Protein AF-0000000067282489 (afdb_homodimer)

Solvent-accessible surface area (backbone atoms only — not comparable to full-atom values): 31280 Å² total; per-residue (Å²): 106,30,37,49,48,51,50,50,47,50,44,28,70,72,56,40,31,62,64,60,23,14,56,74,68,73,46,60,42,67,60,51,56,51,47,50,51,50,45,23,60,72,68,71,48,61,41,56,45,75,55,101,84,46,50,40,69,26,73,40,19,38,25,34,46,31,20,47,50,50,20,52,49,34,43,51,47,16,51,47,51,29,49,47,67,66,54,73,74,78,54,69,46,32,37,30,27,28,62,65,42,47,46,50,64,47,30,54,39,52,42,53,42,43,72,75,44,68,77,47,48,68,45,62,40,82,34,49,43,55,53,41,54,51,28,44,69,14,64,66,32,56,37,34,36,34,56,55,82,77,91,57,82,66,44,40,70,46,78,52,48,72,39,45,46,24,36,40,32,18,54,83,41,89,67,53,80,45,82,50,39,57,69,56,80,49,59,83,44,38,26,40,42,53,61,45,84,49,39,49,45,62,44,50,50,51,50,51,55,38,42,74,58,71,39,72,78,43,74,69,41,57,34,76,47,55,69,49,43,50,28,34,14,34,44,64,65,28,32,31,78,41,59,45,46,50,66,35,52,42,33,64,46,45,42,73,32,44,50,67,55,90,58,68,73,46,54,38,22,40,35,32,52,62,84,66,74,52,64,68,57,52,51,51,53,50,47,44,53,56,48,28,55,54,50,55,58,67,67,49,129,108,30,37,51,47,50,50,50,47,50,44,28,68,71,55,40,32,62,64,60,24,15,57,75,68,72,47,59,42,65,61,50,54,51,47,49,51,49,46,22,58,71,68,71,49,61,40,56,45,76,53,103,85,48,51,41,69,27,75,42,18,39,24,33,46,30,21,48,51,51,21,53,50,34,42,51,46,15,54,47,49,25,50,49,68,67,53,73,75,78,54,66,45,32,37,28,27,27,61,65,42,45,46,50,64,47,28,54,40,54,40,52,43,45,73,76,45,66,78,47,48,68,44,62,41,82,34,48,44,56,54,40,55,51,30,45,72,11,63,69,31,56,36,34,37,34,56,53,80,77,91,55,81,65,46,40,70,47,78,53,49,72,38,45,46,22,36,39,31,20,56,83,39,89,66,54,81,45,82,50,40,55,70,58,81,47,60,84,45,40,25,42,43,52,61,46,84,47,40,49,45,62,44,50,50,52,50,52,55,38,42,75,58,72,39,70,78,44,73,70,44,57,33,76,47,56,69,50,42,52,28,34,14,36,44,63,64,26,31,31,79,40,59,47,47,50,65,34,51,40,32,63,45,43,42,72,32,43,49,67,55,90,59,67,72,46,53,38,22,41,34,29,50,62,82,66,74,51,64,69,57,52,50,49,53,49,46,44,52,56,48,30,55,54,49,53,58,66,67,50,129

Foldseek 3Di:
DDLVLLVLLLLCQVVQDLCVSCVVVVHDSVVSVVSQVVVCVVVVHHQWDDDPPTTHGDPVNVVVNVVSVVVVVVVVVLVVVVVVVVVDDFAEAEEEEAQLVVLDLVVVLVVLLCVVPVRYHYHYDYAFPVVVVVCQVSVVGFKYKYFDDDDDPQKDKDWLDKFFKWKKAFCPDPCNPPQAAALLVQQPWAEEEADCVRPVPVVVQVQVQSCVSPHGHHHQYYDRHPVVRNVCNLVVSTMYIDTPSCCSVVDPRIHIHHHPDGGDMTTIMMMGGPPDPDPSSVVSVVSSNVSSVVRVVVPPD/DDLVLLVLLLLCQVVQDLCVSCVVVVHDSVVSVVSQVVVCVVVVHHQWDDDPPTTHGDPVNVVVNVVSVVVVVVVVVLVVVVVVVVVDDFAEAEEEEAQLVVLDLVVVLVVLLCVVPVRYHYHYDYAFPVVVVVCQVSVVGFKYKYFDDDDDPQKDKDWLDKFFKWKKAFCPDPCNPPQAAALLVQQPWAEEEADCVRPVPVVVQVQVQSCVSPHGHHHQYYDRHPVVRNVCNLVVSTMYIDTPSCCSVVDPRMDIHHHPDGGDMTTIMMMGGPPDPDPSSVVSVVSSNVSSVVRVVVPPD

Structure (mmCIF, N/CA/C/O backbone):
data_AF-0000000067282489-model_v1
#
loop_
_entity.id
_entity.type
_entity.pdbx_description
1 polymer 'Transcriptional regulator, LysR family'
#
loop_
_atom_site.group_PDB
_atom_site.id
_atom_site.type_symbol
_atom_site.label_atom_id
_atom_site.label_alt_id
_atom_site.label_comp_id
_atom_site.label_asym_id
_atom_site.label_entity_id
_atom_site.label_seq_id
_atom_site.pdbx_PDB_ins_code
_atom_site.Cartn_x
_atom_site.Cartn_y
_atom_site.Cartn_z
_atom_site.occupancy
_atom_site.B_iso_or_equiv
_atom_site.auth_seq_id
_atom_site.auth_comp_id
_atom_site.auth_asym_id
_atom_site.auth_atom_id
_atom_site.pdbx_PDB_model_num
ATOM 1 N N . MET A 1 1 ? 3.537 -27.078 -20.094 1 58.88 1 MET A N 1
ATOM 2 C CA . MET A 1 1 ? 4.117 -26.797 -18.781 1 58.88 1 MET A CA 1
ATOM 3 C C . MET A 1 1 ? 3.139 -27.141 -17.672 1 58.88 1 MET A C 1
ATOM 5 O O . MET A 1 1 ? 1.961 -26.781 -17.734 1 58.88 1 MET A O 1
ATOM 9 N N . GLU A 1 2 ? 3.57 -28.062 -16.797 1 64.5 2 GLU A N 1
ATOM 10 C CA . GLU A 1 2 ? 2.756 -28.578 -15.695 1 64.5 2 GLU A CA 1
ATOM 11 C C . GLU A 1 2 ? 3.264 -28.078 -14.352 1 64.5 2 GLU A C 1
ATOM 13 O O . GLU A 1 2 ? 4.422 -27.672 -14.227 1 64.5 2 GLU A O 1
ATOM 18 N N . LEU A 1 3 ? 2.297 -28.031 -13.305 1 72.25 3 LEU A N 1
ATOM 19 C CA . LEU A 1 3 ? 2.691 -27.594 -11.969 1 72.25 3 LEU A CA 1
ATOM 20 C C . LEU A 1 3 ? 3.871 -28.422 -11.461 1 72.25 3 LEU A C 1
ATOM 22 O O . LEU A 1 3 ? 4.754 -27.891 -10.781 1 72.25 3 LEU A O 1
ATOM 26 N N . ARG A 1 4 ? 3.793 -29.703 -11.805 1 75.5 4 ARG A N 1
ATOM 27 C CA . ARG A 1 4 ? 4.887 -30.578 -11.391 1 75.5 4 ARG A CA 1
ATOM 28 C C . ARG A 1 4 ? 6.215 -30.094 -11.969 1 75.5 4 ARG A C 1
ATOM 30 O O . ARG A 1 4 ? 7.25 -30.172 -11.305 1 75.5 4 ARG A O 1
ATOM 37 N N . HIS A 1 5 ? 6.09 -29.562 -13.211 1 80.88 5 HIS A N 1
ATOM 38 C CA . HIS A 1 5 ? 7.305 -29.062 -13.836 1 80.88 5 HIS A CA 1
ATOM 39 C C . HIS A 1 5 ? 7.855 -27.859 -13.078 1 80.88 5 HIS A C 1
ATOM 41 O O . HIS A 1 5 ? 9.07 -27.719 -12.93 1 80.88 5 HIS A O 1
ATOM 47 N N . LEU A 1 6 ? 6.883 -27.094 -12.68 1 80.94 6 LEU A N 1
ATOM 48 C CA . LEU A 1 6 ? 7.289 -25.922 -11.914 1 80.94 6 LEU A CA 1
ATOM 49 C C . LEU A 1 6 ? 7.898 -26.344 -10.57 1 80.94 6 LEU A C 1
ATOM 51 O O . LEU A 1 6 ? 8.883 -25.75 -10.125 1 80.94 6 LEU A O 1
ATOM 55 N N . ARG A 1 7 ? 7.312 -27.312 -9.984 1 82.12 7 ARG A N 1
ATOM 56 C CA . ARG A 1 7 ? 7.863 -27.828 -8.742 1 82.12 7 ARG A CA 1
ATOM 57 C C . ARG A 1 7 ? 9.242 -28.438 -8.961 1 82.12 7 ARG A C 1
ATOM 59 O O . ARG A 1 7 ? 10.148 -28.25 -8.141 1 82.12 7 ARG A O 1
ATOM 66 N N . TYR A 1 8 ? 9.352 -29.141 -10.109 1 86.44 8 TYR A N 1
ATOM 67 C CA . TYR A 1 8 ? 10.648 -29.688 -10.484 1 86.44 8 TYR A CA 1
ATOM 68 C C . TYR A 1 8 ? 11.695 -28.594 -10.625 1 86.44 8 TYR A C 1
ATOM 70 O O . TYR A 1 8 ? 12.805 -28.703 -10.109 1 86.44 8 TYR A O 1
ATOM 78 N N . PHE A 1 9 ? 11.266 -27.594 -11.297 1 90.38 9 PHE A N 1
ATOM 79 C CA . PHE A 1 9 ? 12.133 -26.453 -11.539 1 90.38 9 PHE A CA 1
ATOM 80 C C . PHE A 1 9 ? 12.555 -25.812 -10.227 1 90.38 9 PHE A C 1
ATOM 82 O O . PHE A 1 9 ? 13.742 -25.578 -10 1 90.38 9 PHE A O 1
ATOM 89 N N . VAL A 1 10 ? 11.602 -25.562 -9.406 1 87.25 10 VAL A N 1
ATOM 90 C CA . VAL A 1 10 ? 11.875 -24.891 -8.141 1 87.25 10 VAL A CA 1
ATOM 91 C C . VAL A 1 10 ? 12.812 -25.75 -7.297 1 87.25 10 VAL A C 1
ATOM 93 O O . VAL A 1 10 ? 13.781 -25.234 -6.723 1 87.25 10 VAL A O 1
ATOM 96 N N . THR A 1 11 ? 12.57 -27.031 -7.195 1 87.44 11 THR A N 1
ATOM 97 C CA . THR A 1 11 ? 13.391 -27.938 -6.41 1 87.44 11 THR A CA 1
ATOM 98 C C . THR A 1 11 ? 14.82 -27.984 -6.949 1 87.44 11 THR A C 1
ATOM 100 O O . THR A 1 11 ? 15.781 -27.938 -6.18 1 87.44 11 THR A O 1
ATOM 103 N N . LEU A 1 12 ? 14.906 -27.969 -8.227 1 90.44 12 LEU A N 1
ATOM 104 C CA . LEU A 1 12 ? 16.234 -27.984 -8.836 1 90.44 12 LEU A CA 1
ATOM 105 C C . LEU A 1 12 ? 16.953 -26.672 -8.602 1 90.44 12 LEU A C 1
ATOM 107 O O . LEU A 1 12 ? 18.172 -26.656 -8.375 1 90.44 12 LEU A O 1
ATOM 111 N N . ALA A 1 13 ? 16.219 -25.672 -8.727 1 89.31 13 ALA A N 1
ATOM 112 C CA . ALA A 1 13 ? 16.781 -24.344 -8.508 1 89.31 13 ALA A CA 1
ATOM 113 C C . ALA A 1 13 ? 17.312 -24.203 -7.086 1 89.31 13 ALA A C 1
ATOM 115 O O . ALA A 1 13 ? 18.281 -23.469 -6.848 1 89.31 13 ALA A O 1
ATOM 116 N N . GLU A 1 14 ? 16.688 -24.891 -6.195 1 85.25 14 GLU A N 1
ATOM 117 C CA . GLU A 1 14 ? 17.094 -24.844 -4.793 1 85.25 14 GLU A CA 1
ATOM 118 C C . GLU A 1 14 ? 18.297 -25.734 -4.535 1 85.25 14 GLU A C 1
ATOM 120 O O . GLU A 1 14 ? 19.203 -25.375 -3.787 1 85.25 14 GLU A O 1
ATOM 125 N N . GLU A 1 15 ? 18.312 -26.875 -5.156 1 86.44 15 GLU A N 1
ATOM 126 C CA . GLU A 1 15 ? 19.344 -27.875 -4.914 1 86.44 15 GLU A CA 1
ATOM 127 C C . GLU A 1 15 ? 20.562 -27.641 -5.812 1 86.44 15 GLU A C 1
ATOM 129 O O . GLU A 1 15 ? 21.688 -28 -5.453 1 86.44 15 GLU A O 1
ATOM 134 N N . LEU A 1 16 ? 20.328 -27.109 -6.965 1 89.25 16 LEU A N 1
ATOM 135 C CA . LEU A 1 16 ? 21.328 -26.875 -8.008 1 89.25 16 LEU A CA 1
ATOM 136 C C . LEU A 1 16 ? 22.094 -28.141 -8.328 1 89.25 16 LEU A C 1
ATOM 138 O O . LEU A 1 16 ? 23.297 -28.109 -8.594 1 89.25 16 LEU A O 1
ATOM 142 N N . HIS A 1 17 ? 21.516 -29.203 -8.031 1 89.19 17 HIS A N 1
ATOM 143 C CA . HIS A 1 17 ? 22.016 -30.547 -8.297 1 89.19 17 HIS A CA 1
ATOM 144 C C . HIS A 1 17 ? 20.906 -31.484 -8.711 1 89.19 17 HIS A C 1
ATOM 146 O O . HIS A 1 17 ? 19.969 -31.734 -7.941 1 89.19 17 HIS A O 1
ATOM 152 N N . PHE A 1 18 ? 21 -32.031 -9.938 1 90.31 18 PHE A N 1
ATOM 153 C CA . PHE A 1 18 ? 19.906 -32.844 -10.484 1 90.31 18 PHE A CA 1
ATOM 154 C C . PHE A 1 18 ? 19.656 -34.062 -9.625 1 90.31 18 PHE A C 1
ATOM 156 O O . PHE A 1 18 ? 18.5 -34.438 -9.367 1 90.31 18 PHE A O 1
ATOM 163 N N . GLY A 1 19 ? 20.781 -34.75 -9.18 1 90.62 19 GLY A N 1
ATOM 164 C CA . GLY A 1 19 ? 20.625 -35.938 -8.352 1 90.62 19 GLY A CA 1
ATOM 165 C C . GLY A 1 19 ? 19.922 -35.656 -7.039 1 90.62 19 GLY A C 1
ATOM 166 O O . GLY A 1 19 ? 18.953 -36.344 -6.684 1 90.62 19 GLY A O 1
ATOM 167 N N . ARG A 1 20 ? 20.328 -34.656 -6.375 1 90.56 20 ARG A N 1
ATOM 168 C CA . ARG A 1 20 ? 19.75 -34.281 -5.09 1 90.56 20 ARG A CA 1
ATOM 169 C C . ARG A 1 20 ? 18.312 -33.812 -5.258 1 90.56 20 ARG A C 1
ATOM 171 O O . ARG A 1 20 ? 17.453 -34.125 -4.426 1 90.56 20 ARG A O 1
ATOM 178 N N . ALA A 1 21 ? 18.109 -33.031 -6.258 1 91.88 21 ALA A N 1
ATOM 179 C CA . ALA A 1 21 ? 16.766 -32.562 -6.539 1 91.88 21 ALA A CA 1
ATOM 180 C C . ALA A 1 21 ? 15.812 -33.719 -6.805 1 91.88 21 ALA A C 1
ATOM 182 O O . ALA A 1 21 ? 14.695 -33.75 -6.293 1 91.88 21 ALA A O 1
ATOM 183 N N . ALA A 1 22 ? 16.266 -34.656 -7.531 1 91.25 22 ALA A N 1
ATOM 184 C CA . ALA A 1 22 ? 15.461 -35.844 -7.836 1 91.25 22 ALA A CA 1
ATOM 185 C C . ALA A 1 22 ? 15.133 -36.625 -6.57 1 91.25 22 ALA A C 1
ATOM 187 O O . ALA A 1 22 ? 14 -37.094 -6.395 1 91.25 22 ALA A O 1
ATOM 188 N N . GLU A 1 23 ? 16.078 -36.75 -5.711 1 87.94 23 GLU A N 1
ATOM 189 C CA . GLU A 1 23 ? 15.883 -37.406 -4.438 1 87.94 23 GLU A CA 1
ATOM 190 C C . GLU A 1 23 ? 14.82 -36.719 -3.596 1 87.94 23 GLU A C 1
ATOM 192 O O . GLU A 1 23 ? 13.93 -37.375 -3.041 1 87.94 23 GLU A O 1
ATOM 197 N N . ARG A 1 24 ? 14.883 -35.438 -3.605 1 87.69 24 ARG A N 1
ATOM 198 C CA . ARG A 1 24 ? 13.938 -34.625 -2.836 1 87.69 24 ARG A CA 1
ATOM 199 C C . ARG A 1 24 ? 12.531 -34.719 -3.414 1 87.69 24 ARG A C 1
ATOM 201 O O . ARG A 1 24 ? 11.547 -34.656 -2.676 1 87.69 24 ARG A O 1
ATOM 208 N N . LEU A 1 25 ? 12.461 -34.875 -4.609 1 87.25 25 LEU A N 1
ATOM 209 C CA . LEU A 1 25 ? 11.18 -34.969 -5.309 1 87.25 25 LEU A CA 1
ATOM 210 C C . LEU A 1 25 ? 10.695 -36.406 -5.387 1 87.25 25 LEU A C 1
ATOM 212 O O . LEU A 1 25 ? 9.594 -36.688 -5.883 1 87.25 25 LEU A O 1
ATOM 216 N N . HIS A 1 26 ? 11.531 -37.375 -4.938 1 88.12 26 HIS A N 1
ATOM 217 C CA . HIS A 1 26 ? 11.219 -38.812 -4.926 1 88.12 26 HIS A CA 1
ATOM 218 C C . HIS A 1 26 ? 10.969 -39.344 -6.34 1 88.12 26 HIS A C 1
ATOM 220 O O . HIS A 1 26 ? 9.992 -40.062 -6.574 1 88.12 26 HIS A O 1
ATOM 226 N N . ILE A 1 27 ? 11.812 -38.781 -7.215 1 87.44 27 ILE A N 1
ATOM 227 C CA . ILE A 1 27 ? 11.781 -39.281 -8.578 1 87.44 27 ILE A CA 1
ATOM 228 C C . ILE A 1 27 ? 13.203 -39.625 -9.031 1 87.44 27 ILE A C 1
ATOM 230 O O . ILE A 1 27 ? 14.172 -39.344 -8.32 1 87.44 27 ILE A O 1
ATOM 234 N N . ALA A 1 28 ? 13.336 -40.344 -10.227 1 88.94 28 ALA A N 1
ATOM 235 C CA . ALA A 1 28 ? 14.641 -40.625 -10.812 1 88.94 28 ALA A CA 1
ATOM 236 C C . ALA A 1 28 ? 15.219 -39.406 -11.508 1 88.94 28 ALA A C 1
ATOM 238 O O . ALA A 1 28 ? 14.477 -38.531 -11.953 1 88.94 28 ALA A O 1
ATOM 239 N N . GLN A 1 29 ? 16.484 -39.312 -11.508 1 88.94 29 GLN A N 1
ATOM 240 C CA . GLN A 1 29 ? 17.188 -38.125 -12.039 1 88.94 29 GLN A CA 1
ATOM 241 C C . GLN A 1 29 ? 16.922 -37.969 -13.531 1 88.94 29 GLN A C 1
ATOM 243 O O . GLN A 1 29 ? 16.719 -36.844 -14.016 1 88.94 29 GLN A O 1
ATOM 248 N N . PRO A 1 30 ? 16.875 -39.062 -14.328 1 89 30 PRO A N 1
ATOM 249 C CA . PRO A 1 30 ? 16.688 -38.844 -15.766 1 89 30 PRO A CA 1
ATOM 250 C C . PRO A 1 30 ? 15.344 -38.219 -16.109 1 89 30 PRO A C 1
ATOM 252 O O . PRO A 1 30 ? 15.289 -37.25 -16.891 1 89 30 PRO A O 1
ATOM 255 N N . PRO A 1 31 ? 14.367 -38.625 -15.477 1 89.44 31 PRO A N 1
ATOM 256 C CA . PRO A 1 31 ? 13.086 -37.969 -15.742 1 89.44 31 PRO A CA 1
ATOM 257 C C . PRO A 1 31 ? 13.094 -36.5 -15.344 1 89.44 31 PRO A C 1
ATOM 259 O O . PRO A 1 31 ? 12.484 -35.656 -16.031 1 89.44 31 PRO A O 1
ATOM 262 N N . LEU A 1 32 ? 13.703 -36.125 -14.297 1 91.19 32 LEU A N 1
ATOM 263 C CA . LEU A 1 32 ? 13.797 -34.75 -13.883 1 91.19 32 LEU A CA 1
ATOM 264 C C . LEU A 1 32 ? 14.523 -33.906 -14.93 1 91.19 32 LEU A C 1
ATOM 266 O O . LEU A 1 32 ? 14.062 -32.812 -15.305 1 91.19 32 LEU A O 1
ATOM 270 N N . SER A 1 33 ? 15.656 -34.5 -15.438 1 88.5 33 SER A N 1
ATOM 271 C CA . SER A 1 33 ? 16.453 -33.781 -16.438 1 88.5 33 SER A CA 1
ATOM 272 C C . SER A 1 33 ? 15.641 -33.562 -17.719 1 88.5 33 SER A C 1
ATOM 274 O O . SER A 1 33 ? 15.672 -32.469 -18.281 1 88.5 33 SER A O 1
ATOM 276 N N . GLN A 1 34 ? 14.914 -34.562 -18.031 1 89.31 34 GLN A N 1
ATOM 277 C CA . GLN A 1 34 ? 14.102 -34.469 -19.234 1 89.31 34 GLN A CA 1
ATOM 278 C C . GLN A 1 34 ? 12.984 -33.438 -19.078 1 89.31 34 GLN A C 1
ATOM 280 O O . GLN A 1 34 ? 12.711 -32.688 -20 1 89.31 34 GLN A O 1
ATOM 285 N N . GLN A 1 35 ? 12.383 -33.438 -17.953 1 88.81 35 GLN A N 1
ATOM 286 C CA . GLN A 1 35 ? 11.273 -32.531 -17.703 1 88.81 35 GLN A CA 1
ATOM 287 C C . GLN A 1 35 ? 11.75 -31.094 -17.672 1 88.81 35 GLN A C 1
ATOM 289 O O . GLN A 1 35 ? 11.062 -30.188 -18.156 1 88.81 35 GLN A O 1
ATOM 294 N N . ILE A 1 36 ? 12.875 -30.875 -17.172 1 89.75 36 ILE A N 1
ATOM 295 C CA . ILE A 1 36 ? 13.445 -29.531 -17.125 1 89.75 36 ILE A CA 1
ATOM 296 C C . ILE A 1 36 ? 13.773 -29.047 -18.531 1 89.75 36 ILE A C 1
ATOM 298 O O . ILE A 1 36 ? 13.484 -27.906 -18.891 1 89.75 36 ILE A O 1
ATOM 302 N N . ARG A 1 37 ? 14.344 -29.922 -19.297 1 86.5 37 ARG A N 1
ATOM 303 C CA . ARG A 1 37 ? 14.656 -29.594 -20.672 1 86.5 37 ARG A CA 1
ATOM 304 C C . ARG A 1 37 ? 13.391 -29.266 -21.469 1 86.5 37 ARG A C 1
ATOM 306 O O . ARG A 1 37 ? 13.359 -28.312 -22.234 1 86.5 37 ARG A O 1
ATOM 313 N N . GLN A 1 38 ? 12.461 -30.062 -21.234 1 85.25 38 GLN A N 1
ATOM 314 C CA . GLN A 1 38 ? 11.18 -29.859 -21.906 1 85.25 38 GLN A CA 1
ATOM 315 C C . GLN A 1 38 ? 10.555 -28.516 -21.484 1 85.25 38 GLN A C 1
ATOM 317 O O . GLN A 1 38 ? 9.984 -27.812 -22.328 1 85.25 38 GLN A O 1
ATOM 322 N N . LEU A 1 39 ? 10.641 -28.25 -20.234 1 85.88 39 LEU A N 1
ATOM 323 C CA . LEU A 1 39 ? 10.141 -26.984 -19.719 1 85.88 39 LEU A CA 1
ATOM 324 C C . LEU A 1 39 ? 10.859 -25.812 -20.359 1 85.88 39 LEU A C 1
ATOM 326 O O . LEU A 1 39 ? 10.227 -24.828 -20.766 1 85.88 39 LEU A O 1
ATOM 330 N N . GLU A 1 40 ? 12.172 -25.922 -20.516 1 85.94 40 GLU A N 1
ATOM 331 C CA . GLU A 1 40 ? 12.969 -24.875 -21.125 1 85.94 40 GLU A CA 1
ATOM 332 C C . GLU A 1 40 ? 12.594 -24.688 -22.594 1 85.94 40 GLU A C 1
ATOM 334 O O . GLU A 1 40 ? 12.523 -23.547 -23.078 1 85.94 40 GLU A O 1
ATOM 339 N N . VAL A 1 41 ? 12.297 -25.797 -23.25 1 79.62 41 VAL A N 1
ATOM 340 C CA . VAL A 1 41 ? 11.891 -25.75 -24.656 1 79.62 41 VAL A CA 1
ATOM 341 C C . VAL A 1 41 ? 10.531 -25.062 -24.766 1 79.62 41 VAL A C 1
ATOM 343 O O . VAL A 1 41 ? 10.336 -24.203 -25.641 1 79.62 41 VAL A O 1
ATOM 346 N N . GLU A 1 42 ? 9.758 -25.469 -23.922 1 79.62 42 GLU A N 1
ATOM 347 C CA . GLU A 1 42 ? 8.414 -24.891 -23.938 1 79.62 42 GLU A CA 1
ATOM 348 C C . GLU A 1 42 ? 8.453 -23.391 -23.656 1 79.62 42 GLU A C 1
ATOM 350 O O . GLU A 1 42 ? 7.699 -22.609 -24.25 1 79.62 42 GLU A O 1
ATOM 355 N N . LEU A 1 43 ? 9.297 -23.062 -22.734 1 77.25 43 LEU A N 1
ATOM 356 C CA . LEU A 1 43 ? 9.422 -21.672 -22.328 1 77.25 43 LEU A CA 1
ATOM 357 C C . LEU A 1 43 ? 10.156 -20.859 -23.391 1 77.25 43 LEU A C 1
ATOM 359 O O . LEU A 1 43 ? 9.961 -19.641 -23.5 1 77.25 43 LEU A O 1
ATOM 363 N N . GLY A 1 44 ? 10.977 -21.5 -24.141 1 74.06 44 GLY A N 1
ATOM 364 C CA . GLY A 1 44 ? 11.734 -20.844 -25.188 1 74.06 44 GLY A CA 1
ATOM 365 C C . GLY A 1 44 ? 13.031 -20.234 -24.688 1 74.06 44 GLY A C 1
ATOM 366 O O . GLY A 1 44 ? 13.664 -19.438 -25.391 1 74.06 44 GLY A O 1
ATOM 367 N N . PHE A 1 45 ? 13.312 -20.359 -23.406 1 75.69 45 PHE A N 1
ATOM 368 C CA . PHE A 1 45 ? 14.57 -19.891 -22.844 1 75.69 45 PHE A CA 1
ATOM 369 C C . PHE A 1 45 ? 15.102 -20.875 -21.812 1 75.69 45 PHE A C 1
ATOM 371 O O . PHE A 1 45 ? 14.344 -21.672 -21.266 1 75.69 45 PHE A O 1
ATOM 378 N N . GLN A 1 46 ? 16.422 -20.828 -21.641 1 81.81 46 GLN A N 1
ATOM 379 C CA . GLN A 1 46 ? 17.078 -21.734 -20.703 1 81.81 46 GLN A CA 1
ATOM 380 C C . GLN A 1 46 ? 16.922 -21.266 -19.266 1 81.81 46 GLN A C 1
ATOM 382 O O . GLN A 1 46 ? 17.016 -20.062 -19 1 81.81 46 GLN A O 1
ATOM 387 N N . LEU A 1 47 ? 16.578 -22.172 -18.469 1 87.44 47 LEU A N 1
ATOM 388 C CA . LEU A 1 47 ? 16.422 -21.875 -17.047 1 87.44 47 LEU A CA 1
ATOM 389 C C . LEU A 1 47 ? 17.719 -22.125 -16.281 1 87.44 47 LEU A C 1
ATOM 391 O O . LEU A 1 47 ? 18 -21.453 -15.297 1 87.44 47 LEU A O 1
ATOM 395 N N . PHE A 1 48 ? 18.469 -23.062 -16.797 1 89 48 PHE A N 1
ATOM 396 C CA . PHE A 1 48 ? 19.703 -23.453 -16.109 1 89 48 PHE A CA 1
ATOM 397 C C . PHE A 1 48 ? 20.891 -23.453 -17.078 1 89 48 PHE A C 1
ATOM 399 O O . PHE A 1 48 ? 20.734 -23.781 -18.25 1 89 48 PHE A O 1
ATOM 406 N N . HIS A 1 49 ? 22.016 -22.891 -16.594 1 84.25 49 HIS A N 1
ATOM 407 C CA . HIS A 1 49 ? 23.297 -23.203 -17.188 1 84.25 49 HIS A CA 1
ATOM 408 C C . HIS A 1 49 ? 23.812 -24.562 -16.719 1 84.25 49 HIS A C 1
ATOM 410 O O . HIS A 1 49 ? 23.938 -24.797 -15.508 1 84.25 49 HIS A O 1
ATOM 416 N N . ARG A 1 50 ? 23.781 -25.484 -17.719 1 79.38 50 ARG A N 1
ATOM 417 C CA . ARG A 1 50 ? 24.188 -26.828 -17.344 1 79.38 50 ARG A CA 1
ATOM 418 C C . ARG A 1 50 ? 25.547 -27.188 -17.938 1 79.38 50 ARG A C 1
ATOM 420 O O . ARG A 1 50 ? 25.781 -26.953 -19.125 1 79.38 50 ARG A O 1
ATOM 427 N N . THR A 1 51 ? 26.578 -27.188 -17.125 1 72.38 51 THR A N 1
ATOM 428 C CA . THR A 1 51 ? 27.828 -27.812 -17.531 1 72.38 51 THR A CA 1
ATOM 429 C C . THR A 1 51 ? 27.969 -29.203 -16.922 1 72.38 51 THR A C 1
ATOM 431 O O . THR A 1 51 ? 27.125 -29.609 -16.109 1 72.38 51 THR A O 1
ATOM 434 N N . LYS A 1 52 ? 28.812 -30.156 -17.375 1 66.19 52 LYS A N 1
ATOM 435 C CA . LYS A 1 52 ? 29.031 -31.5 -16.859 1 66.19 52 LYS A CA 1
ATOM 436 C C . LYS A 1 52 ? 29.188 -31.484 -15.336 1 66.19 52 LYS A C 1
ATOM 438 O O . LYS A 1 52 ? 28.859 -32.469 -14.664 1 66.19 52 LYS A O 1
ATOM 443 N N . ARG A 1 53 ? 29.484 -30.359 -14.672 1 70.12 53 ARG A N 1
ATOM 444 C CA . ARG A 1 53 ? 29.859 -30.344 -13.258 1 70.12 53 ARG A CA 1
ATOM 445 C C . ARG A 1 53 ? 28.969 -29.406 -12.461 1 70.12 53 ARG A C 1
ATOM 447 O O . ARG A 1 53 ? 28.875 -29.516 -11.234 1 70.12 53 ARG A O 1
ATOM 454 N N . ASN A 1 54 ? 28.328 -28.406 -13.117 1 80.56 54 ASN A N 1
ATOM 455 C CA . ASN A 1 54 ? 27.688 -27.391 -12.297 1 80.56 54 ASN A CA 1
ATOM 456 C C . ASN A 1 54 ? 26.312 -27 -12.867 1 80.56 54 ASN A C 1
ATOM 458 O O . ASN A 1 54 ? 26.156 -26.891 -14.086 1 80.56 54 ASN A O 1
ATOM 462 N N . VAL A 1 55 ? 25.281 -26.984 -12.031 1 88.5 55 VAL A N 1
ATOM 463 C CA . VAL A 1 55 ? 23.953 -26.484 -12.383 1 88.5 55 VAL A CA 1
ATOM 464 C C . VAL A 1 55 ? 23.703 -25.141 -11.711 1 88.5 55 VAL A C 1
ATOM 466 O O . VAL A 1 55 ? 23.844 -25.016 -10.492 1 88.5 55 VAL A O 1
ATOM 469 N N . GLU A 1 56 ? 23.547 -24.141 -12.602 1 88.25 56 GLU A N 1
ATOM 470 C CA . GLU A 1 56 ? 23.25 -22.797 -12.078 1 88.25 56 GLU A CA 1
ATOM 471 C C . GLU A 1 56 ? 22.078 -22.172 -12.812 1 88.25 56 GLU A C 1
ATOM 473 O O . GLU A 1 56 ? 21.859 -22.438 -14 1 88.25 56 GLU A O 1
ATOM 478 N N . LEU A 1 57 ? 21.359 -21.391 -12.125 1 87.06 57 LEU A N 1
ATOM 479 C CA . LEU A 1 57 ? 20.25 -20.672 -12.75 1 87.06 57 LEU A CA 1
ATOM 480 C C . LEU A 1 57 ? 20.781 -19.641 -13.75 1 87.06 57 LEU A C 1
ATOM 482 O O . LEU A 1 57 ? 21.781 -18.969 -13.492 1 87.06 57 LEU A O 1
ATOM 486 N N . THR A 1 58 ? 20.156 -19.578 -14.953 1 80.12 58 THR A N 1
ATOM 487 C CA . THR A 1 58 ? 20.391 -18.469 -15.867 1 80.12 58 THR A CA 1
ATOM 488 C C . THR A 1 58 ? 19.734 -17.188 -15.328 1 80.12 58 THR A C 1
ATOM 490 O O . THR A 1 58 ? 18.984 -17.234 -14.352 1 80.12 58 THR A O 1
ATOM 493 N N . ALA A 1 59 ? 20.094 -16.141 -15.898 1 69.75 59 ALA A N 1
ATOM 494 C CA . ALA A 1 59 ? 19.422 -14.898 -15.539 1 69.75 59 ALA A CA 1
ATOM 495 C C . ALA A 1 59 ? 17.922 -15.016 -15.719 1 69.75 59 ALA A C 1
ATOM 497 O O . ALA A 1 59 ? 17.141 -14.594 -14.852 1 69.75 59 ALA A O 1
ATOM 498 N N . ALA A 1 60 ? 17.594 -15.539 -16.828 1 72.38 60 ALA A N 1
ATOM 499 C CA . ALA A 1 60 ? 16.188 -15.781 -17.109 1 72.38 60 ALA A CA 1
ATOM 500 C C . ALA A 1 60 ? 15.594 -16.766 -16.109 1 72.38 60 ALA A C 1
ATOM 502 O O . ALA A 1 60 ? 14.445 -16.609 -15.695 1 72.38 60 ALA A O 1
ATOM 503 N N . GLY A 1 61 ? 16.391 -17.75 -15.766 1 80.62 61 GLY A N 1
ATOM 504 C CA . GLY A 1 61 ? 15.961 -18.719 -14.781 1 80.62 61 GLY A CA 1
ATOM 505 C C . GLY A 1 61 ? 15.68 -18.109 -13.422 1 80.62 61 GLY A C 1
ATOM 506 O O . GLY A 1 61 ? 14.703 -18.469 -12.758 1 80.62 61 GLY A O 1
ATOM 507 N N . GLN A 1 62 ? 16.438 -17.266 -13.078 1 77.19 62 GLN A N 1
ATOM 508 C CA . GLN A 1 62 ? 16.297 -16.594 -11.789 1 77.19 62 GLN A CA 1
ATOM 509 C C . GLN A 1 62 ? 15 -15.781 -11.742 1 77.19 62 GLN A C 1
ATOM 511 O O . GLN A 1 62 ? 14.273 -15.828 -10.742 1 77.19 62 GLN A O 1
ATOM 516 N N . VAL A 1 63 ? 14.805 -15.133 -12.812 1 66.94 63 VAL A N 1
ATOM 517 C CA . VAL A 1 63 ? 13.578 -14.344 -12.906 1 66.94 63 VAL A CA 1
ATOM 518 C C . VAL A 1 63 ? 12.367 -15.266 -12.875 1 66.94 63 VAL A C 1
ATOM 520 O O . VAL A 1 63 ? 11.391 -15.008 -12.164 1 66.94 63 VAL A O 1
ATOM 523 N N . PHE A 1 64 ? 12.5 -16.328 -13.609 1 76.5 64 PHE A N 1
ATOM 524 C CA . PHE A 1 64 ? 11.414 -17.297 -13.695 1 76.5 64 PHE A CA 1
ATOM 525 C C . PHE A 1 64 ? 11.164 -17.969 -12.344 1 76.5 64 PHE A C 1
ATOM 527 O O . PHE A 1 64 ? 10.016 -18.188 -11.961 1 76.5 64 PHE A O 1
ATOM 534 N N . LEU A 1 65 ? 12.164 -18.25 -11.641 1 79.56 65 LEU A N 1
ATOM 535 C CA . LEU A 1 65 ? 12.047 -18.875 -10.32 1 79.56 65 LEU A CA 1
ATOM 536 C C . LEU A 1 65 ? 11.227 -18 -9.375 1 79.56 65 LEU A C 1
ATOM 538 O O . LEU A 1 65 ? 10.32 -18.484 -8.703 1 79.56 65 LEU A O 1
ATOM 542 N N . GLY A 1 66 ? 11.523 -16.859 -9.359 1 72.31 66 GLY A N 1
ATOM 543 C CA . GLY A 1 66 ? 10.758 -15.93 -8.547 1 72.31 66 GLY A CA 1
ATOM 544 C C . GLY A 1 66 ? 9.273 -15.938 -8.867 1 72.31 66 GLY A C 1
ATOM 545 O O . GLY A 1 66 ? 8.438 -15.969 -7.957 1 72.31 66 GLY A O 1
ATOM 546 N N . GLU A 1 67 ? 8.977 -15.953 -10.102 1 67.94 67 GLU A N 1
ATOM 547 C CA . GLU A 1 67 ? 7.59 -15.953 -10.547 1 67.94 67 GLU A CA 1
ATOM 548 C C . GLU A 1 67 ? 6.898 -17.266 -10.203 1 67.94 67 GLU A C 1
ATOM 550 O O . GLU A 1 67 ? 5.734 -17.281 -9.805 1 67.94 67 GLU A O 1
ATOM 555 N N . VAL A 1 68 ? 7.605 -18.328 -10.383 1 75.25 68 VAL A N 1
ATOM 556 C CA . VAL A 1 68 ? 7.039 -19.641 -10.117 1 75.25 68 VAL A CA 1
ATOM 557 C C . VAL A 1 68 ? 6.75 -19.797 -8.625 1 75.25 68 VAL A C 1
ATOM 559 O O . VAL A 1 68 ? 5.723 -20.344 -8.242 1 75.25 68 VAL A O 1
ATOM 562 N N . GLN A 1 69 ? 7.555 -19.328 -7.871 1 71.81 69 GLN A N 1
ATOM 563 C CA . GLN A 1 69 ? 7.348 -19.406 -6.426 1 71.81 69 GLN A CA 1
ATOM 564 C C . GLN A 1 69 ? 6.109 -18.625 -6 1 71.81 69 GLN A C 1
ATOM 566 O O . GLN A 1 69 ? 5.355 -19.078 -5.133 1 71.81 69 GLN A O 1
ATOM 571 N N . LYS A 1 70 ? 5.926 -17.547 -6.625 1 64.31 70 LYS A N 1
ATOM 572 C CA . LYS A 1 70 ? 4.695 -16.797 -6.395 1 64.31 70 LYS A CA 1
ATOM 573 C C . LYS A 1 70 ? 3.469 -17.625 -6.75 1 64.31 70 LYS A C 1
ATOM 575 O O . LYS A 1 70 ? 2.479 -17.625 -6.016 1 64.31 70 LYS A O 1
ATOM 580 N N . ILE A 1 71 ? 3.615 -18.281 -7.848 1 65.94 71 ILE A N 1
ATOM 581 C CA . ILE A 1 71 ? 2.523 -19.109 -8.352 1 65.94 71 ILE A CA 1
ATOM 582 C C . ILE A 1 71 ? 2.213 -20.219 -7.348 1 65.94 71 ILE A C 1
ATOM 584 O O . ILE A 1 71 ? 1.05 -20.453 -7.012 1 65.94 71 ILE A O 1
ATOM 588 N N . LEU A 1 72 ? 3.172 -20.781 -6.816 1 66.44 72 LEU A N 1
ATOM 589 C CA . LEU A 1 72 ? 2.973 -21.906 -5.895 1 66.44 72 LEU A CA 1
ATOM 590 C C . LEU A 1 72 ? 2.426 -21.422 -4.559 1 66.44 72 LEU A C 1
ATOM 592 O O . LEU A 1 72 ? 1.584 -22.078 -3.949 1 66.44 72 LEU A O 1
ATOM 596 N N . LYS A 1 73 ? 2.826 -20.344 -4.156 1 62.75 73 LYS A N 1
ATOM 597 C CA . LYS A 1 73 ? 2.295 -19.75 -2.932 1 62.75 73 LYS A CA 1
ATOM 598 C C . LYS A 1 73 ? 0.82 -19.391 -3.09 1 62.75 73 LYS A C 1
ATOM 600 O O . LYS A 1 73 ? 0.016 -19.656 -2.189 1 62.75 73 LYS A O 1
ATOM 605 N N . HIS A 1 74 ? 0.534 -18.797 -4.195 1 60.09 74 HIS A N 1
ATOM 606 C CA . HIS A 1 74 ? -0.857 -18.469 -4.48 1 60.09 74 HIS A CA 1
ATOM 607 C C . HIS A 1 74 ? -1.728 -19.719 -4.516 1 60.09 74 HIS A C 1
ATOM 609 O O . HIS A 1 74 ? -2.881 -19.688 -4.074 1 60.09 74 HIS A O 1
ATOM 615 N N . LEU A 1 75 ? -1.155 -20.719 -4.98 1 60.06 75 LEU A N 1
ATOM 616 C CA . LEU A 1 75 ? -1.873 -21.984 -5.016 1 60.06 75 LEU A CA 1
ATOM 617 C C . LEU A 1 75 ? -2.156 -22.484 -3.602 1 60.06 75 LEU A C 1
ATOM 619 O O . LEU A 1 75 ? -3.264 -22.953 -3.312 1 60.06 75 LEU A O 1
ATOM 623 N N . GLU A 1 76 ? -1.264 -22.391 -2.799 1 59.81 76 GLU A N 1
ATOM 624 C CA . GLU A 1 76 ? -1.459 -22.781 -1.406 1 59.81 76 GLU A CA 1
ATOM 625 C C . GLU A 1 76 ? -2.51 -21.906 -0.73 1 59.81 76 GLU A C 1
ATOM 627 O O . GLU A 1 76 ? -3.346 -22.406 0.029 1 59.81 76 GLU A O 1
ATOM 632 N N . GLN A 1 77 ? -2.434 -20.75 -0.972 1 55.59 77 GLN A N 1
ATOM 633 C CA . GLN A 1 77 ? -3.43 -19.828 -0.431 1 55.59 77 GLN A CA 1
ATOM 634 C C . GLN A 1 77 ? -4.828 -20.172 -0.938 1 55.59 77 GLN A C 1
ATOM 636 O O . GLN A 1 77 ? -5.801 -20.109 -0.183 1 55.59 77 GLN A O 1
ATOM 641 N N . ALA A 1 78 ? -4.883 -20.469 -2.109 1 56.69 78 ALA A N 1
ATOM 642 C CA . ALA A 1 78 ? -6.164 -20.859 -2.693 1 56.69 78 ALA A CA 1
ATOM 643 C C . ALA A 1 78 ? -6.742 -22.078 -1.986 1 56.69 78 ALA A C 1
ATOM 645 O O . ALA A 1 78 ? -7.945 -22.141 -1.729 1 56.69 78 ALA A O 1
ATOM 646 N N . VAL A 1 79 ? -5.895 -22.922 -1.729 1 52.56 79 VAL A N 1
ATOM 647 C CA . VAL A 1 79 ? -6.312 -24.141 -1.033 1 52.56 79 VAL A CA 1
ATOM 648 C C . VAL A 1 79 ? -6.785 -23.781 0.376 1 52.56 79 VAL A C 1
ATOM 650 O O . VAL A 1 79 ? -7.832 -24.266 0.821 1 52.56 79 VAL A O 1
ATOM 653 N N . GLN A 1 80 ? -6.078 -22.953 1.013 1 51.12 80 GLN A N 1
ATOM 654 C CA . GLN A 1 80 ? -6.426 -22.562 2.375 1 51.12 80 GLN A CA 1
ATOM 655 C C . GLN A 1 80 ? -7.738 -21.797 2.406 1 51.12 80 GLN A C 1
ATOM 657 O O . GLN A 1 80 ? -8.594 -22.031 3.262 1 51.12 80 GLN A O 1
ATOM 662 N N . LEU A 1 81 ? -7.805 -20.891 1.542 1 49.34 81 LEU A N 1
ATOM 663 C CA . LEU A 1 81 ? -9.031 -20.094 1.473 1 49.34 81 LEU A CA 1
ATOM 664 C C . LEU A 1 81 ? -10.234 -21 1.189 1 49.34 81 LEU A C 1
ATOM 666 O O . LEU A 1 81 ? -11.305 -20.812 1.762 1 49.34 81 LEU A O 1
ATOM 670 N N . GLY A 1 82 ? -10.023 -21.844 0.317 1 48.31 82 GLY A N 1
ATOM 671 C CA . GLY A 1 82 ? -11.062 -22.828 0.07 1 48.31 82 GLY A CA 1
ATOM 672 C C . GLY A 1 82 ? -11.453 -23.609 1.309 1 48.31 82 GLY A C 1
ATOM 673 O O . GLY A 1 82 ? -12.641 -23.844 1.555 1 48.31 82 GLY A O 1
ATOM 674 N N . ARG A 1 83 ? -10.477 -23.891 2.062 1 44.44 83 ARG A N 1
ATOM 675 C CA . ARG A 1 83 ? -10.719 -24.625 3.307 1 44.44 83 ARG A CA 1
ATOM 676 C C . ARG A 1 83 ? -11.438 -23.734 4.324 1 44.44 83 ARG A C 1
ATOM 678 O O . ARG A 1 83 ? -12.359 -24.203 5 1 44.44 83 ARG A O 1
ATOM 685 N N . GLN A 1 84 ? -10.953 -22.578 4.551 1 44.41 84 GLN A N 1
ATOM 686 C CA . GLN A 1 84 ? -11.562 -21.672 5.52 1 44.41 84 GLN A CA 1
ATOM 687 C C . GLN A 1 84 ? -13.016 -21.391 5.172 1 44.41 84 GLN A C 1
ATOM 689 O O . GLN A 1 84 ? -13.867 -21.281 6.062 1 44.41 84 GLN A O 1
ATOM 694 N N . THR A 1 85 ? -13.203 -21.031 3.998 1 44 85 THR A N 1
ATOM 695 C CA . THR A 1 85 ? -14.586 -20.828 3.586 1 44 85 THR A CA 1
ATOM 696 C C . THR A 1 85 ? -15.461 -22 4.004 1 44 85 THR A C 1
ATOM 698 O O . THR A 1 85 ? -16.625 -21.828 4.34 1 44 85 THR A O 1
ATOM 701 N N . SER A 1 86 ? -14.93 -23.078 3.918 1 38.62 86 SER A N 1
ATOM 702 C CA . SER A 1 86 ? -15.719 -24.234 4.34 1 38.62 86 SER A CA 1
ATOM 703 C C . SER A 1 86 ? -15.984 -24.188 5.844 1 38.62 86 SER A C 1
ATOM 705 O O . SER A 1 86 ? -16.859 -24.906 6.34 1 38.62 86 SER A O 1
ATOM 707 N N . ARG A 1 87 ? -15.008 -23.75 6.539 1 39.44 87 ARG A N 1
ATOM 708 C CA . ARG A 1 87 ? -15.25 -23.672 7.977 1 39.44 87 ARG A CA 1
ATOM 709 C C . ARG A 1 87 ? -16.125 -22.484 8.32 1 39.44 87 ARG A C 1
ATOM 711 O O . ARG A 1 87 ? -15.953 -21.391 7.766 1 39.44 87 ARG A O 1
ATOM 718 N N . GLY A 1 88 ? -17.344 -22.359 8.508 1 36.66 88 GLY A N 1
ATOM 719 C CA . GLY A 1 88 ? -18.516 -21.578 8.859 1 36.66 88 GLY A CA 1
ATOM 720 C C . GLY A 1 88 ? -18.188 -20.391 9.75 1 36.66 88 GLY A C 1
ATOM 721 O O . GLY A 1 88 ? -19.094 -19.641 10.148 1 36.66 88 GLY A O 1
ATOM 722 N N . LEU A 1 89 ? -17.391 -20.5 10.914 1 41.09 89 LEU A N 1
ATOM 723 C CA . LEU A 1 89 ? -17.812 -19.828 12.133 1 41.09 89 LEU A CA 1
ATOM 724 C C . LEU A 1 89 ? -17.938 -18.328 11.914 1 41.09 89 LEU A C 1
ATOM 726 O O . LEU A 1 89 ? -19.031 -17.766 12.008 1 41.09 89 LEU A O 1
ATOM 730 N N . GLY A 1 90 ? -17.359 -17.391 13.008 1 50.94 90 GLY A N 1
ATOM 731 C CA . GLY A 1 90 ? -17.641 -15.992 13.273 1 50.94 90 GLY A CA 1
ATOM 732 C C . GLY A 1 90 ? -17.359 -15.094 12.086 1 50.94 90 GLY A C 1
ATOM 733 O O . GLY A 1 90 ? -16.594 -15.461 11.188 1 50.94 90 GLY A O 1
ATOM 734 N N . GLY A 1 91 ? -18.438 -14.211 11.594 1 70.62 91 GLY A N 1
ATOM 735 C CA . GLY A 1 91 ? -18.594 -13.492 10.336 1 70.62 91 GLY A CA 1
ATOM 736 C C . GLY A 1 91 ? -17.406 -12.633 9.984 1 70.62 91 GLY A C 1
ATOM 737 O O . GLY A 1 91 ? -16.688 -12.156 10.867 1 70.62 91 GLY A O 1
ATOM 738 N N . GLN A 1 92 ? -16.766 -12.906 9.008 1 82.38 92 GLN A N 1
ATOM 739 C CA . GLN A 1 92 ? -15.656 -12.109 8.477 1 82.38 92 GLN A CA 1
ATOM 740 C C . GLN A 1 92 ? -16.062 -11.398 7.195 1 82.38 92 GLN A C 1
ATOM 742 O O . GLN A 1 92 ? -16.781 -11.953 6.367 1 82.38 92 GLN A O 1
ATOM 747 N N . VAL A 1 93 ? -15.703 -10.141 7.195 1 91.5 93 VAL A N 1
ATOM 748 C CA . VAL A 1 93 ? -15.828 -9.391 5.953 1 91.5 93 VAL A CA 1
ATOM 749 C C . VAL A 1 93 ? -14.445 -8.945 5.48 1 91.5 93 VAL A C 1
ATOM 751 O O . VAL A 1 93 ? -13.703 -8.297 6.227 1 91.5 93 VAL A O 1
ATOM 754 N N . VAL A 1 94 ? -14.055 -9.336 4.312 1 93.38 94 VAL A N 1
ATOM 755 C CA . VAL A 1 94 ? -12.781 -8.945 3.713 1 93.38 94 VAL A CA 1
ATOM 756 C C . VAL A 1 94 ? -13 -7.75 2.785 1 93.38 94 VAL A C 1
ATOM 758 O O . VAL A 1 94 ? -13.758 -7.836 1.817 1 93.38 94 VAL A O 1
ATOM 761 N N . VAL A 1 95 ? -12.281 -6.645 3.127 1 96.81 95 VAL A N 1
ATOM 762 C CA . VAL A 1 95 ? -12.508 -5.379 2.434 1 96.81 95 VAL A CA 1
ATOM 763 C C . VAL A 1 95 ? -11.25 -4.98 1.666 1 96.81 95 VAL A C 1
ATOM 765 O O . VAL A 1 95 ? -10.156 -4.934 2.234 1 96.81 95 VAL A O 1
ATOM 768 N N . GLY A 1 96 ? -11.375 -4.781 0.376 1 97.75 96 GLY A N 1
ATOM 769 C CA . GLY A 1 96 ? -10.352 -4.148 -0.437 1 97.75 96 GLY A CA 1
ATOM 770 C C . GLY A 1 96 ? -10.625 -2.682 -0.705 1 97.75 96 GLY A C 1
ATOM 771 O O . GLY A 1 96 ? -11.773 -2.277 -0.862 1 97.75 96 GLY A O 1
ATOM 772 N N . PHE A 1 97 ? -9.539 -1.927 -0.755 1 97.38 97 PHE A N 1
ATOM 773 C CA . PHE A 1 97 ? -9.766 -0.506 -0.989 1 97.38 97 PHE A CA 1
ATOM 774 C C . PHE A 1 97 ? -8.555 0.134 -1.652 1 97.38 97 PHE A C 1
ATOM 776 O O . PHE A 1 97 ? -7.418 -0.29 -1.424 1 97.38 97 PHE A O 1
ATOM 783 N N . VAL A 1 98 ? -8.82 1.118 -2.486 1 96.06 98 VAL A N 1
ATOM 784 C CA . VAL A 1 98 ? -7.742 1.929 -3.043 1 96.06 98 VAL A CA 1
ATOM 785 C C . VAL A 1 98 ? -7.172 2.844 -1.961 1 96.06 98 VAL A C 1
ATOM 787 O O . VAL A 1 98 ? -7.863 3.188 -1.001 1 96.06 98 VAL A O 1
ATOM 790 N N . SER A 1 99 ? -5.965 3.281 -2.123 1 94.12 99 SER A N 1
ATOM 791 C CA . SER A 1 99 ? -5.227 3.982 -1.078 1 94.12 99 SER A CA 1
ATOM 792 C C . SER A 1 99 ? -5.93 5.277 -0.678 1 94.12 99 SER A C 1
ATOM 794 O O . SER A 1 99 ? -5.949 5.637 0.5 1 94.12 99 SER A O 1
ATOM 796 N N . SER A 1 100 ? -6.555 5.961 -1.601 1 93.62 100 SER A N 1
ATOM 797 C CA . SER A 1 100 ? -7.184 7.246 -1.312 1 93.62 100 SER A CA 1
ATOM 798 C C . SER A 1 100 ? -8.383 7.082 -0.39 1 93.62 100 SER A C 1
ATOM 800 O O . SER A 1 100 ? -8.773 8.016 0.313 1 93.62 100 SER A O 1
ATOM 802 N N . ALA A 1 101 ? -8.977 5.918 -0.389 1 95.38 101 ALA A N 1
ATOM 803 C CA . ALA A 1 101 ? -10.172 5.68 0.417 1 95.38 101 ALA A CA 1
ATOM 804 C C . ALA A 1 101 ? -9.852 5.773 1.907 1 95.38 101 ALA A C 1
ATOM 806 O O . ALA A 1 101 ? -10.742 6.047 2.721 1 95.38 101 ALA A O 1
ATOM 807 N N . ALA A 1 102 ? -8.586 5.543 2.227 1 94.12 102 ALA A N 1
ATOM 808 C CA . ALA A 1 102 ? -8.172 5.566 3.627 1 94.12 102 ALA A CA 1
ATOM 809 C C . ALA A 1 102 ? -8.203 6.984 4.184 1 94.12 102 ALA A C 1
ATOM 811 O O . ALA A 1 102 ? -8.219 7.18 5.402 1 94.12 102 ALA A O 1
ATOM 812 N N . TYR A 1 103 ? -8.289 8.016 3.326 1 93.81 103 TYR A N 1
ATOM 813 C CA . TYR A 1 103 ? -8.227 9.398 3.779 1 93.81 103 TYR A CA 1
ATOM 814 C C . TYR A 1 103 ? -9.594 10.07 3.695 1 93.81 103 TYR A C 1
ATOM 816 O O . TYR A 1 103 ? -9.719 11.273 3.926 1 93.81 103 TYR A O 1
ATOM 824 N N . ASN A 1 104 ? -10.523 9.273 3.328 1 91.75 104 ASN A N 1
ATOM 825 C CA . ASN A 1 104 ? -11.859 9.844 3.199 1 91.75 104 ASN A CA 1
ATOM 826 C C . ASN A 1 104 ? -12.883 9.055 4.008 1 91.75 104 ASN A C 1
ATOM 828 O O . ASN A 1 104 ? -12.758 8.93 5.23 1 91.75 104 ASN A O 1
ATOM 832 N N . ILE A 1 105 ? -13.82 8.414 3.406 1 92.06 105 ILE A N 1
ATOM 833 C CA . ILE A 1 105 ? -15.055 7.949 4.023 1 92.06 105 ILE A CA 1
ATOM 834 C C . ILE A 1 105 ? -14.836 6.57 4.641 1 92.06 105 ILE A C 1
ATOM 836 O O . ILE A 1 105 ? -15.594 6.148 5.52 1 92.06 105 ILE A O 1
ATOM 840 N N . LEU A 1 106 ? -13.789 5.828 4.262 1 95 106 LEU A N 1
ATOM 841 C CA . LEU A 1 106 ? -13.641 4.422 4.629 1 95 106 LEU A CA 1
ATOM 842 C C . LEU A 1 106 ? -13.484 4.27 6.137 1 95 106 LEU A C 1
ATOM 844 O O . LEU A 1 106 ? -14.172 3.455 6.758 1 95 106 LEU A O 1
ATOM 848 N N . PRO A 1 107 ? -12.648 5.109 6.805 1 94.88 107 PRO A N 1
ATOM 849 C CA . PRO A 1 107 ? -12.5 4.941 8.25 1 94.88 107 PRO A CA 1
ATOM 850 C C . PRO A 1 107 ? -13.805 5.16 9.008 1 94.88 107 PRO A C 1
ATOM 852 O O . PRO A 1 107 ? -14.086 4.457 9.984 1 94.88 107 PRO A O 1
ATOM 855 N N . THR A 1 108 ? -14.586 6.07 8.5 1 94.38 108 THR A N 1
ATOM 856 C CA . THR A 1 108 ? -15.883 6.324 9.109 1 94.38 108 THR A CA 1
ATOM 857 C C . THR A 1 108 ? -16.812 5.121 8.93 1 94.38 108 THR A C 1
ATOM 859 O O . THR A 1 108 ? -17.531 4.742 9.852 1 94.38 108 THR A O 1
ATOM 862 N N . ILE A 1 109 ? -16.781 4.535 7.773 1 96.25 109 ILE A N 1
ATOM 863 C CA . ILE A 1 109 ? -17.578 3.344 7.484 1 96.25 109 ILE A CA 1
ATOM 864 C C . ILE A 1 109 ? -17.172 2.215 8.43 1 96.25 109 ILE A C 1
ATOM 866 O O . ILE A 1 109 ? -18.031 1.552 9.016 1 96.25 109 ILE A O 1
ATOM 870 N N . LEU A 1 110 ? -15.875 2.014 8.586 1 95.06 110 LEU A N 1
ATOM 871 C CA . LEU A 1 110 ? -15.367 0.921 9.414 1 95.06 110 LEU A CA 1
ATOM 872 C C . LEU A 1 110 ? -15.742 1.121 10.875 1 95.06 110 LEU A C 1
ATOM 874 O O . LEU A 1 110 ? -16.141 0.172 11.555 1 95.06 110 LEU A O 1
ATOM 878 N N . ARG A 1 111 ? -15.641 2.328 11.336 1 93.94 111 ARG A N 1
ATOM 879 C CA . ARG A 1 111 ? -16.031 2.637 12.711 1 93.94 111 ARG A CA 1
ATOM 880 C C . ARG A 1 111 ? -17.516 2.363 12.938 1 93.94 111 ARG A C 1
ATOM 882 O O . ARG A 1 111 ? -17.891 1.729 13.922 1 93.94 111 ARG A O 1
ATOM 889 N N . ARG A 1 112 ? -18.312 2.852 12.023 1 94.06 112 ARG A N 1
ATOM 890 C CA . ARG A 1 112 ? -19.766 2.66 12.133 1 94.06 112 ARG A CA 1
ATOM 891 C C . ARG A 1 112 ? -20.125 1.178 12.109 1 94.06 112 ARG A C 1
ATOM 893 O O . ARG A 1 112 ? -20.969 0.727 12.883 1 94.06 112 ARG A O 1
ATOM 900 N N . PHE A 1 113 ? -19.531 0.419 11.266 1 93.38 113 PHE A N 1
ATOM 901 C CA . PHE A 1 113 ? -19.812 -1.01 11.164 1 93.38 113 PHE A CA 1
ATOM 902 C C . PHE A 1 113 ? -19.438 -1.729 12.453 1 93.38 113 PHE A C 1
ATOM 904 O O . PHE A 1 113 ? -20.188 -2.574 12.938 1 93.38 113 PHE A O 1
ATOM 911 N N . ARG A 1 114 ? -18.25 -1.38 12.992 1 89.94 114 ARG A N 1
ATOM 912 C CA . ARG A 1 114 ? -17.812 -1.999 14.234 1 89.94 114 ARG A CA 1
ATOM 913 C C . ARG A 1 114 ? -18.781 -1.722 15.367 1 89.94 114 ARG A C 1
ATOM 915 O O . ARG A 1 114 ? -19.016 -2.582 16.219 1 89.94 114 ARG A O 1
ATOM 922 N N . ASN A 1 115 ? -19.359 -0.583 15.406 1 89.69 115 ASN A N 1
ATOM 923 C CA . ASN A 1 115 ? -20.312 -0.212 16.438 1 89.69 115 ASN A CA 1
ATOM 924 C C . ASN A 1 115 ? -21.641 -0.945 16.25 1 89.69 115 ASN A C 1
ATOM 926 O O . ASN A 1 115 ? -22.281 -1.33 17.234 1 89.69 115 ASN A O 1
ATOM 930 N N . CYS A 1 116 ? -22.031 -1.156 15.039 1 88.25 116 CYS A N 1
ATOM 931 C CA . CYS A 1 116 ? -23.312 -1.772 14.719 1 88.25 116 CYS A CA 1
ATOM 932 C C . CYS A 1 116 ? -23.234 -3.289 14.852 1 88.25 116 CYS A C 1
ATOM 934 O O . CYS A 1 116 ? -24.203 -3.932 15.266 1 88.25 116 CYS A O 1
ATOM 936 N N . ILE A 1 117 ? -22.078 -3.801 14.445 1 85.19 117 ILE A N 1
ATOM 937 C CA . ILE A 1 117 ? -21.906 -5.25 14.453 1 85.19 117 ILE A CA 1
ATOM 938 C C . ILE A 1 117 ? -20.547 -5.605 15.055 1 85.19 117 ILE A C 1
ATOM 940 O O . ILE A 1 117 ? -19.625 -5.973 14.336 1 85.19 117 ILE A O 1
ATOM 944 N N . PRO A 1 118 ? -20.406 -5.688 16.281 1 79.12 118 PRO A N 1
ATOM 945 C CA . PRO A 1 118 ? -19.125 -5.781 16.969 1 79.12 118 PRO A CA 1
ATOM 946 C C . PRO A 1 118 ? -18.469 -7.148 16.797 1 79.12 118 PRO A C 1
ATOM 948 O O . PRO A 1 118 ? -17.234 -7.266 16.875 1 79.12 118 PRO A O 1
ATOM 951 N N . ASP A 1 119 ? -19.109 -8.227 16.438 1 79.62 119 ASP A N 1
ATOM 952 C CA . ASP A 1 119 ? -18.531 -9.57 16.484 1 79.62 119 ASP A CA 1
ATOM 953 C C . ASP A 1 119 ? -18.062 -10 15.102 1 79.62 119 ASP A C 1
ATOM 955 O O . ASP A 1 119 ? -17.766 -11.18 14.875 1 79.62 119 ASP A O 1
ATOM 959 N N . VAL A 1 120 ? -17.906 -9.008 14.227 1 85.5 120 VAL A N 1
ATOM 960 C CA . VAL A 1 120 ? -17.453 -9.352 12.891 1 85.5 120 VAL A CA 1
ATOM 961 C C . VAL A 1 120 ? -16.016 -8.891 12.703 1 85.5 120 VAL A C 1
ATOM 963 O O . VAL A 1 120 ? -15.656 -7.762 13.062 1 85.5 120 VAL A O 1
ATOM 966 N N . ASN A 1 121 ? -15.203 -9.773 12.281 1 86.44 121 ASN A N 1
ATOM 967 C CA . ASN A 1 121 ? -13.82 -9.438 11.977 1 86.44 121 ASN A CA 1
ATOM 968 C C . ASN A 1 121 ? -13.695 -8.773 10.609 1 86.44 121 ASN A C 1
ATOM 970 O O . ASN A 1 121 ? -14.188 -9.297 9.609 1 86.44 121 ASN A O 1
ATOM 974 N N . LEU A 1 122 ? -13.062 -7.613 10.602 1 91.62 122 LEU A N 1
ATOM 975 C CA . LEU A 1 122 ? -12.805 -6.902 9.352 1 91.62 122 LEU A CA 1
ATOM 976 C C . LEU A 1 122 ? -11.359 -7.102 8.906 1 91.62 122 LEU A C 1
ATOM 978 O O . LEU A 1 122 ? -10.43 -6.727 9.625 1 91.62 122 LEU A O 1
ATOM 982 N N . GLU A 1 123 ? -11.242 -7.711 7.801 1 92.88 123 GLU A N 1
ATOM 983 C CA . GLU A 1 123 ? -9.922 -7.832 7.184 1 92.88 123 GLU A CA 1
ATOM 984 C C . GLU A 1 123 ? -9.734 -6.797 6.078 1 92.88 123 GLU A C 1
ATOM 986 O O . GLU A 1 123 ? -10.555 -6.711 5.156 1 92.88 123 GLU A O 1
ATOM 991 N N . LEU A 1 124 ? -8.641 -6.016 6.176 1 96 124 LEU A N 1
ATOM 992 C CA . LEU A 1 124 ? -8.453 -4.863 5.301 1 96 124 LEU A CA 1
ATOM 993 C C . LEU A 1 124 ? -7.25 -5.07 4.383 1 96 124 LEU A C 1
ATOM 995 O O . LEU A 1 124 ? -6.172 -5.445 4.84 1 96 124 LEU A O 1
ATOM 999 N N . HIS A 1 125 ? -7.473 -4.789 3.119 1 94.5 125 HIS A N 1
ATOM 1000 C CA . HIS A 1 125 ? -6.395 -4.887 2.141 1 94.5 125 HIS A CA 1
ATOM 1001 C C . HIS A 1 125 ? -6.367 -3.664 1.229 1 94.5 125 HIS A C 1
ATOM 1003 O O . HIS A 1 125 ? -7.332 -3.404 0.505 1 94.5 125 HIS A O 1
ATOM 1009 N N . GLU A 1 126 ? -5.273 -2.945 1.311 1 94.69 126 GLU A N 1
ATOM 1010 C CA . GLU A 1 126 ? -5.078 -1.903 0.307 1 94.69 126 GLU A CA 1
ATOM 1011 C C . GLU A 1 126 ? -4.652 -2.498 -1.031 1 94.69 126 GLU A C 1
ATOM 1013 O O . GLU A 1 126 ? -3.645 -3.209 -1.106 1 94.69 126 GLU A O 1
ATOM 1018 N N . LEU A 1 127 ? -5.457 -2.193 -2.045 1 94.19 127 LEU A N 1
ATOM 1019 C CA . LEU A 1 127 ? -5.266 -2.77 -3.373 1 94.19 127 LEU A CA 1
ATOM 1020 C C . LEU A 1 127 ? -5.574 -1.745 -4.461 1 94.19 127 LEU A C 1
ATOM 1022 O O . LEU A 1 127 ? -6.391 -0.843 -4.254 1 94.19 127 LEU A O 1
ATOM 1026 N N . THR A 1 128 ? -4.906 -1.914 -5.574 1 92.44 128 THR A N 1
ATOM 1027 C CA . THR A 1 128 ? -5.297 -1.13 -6.738 1 92.44 128 THR A CA 1
ATOM 1028 C C . THR A 1 128 ? -6.625 -1.626 -7.305 1 92.44 128 THR A C 1
ATOM 1030 O O . THR A 1 128 ? -7.105 -2.697 -6.926 1 92.44 128 THR A O 1
ATOM 1033 N N . THR A 1 129 ? -7.184 -0.798 -8.164 1 93 129 THR A N 1
ATOM 1034 C CA . THR A 1 129 ? -8.469 -1.155 -8.758 1 93 129 THR A CA 1
ATOM 1035 C C . THR A 1 129 ? -8.383 -2.504 -9.469 1 93 129 THR A C 1
ATOM 1037 O O . THR A 1 129 ? -9.227 -3.377 -9.258 1 93 129 THR A O 1
ATOM 1040 N N . ASP A 1 130 ? -7.383 -2.693 -10.242 1 88.25 130 ASP A N 1
ATOM 1041 C CA . ASP A 1 130 ? -7.23 -3.928 -11.008 1 88.25 130 ASP A CA 1
ATOM 1042 C C . ASP A 1 130 ? -7.047 -5.129 -10.078 1 88.25 130 ASP A C 1
ATOM 1044 O O . ASP A 1 130 ? -7.598 -6.203 -10.328 1 88.25 130 ASP A O 1
ATOM 1048 N N . GLN A 1 131 ? -6.289 -4.949 -9.031 1 89.75 131 GLN A N 1
ATOM 1049 C CA . GLN A 1 131 ? -6.094 -6.016 -8.055 1 89.75 131 GLN A CA 1
ATOM 1050 C C . GLN A 1 131 ? -7.406 -6.383 -7.375 1 89.75 131 GLN A C 1
ATOM 1052 O O . GLN A 1 131 ? -7.68 -7.562 -7.137 1 89.75 131 GLN A O 1
ATOM 1057 N N . GLN A 1 132 ? -8.172 -5.391 -7.066 1 94.62 132 GLN A N 1
ATOM 1058 C CA . GLN A 1 132 ? -9.453 -5.645 -6.414 1 94.62 132 GLN A CA 1
ATOM 1059 C C . GLN A 1 132 ? -10.383 -6.445 -7.32 1 94.62 132 GLN A C 1
ATOM 1061 O O . GLN A 1 132 ? -11.07 -7.359 -6.859 1 94.62 132 GLN A O 1
ATOM 1066 N N . LEU A 1 133 ? -10.43 -6.082 -8.586 1 92 133 LEU A N 1
ATOM 1067 C CA . LEU A 1 133 ? -11.289 -6.805 -9.523 1 92 133 LEU A CA 1
ATOM 1068 C C . LEU A 1 133 ? -10.867 -8.266 -9.625 1 92 133 LEU A C 1
ATOM 1070 O O . LEU A 1 133 ? -11.711 -9.164 -9.625 1 92 133 LEU A O 1
ATOM 1074 N N . GLN A 1 134 ? -9.594 -8.43 -9.641 1 87.12 134 GLN A N 1
ATOM 1075 C CA . GLN A 1 134 ? -9.078 -9.789 -9.664 1 87.12 134 GLN A CA 1
ATOM 1076 C C . GLN A 1 134 ? -9.43 -10.531 -8.375 1 87.12 134 GLN A C 1
ATOM 1078 O O . GLN A 1 134 ? -9.852 -11.688 -8.414 1 87.12 134 GLN A O 1
ATOM 1083 N N . TRP A 1 135 ? -9.281 -9.883 -7.238 1 90.06 135 TRP A N 1
ATOM 1084 C CA . TRP A 1 135 ? -9.539 -10.516 -5.949 1 90.06 135 TRP A CA 1
ATOM 1085 C C . TRP A 1 135 ? -11.031 -10.789 -5.766 1 90.06 135 TRP A C 1
ATOM 1087 O O . TRP A 1 135 ? -11.414 -11.773 -5.125 1 90.06 135 TRP A O 1
ATOM 1097 N N . LEU A 1 136 ? -11.875 -9.969 -6.332 1 90.5 136 LEU A N 1
ATOM 1098 C CA . LEU A 1 136 ? -13.305 -10.234 -6.344 1 90.5 136 LEU A CA 1
ATOM 1099 C C . LEU A 1 136 ? -13.625 -11.477 -7.168 1 90.5 136 LEU A C 1
ATOM 1101 O O . LEU A 1 136 ? -14.422 -12.32 -6.746 1 90.5 136 LEU A O 1
ATOM 1105 N N . ARG A 1 137 ? -13.016 -11.516 -8.336 1 84.12 137 ARG A N 1
ATOM 1106 C CA . ARG A 1 137 ? -13.211 -12.688 -9.188 1 84.12 137 ARG A CA 1
ATOM 1107 C C . ARG A 1 137 ? -12.812 -13.969 -8.461 1 84.12 137 ARG A C 1
ATOM 1109 O O . ARG A 1 137 ? -13.469 -15 -8.609 1 84.12 137 ARG A O 1
ATOM 1116 N N . ASP A 1 138 ? -11.812 -13.719 -7.602 1 76.81 138 ASP A N 1
ATOM 1117 C CA . ASP A 1 138 ? -11.242 -14.867 -6.906 1 76.81 138 ASP A CA 1
ATOM 1118 C C . ASP A 1 138 ? -11.898 -15.07 -5.543 1 76.81 138 ASP A C 1
ATOM 1120 O O . ASP A 1 138 ? -11.453 -15.906 -4.754 1 76.81 138 ASP A O 1
ATOM 1124 N N . ASN A 1 139 ? -12.805 -14.352 -5.234 1 82 139 ASN A N 1
ATOM 1125 C CA . ASN A 1 139 ? -13.516 -14.414 -3.961 1 82 139 ASN A CA 1
ATOM 1126 C C . ASN A 1 139 ? -12.57 -14.211 -2.783 1 82 139 ASN A C 1
ATOM 1128 O O . ASN A 1 139 ? -12.688 -14.883 -1.759 1 82 139 ASN A O 1
ATOM 1132 N N . ARG A 1 140 ? -11.586 -13.352 -3.025 1 85.38 140 ARG A N 1
ATOM 1133 C CA . ARG A 1 140 ? -10.602 -13.07 -1.983 1 85.38 140 ARG A CA 1
ATOM 1134 C C . ARG A 1 140 ? -10.992 -11.852 -1.165 1 85.38 140 ARG A C 1
ATOM 1136 O O . ARG A 1 140 ? -10.5 -11.648 -0.055 1 85.38 140 ARG A O 1
ATOM 1143 N N . ILE A 1 141 ? -11.805 -11.047 -1.757 1 93.12 141 ILE A N 1
ATOM 1144 C CA . ILE A 1 141 ? -12.422 -9.969 -0.995 1 93.12 141 ILE A CA 1
ATOM 1145 C C . ILE A 1 141 ? -13.938 -10.008 -1.176 1 93.12 141 ILE A C 1
ATOM 1147 O O . ILE A 1 141 ? -14.43 -10.523 -2.176 1 93.12 141 ILE A O 1
ATOM 1151 N N . ASP A 1 142 ? -14.609 -9.523 -0.157 1 92.88 142 ASP A N 1
ATOM 1152 C CA . ASP A 1 142 ? -16.078 -9.508 -0.172 1 92.88 142 ASP A CA 1
ATOM 1153 C C . ASP A 1 142 ? -16.609 -8.203 -0.745 1 92.88 142 ASP A C 1
ATOM 1155 O O . ASP A 1 142 ? -17.609 -8.195 -1.47 1 92.88 142 ASP A O 1
ATOM 1159 N N . VAL A 1 143 ? -15.984 -7.102 -0.335 1 96.88 143 VAL A N 1
ATOM 1160 C CA . VAL A 1 143 ? -16.391 -5.762 -0.756 1 96.88 143 VAL A CA 1
ATOM 1161 C C . VAL A 1 143 ? -15.148 -4.945 -1.114 1 96.88 143 VAL A C 1
ATOM 1163 O O . VAL A 1 143 ? -14.117 -5.039 -0.443 1 96.88 143 VAL A O 1
ATOM 1166 N N . GLY A 1 144 ? -15.297 -4.227 -2.189 1 98 144 GLY A N 1
ATOM 1167 C CA . GLY A 1 144 ? -14.219 -3.342 -2.605 1 98 144 GLY A CA 1
ATOM 1168 C C . GLY A 1 144 ? -14.625 -1.878 -2.613 1 98 144 GLY A C 1
ATOM 1169 O O . GLY A 1 144 ? -15.805 -1.554 -2.725 1 98 144 GLY A O 1
ATOM 1170 N N . PHE A 1 145 ? -13.68 -0.987 -2.387 1 97.81 145 PHE A N 1
ATOM 1171 C CA . PHE A 1 145 ? -13.789 0.451 -2.602 1 97.81 145 PHE A CA 1
ATOM 1172 C C . PHE A 1 145 ? -12.805 0.922 -3.658 1 97.81 145 PHE A C 1
ATOM 1174 O O . PHE A 1 145 ? -11.594 0.941 -3.42 1 97.81 145 PHE A O 1
ATOM 1181 N N . LEU A 1 146 ? -13.312 1.287 -4.789 1 96.38 146 LEU A N 1
ATOM 1182 C CA . LEU A 1 146 ? -12.438 1.579 -5.918 1 96.38 146 LEU A CA 1
ATOM 1183 C C . LEU A 1 146 ? -13.008 2.713 -6.766 1 96.38 146 LEU A C 1
ATOM 1185 O O . LEU A 1 146 ? -14.023 3.311 -6.41 1 96.38 146 LEU A O 1
ATOM 1189 N N . ARG A 1 147 ? -12.273 3.051 -7.727 1 93.25 147 ARG A N 1
ATOM 1190 C CA . ARG A 1 147 ? -12.672 4.148 -8.602 1 93.25 147 ARG A CA 1
ATOM 1191 C C . ARG A 1 147 ? -13.117 3.631 -9.969 1 93.25 147 ARG A C 1
ATOM 1193 O O . ARG A 1 147 ? -12.32 3.051 -10.711 1 93.25 147 ARG A O 1
ATOM 1200 N N . PRO A 1 148 ? -14.391 3.822 -10.312 1 90.25 148 PRO A N 1
ATOM 1201 C CA . PRO A 1 148 ? -14.922 3.377 -11.602 1 90.25 148 PRO A CA 1
ATOM 1202 C C . PRO A 1 148 ? -14.211 4.02 -12.789 1 90.25 148 PRO A C 1
ATOM 1204 O O . PRO A 1 148 ? -13.445 4.973 -12.609 1 90.25 148 PRO A O 1
ATOM 1207 N N . PRO A 1 149 ? -14.391 3.404 -13.992 1 86.44 149 PRO A N 1
ATOM 1208 C CA . PRO A 1 149 ? -15.43 2.453 -14.391 1 86.44 149 PRO A CA 1
ATOM 1209 C C . PRO A 1 149 ? -15.016 0.999 -14.172 1 86.44 149 PRO A C 1
ATOM 1211 O O . PRO A 1 149 ? -13.82 0.701 -14.078 1 86.44 149 PRO A O 1
ATOM 1214 N N . VAL A 1 150 ? -16.078 0.225 -13.977 1 86.38 150 VAL A N 1
ATOM 1215 C CA . VAL A 1 150 ? -15.953 -1.229 -13.961 1 86.38 150 VAL A CA 1
ATOM 1216 C C . VAL A 1 150 ? -16.875 -1.839 -15.016 1 86.38 150 VAL A C 1
ATOM 1218 O O . VAL A 1 150 ? -18.062 -1.554 -15.047 1 86.38 150 VAL A O 1
ATOM 1221 N N . GLU A 1 151 ? -16.328 -2.602 -15.914 1 84.5 151 GLU A N 1
ATOM 1222 C CA . GLU A 1 151 ? -17.109 -3.078 -17.047 1 84.5 151 GLU A CA 1
ATOM 1223 C C . GLU A 1 151 ? -17.5 -4.543 -16.875 1 84.5 151 GLU A C 1
ATOM 1225 O O . GLU A 1 151 ? -18.078 -5.152 -17.781 1 84.5 151 GLU A O 1
ATOM 1230 N N . GLU A 1 152 ? -17.531 -5.086 -15.82 1 85.44 152 GLU A N 1
ATOM 1231 C CA . GLU A 1 152 ? -17.828 -6.5 -15.625 1 85.44 152 GLU A CA 1
ATOM 1232 C C . GLU A 1 152 ? -19.219 -6.684 -15.008 1 85.44 152 GLU A C 1
ATOM 1234 O O . GLU A 1 152 ? -19.531 -6.066 -13.984 1 85.44 152 GLU A O 1
ATOM 1239 N N . ASP A 1 153 ? -20.016 -7.539 -15.562 1 87.75 153 ASP A N 1
ATOM 1240 C CA . ASP A 1 153 ? -21.391 -7.738 -15.148 1 87.75 153 ASP A CA 1
ATOM 1241 C C . ASP A 1 153 ? -21.484 -8.633 -13.914 1 87.75 153 ASP A C 1
ATOM 1243 O O . ASP A 1 153 ? -22.516 -8.68 -13.242 1 87.75 153 ASP A O 1
ATOM 1247 N N . THR A 1 154 ? -20.453 -9.289 -13.664 1 91.56 154 THR A N 1
ATOM 1248 C CA . THR A 1 154 ? -20.438 -10.211 -12.531 1 91.56 154 THR A CA 1
ATOM 1249 C C . THR A 1 154 ? -20.406 -9.445 -11.211 1 91.56 154 THR A C 1
ATOM 1251 O O . THR A 1 154 ? -20.641 -10.016 -10.148 1 91.56 154 THR A O 1
ATOM 1254 N N . PHE A 1 155 ? -20.172 -8.211 -11.352 1 94.94 155 PHE A N 1
ATOM 1255 C CA . PHE A 1 155 ? -20.062 -7.375 -10.164 1 94.94 155 PHE A CA 1
ATOM 1256 C C . PHE A 1 155 ? -21.188 -6.355 -10.109 1 94.94 155 PHE A C 1
ATOM 1258 O O . PHE A 1 155 ? -21.719 -5.953 -11.148 1 94.94 155 PHE A O 1
ATOM 1265 N N . CYS A 1 156 ? -21.609 -6.031 -8.883 1 94.88 156 CYS A N 1
ATOM 1266 C CA . CYS A 1 156 ? -22.438 -4.855 -8.609 1 94.88 156 CYS A CA 1
ATOM 1267 C C . CYS A 1 156 ? -21.594 -3.738 -7.996 1 94.88 156 CYS A C 1
ATOM 1269 O O . CYS A 1 156 ? -20.641 -4.004 -7.27 1 94.88 156 CYS A O 1
ATOM 1271 N N . TRP A 1 157 ? -21.906 -2.604 -8.352 1 94.88 157 TRP A N 1
ATOM 1272 C CA . TRP A 1 157 ? -21.203 -1.484 -7.723 1 94.88 157 TRP A CA 1
ATOM 1273 C C . TRP A 1 157 ? -22.125 -0.273 -7.602 1 94.88 157 TRP A C 1
ATOM 1275 O O . TRP A 1 157 ? -23.125 -0.169 -8.32 1 94.88 157 TRP A O 1
ATOM 1285 N N . GLU A 1 158 ? -21.906 0.583 -6.598 1 96 158 GLU A N 1
ATOM 1286 C CA . GLU A 1 158 ? -22.625 1.815 -6.301 1 96 158 GLU A CA 1
ATOM 1287 C C . GLU A 1 158 ? -21.672 2.951 -5.957 1 96 158 GLU A C 1
ATOM 1289 O O . GLU A 1 158 ? -20.688 2.746 -5.227 1 96 158 GLU A O 1
ATOM 1294 N N . ILE A 1 159 ? -21.984 4.094 -6.535 1 95.69 159 ILE A N 1
ATOM 1295 C CA . ILE A 1 159 ? -21.172 5.262 -6.191 1 95.69 159 ILE A CA 1
ATOM 1296 C C . ILE A 1 159 ? -21.484 5.695 -4.758 1 95.69 159 ILE A C 1
ATOM 1298 O O . ILE A 1 159 ? -22.641 5.801 -4.367 1 95.69 159 ILE A O 1
ATOM 1302 N N . ILE A 1 160 ? -20.453 5.906 -4.008 1 95.5 160 ILE A N 1
ATOM 1303 C CA . ILE A 1 160 ? -20.578 6.355 -2.625 1 95.5 160 ILE A CA 1
ATOM 1304 C C . ILE A 1 160 ? -20.562 7.883 -2.578 1 95.5 160 ILE A C 1
ATOM 1306 O O . ILE A 1 160 ? -21.375 8.492 -1.876 1 95.5 160 ILE A O 1
ATOM 1310 N N . PHE A 1 161 ? -19.562 8.461 -3.307 1 91.56 161 PHE A N 1
ATOM 1311 C CA . PHE A 1 161 ? -19.531 9.914 -3.393 1 91.56 161 PHE A CA 1
ATOM 1312 C C . PHE A 1 161 ? -18.609 10.367 -4.523 1 91.56 161 PHE A C 1
ATOM 1314 O O . PHE A 1 161 ? -17.938 9.555 -5.156 1 91.56 161 PHE A O 1
ATOM 1321 N N . TYR A 1 162 ? -18.703 11.648 -4.785 1 94.06 162 TYR A N 1
ATOM 1322 C CA . TYR A 1 162 ? -17.812 12.344 -5.715 1 94.06 162 TYR A CA 1
ATOM 1323 C C . TYR A 1 162 ? -16.938 13.344 -4.984 1 94.06 162 TYR A C 1
ATOM 1325 O O . TYR A 1 162 ? -17.297 13.844 -3.922 1 94.06 162 TYR A O 1
ATOM 1333 N N . GLU A 1 163 ? -15.766 13.539 -5.496 1 93.94 163 GLU A N 1
ATOM 1334 C CA . GLU A 1 163 ? -14.914 14.594 -4.945 1 93.94 163 GLU A CA 1
ATOM 1335 C C . GLU A 1 163 ? -14.133 15.297 -6.047 1 93.94 163 GLU A C 1
ATOM 1337 O O . GLU A 1 163 ? -13.953 14.75 -7.137 1 93.94 163 GLU A O 1
ATOM 1342 N N . SER A 1 164 ? -13.734 16.516 -5.738 1 95.88 164 SER A N 1
ATOM 1343 C CA . SER A 1 164 ? -12.938 17.328 -6.66 1 95.88 164 SER A CA 1
ATOM 1344 C C . SER A 1 164 ? -11.469 16.922 -6.625 1 95.88 164 SER A C 1
ATOM 1346 O O . SER A 1 164 ? -11.086 16.016 -5.863 1 95.88 164 SER A O 1
ATOM 1348 N N . LEU A 1 165 ? -10.742 17.453 -7.559 1 97.19 165 LEU A N 1
ATOM 1349 C CA . LEU A 1 165 ? -9.297 17.281 -7.562 1 97.19 165 LEU A CA 1
ATOM 1350 C C . LEU A 1 165 ? -8.602 18.562 -7.07 1 97.19 165 LEU A C 1
ATOM 1352 O O . LEU A 1 165 ? -9.133 19.656 -7.238 1 97.19 165 LEU A O 1
ATOM 1356 N N . VAL A 1 166 ? -7.465 18.406 -6.461 1 97.94 166 VAL A N 1
ATOM 1357 C CA . VAL A 1 166 ? -6.617 19.5 -6.012 1 97.94 166 VAL A CA 1
ATOM 1358 C C . VAL A 1 166 ? -5.168 19.234 -6.414 1 97.94 166 VAL A C 1
ATOM 1360 O O . VAL A 1 166 ? -4.832 18.141 -6.84 1 97.94 166 VAL A O 1
ATOM 1363 N N . VAL A 1 167 ? -4.391 20.234 -6.316 1 98.5 167 VAL A N 1
ATOM 1364 C CA . VAL A 1 167 ? -2.982 20.047 -6.656 1 98.5 167 VAL A CA 1
ATOM 1365 C C . VAL A 1 167 ? -2.146 20.016 -5.379 1 98.5 167 VAL A C 1
ATOM 1367 O O . VAL A 1 167 ? -2.369 20.797 -4.461 1 98.5 167 VAL A O 1
ATOM 1370 N N . ALA A 1 168 ? -1.325 19.016 -5.215 1 98.56 168 ALA A N 1
ATOM 1371 C CA . ALA A 1 168 ? -0.311 18.938 -4.168 1 98.56 168 ALA A CA 1
ATOM 1372 C C . ALA A 1 168 ? 1.004 19.562 -4.629 1 98.56 168 ALA A C 1
ATOM 1374 O O . ALA A 1 168 ? 1.561 19.172 -5.656 1 98.56 168 ALA A O 1
ATOM 1375 N N . LEU A 1 169 ? 1.475 20.547 -3.879 1 98.62 169 LEU A N 1
ATOM 1376 C CA . LEU A 1 169 ? 2.711 21.266 -4.168 1 98.62 169 LEU A CA 1
ATOM 1377 C C . LEU A 1 169 ? 3.684 21.172 -2.998 1 98.62 169 LEU A C 1
ATOM 1379 O O . LEU A 1 169 ? 3.266 21.109 -1.839 1 98.62 169 LEU A O 1
ATOM 1383 N N . PRO A 1 170 ? 5 21.156 -3.377 1 97.75 170 PRO A N 1
ATOM 1384 C CA . PRO A 1 170 ? 5.918 21.406 -2.266 1 97.75 170 PRO A CA 1
ATOM 1385 C C . PRO A 1 170 ? 5.625 22.734 -1.561 1 97.75 170 PRO A C 1
ATOM 1387 O O . PRO A 1 170 ? 5.246 23.719 -2.209 1 97.75 170 PRO A O 1
ATOM 1390 N N . GLU A 1 171 ? 5.84 22.703 -0.26 1 96.56 171 GLU A N 1
ATOM 1391 C CA . GLU A 1 171 ? 5.586 23.906 0.517 1 96.56 171 GLU A CA 1
ATOM 1392 C C . GLU A 1 171 ? 6.461 25.062 0.036 1 96.56 171 GLU A C 1
ATOM 1394 O O . GLU A 1 171 ? 6.098 26.234 0.194 1 96.56 171 GLU A O 1
ATOM 1399 N N . THR A 1 172 ? 7.555 24.766 -0.638 1 96.31 172 THR A N 1
ATOM 1400 C CA . THR A 1 172 ? 8.508 25.766 -1.103 1 96.31 172 THR A CA 1
ATOM 1401 C C . THR A 1 172 ? 8.172 26.219 -2.521 1 96.31 172 THR A C 1
ATOM 1403 O O . THR A 1 172 ? 8.852 27.078 -3.082 1 96.31 172 THR A O 1
ATOM 1406 N N . HIS A 1 173 ? 7.184 25.578 -3.129 1 97.06 173 HIS A N 1
ATOM 1407 C CA . HIS A 1 173 ? 6.828 25.891 -4.508 1 97.06 173 HIS A CA 1
ATOM 1408 C C . HIS A 1 173 ? 6.387 27.344 -4.645 1 97.06 173 HIS A C 1
ATOM 1410 O O . HIS A 1 173 ? 5.738 27.891 -3.746 1 97.06 173 HIS A O 1
ATOM 1416 N N . ALA A 1 174 ? 6.625 27.984 -5.727 1 96.62 174 ALA A N 1
ATO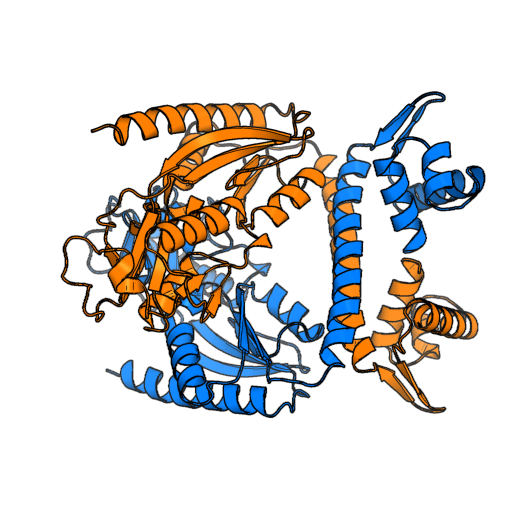M 1417 C CA . ALA A 1 174 ? 6.301 29.391 -5.992 1 96.62 174 ALA A CA 1
ATOM 1418 C C . ALA A 1 174 ? 4.797 29.625 -5.891 1 96.62 174 ALA A C 1
ATOM 1420 O O . ALA A 1 174 ? 4.363 30.719 -5.504 1 96.62 174 ALA A O 1
ATOM 1421 N N . LEU A 1 175 ? 4.039 28.641 -6.184 1 97.06 175 LEU A N 1
ATOM 1422 C CA . LEU A 1 175 ? 2.588 28.797 -6.211 1 97.06 175 LEU A CA 1
ATOM 1423 C C . LEU A 1 175 ? 1.977 28.422 -4.867 1 97.06 175 LEU A C 1
ATOM 1425 O O . LEU A 1 175 ? 0.757 28.484 -4.695 1 97.06 175 LEU A O 1
ATOM 1429 N N . ALA A 1 176 ? 2.801 28.062 -3.9 1 96.69 176 ALA A N 1
ATOM 1430 C CA . ALA A 1 176 ? 2.328 27.531 -2.625 1 96.69 176 ALA A CA 1
ATOM 1431 C C . ALA A 1 176 ? 1.596 28.609 -1.823 1 96.69 176 ALA A C 1
ATOM 1433 O O . ALA A 1 176 ? 0.741 28.297 -0.992 1 96.69 176 ALA A O 1
ATOM 1434 N N . ASP A 1 177 ? 1.832 29.844 -2.109 1 95.06 177 ASP A N 1
ATOM 1435 C CA . ASP A 1 177 ? 1.258 30.922 -1.317 1 95.06 177 ASP A CA 1
ATOM 1436 C C . ASP A 1 177 ? -0.032 31.453 -1.95 1 95.06 177 ASP A C 1
ATOM 1438 O O . ASP A 1 177 ? -0.714 32.281 -1.374 1 95.06 177 ASP A O 1
ATOM 1442 N N . GLN A 1 178 ? -0.37 30.969 -3.072 1 95.75 178 GLN A N 1
ATOM 1443 C CA . GLN A 1 178 ? -1.606 31.375 -3.732 1 95.75 178 GLN A CA 1
ATOM 1444 C C . GLN A 1 178 ? -2.811 30.656 -3.133 1 95.75 178 GLN A C 1
ATOM 1446 O O . GLN A 1 178 ? -2.684 29.531 -2.623 1 95.75 178 GLN A O 1
ATOM 1451 N N . SER A 1 179 ? -3.912 31.312 -3.191 1 96.19 179 SER A N 1
ATOM 1452 C CA . SER A 1 179 ? -5.133 30.688 -2.678 1 96.19 179 SER A CA 1
ATOM 1453 C C . SER A 1 179 ? -5.633 29.594 -3.613 1 96.19 179 SER A C 1
ATOM 1455 O O . SER A 1 179 ? -6.25 28.625 -3.168 1 96.19 179 SER A O 1
ATOM 1457 N N . SER A 1 180 ? -5.414 29.766 -4.879 1 97.56 180 SER A N 1
ATOM 1458 C CA . SER A 1 180 ? -5.742 28.797 -5.926 1 97.56 180 SER A CA 1
ATOM 1459 C C . SER A 1 180 ? -4.711 28.828 -7.047 1 97.56 180 SER A C 1
ATOM 1461 O O . SER A 1 180 ? -3.945 29.797 -7.164 1 97.56 180 SER A O 1
ATOM 1463 N N . VAL A 1 181 ? -4.652 27.766 -7.785 1 97.56 181 VAL A N 1
ATOM 1464 C CA . VAL A 1 181 ? -3.623 27.625 -8.812 1 97.56 181 VAL A CA 1
ATOM 1465 C C . VAL A 1 181 ? -4.281 27.438 -10.18 1 97.56 181 VAL A C 1
ATOM 1467 O O . VAL A 1 181 ? -5.219 26.656 -10.32 1 97.56 181 VAL A O 1
ATOM 1470 N N . SER A 1 182 ? -3.809 28.203 -11.133 1 97.31 182 SER A N 1
ATOM 1471 C CA . SER A 1 182 ? -4.246 27.953 -12.508 1 97.31 182 SER A CA 1
ATOM 1472 C C . SER A 1 182 ? -3.578 26.703 -13.078 1 97.31 182 SER A C 1
ATOM 1474 O O . SER A 1 182 ? -2.371 26.516 -12.914 1 97.31 182 SER A O 1
ATOM 1476 N N . LEU A 1 183 ? -4.359 25.953 -13.742 1 96.81 183 LEU A N 1
ATOM 1477 C CA . LEU A 1 183 ? -3.848 24.719 -14.328 1 96.81 183 LEU A CA 1
ATOM 1478 C C . LEU A 1 183 ? -2.709 25.016 -15.297 1 96.81 183 LEU A C 1
ATOM 1480 O O . LEU A 1 183 ? -1.708 24.297 -15.32 1 96.81 183 LEU A O 1
ATOM 1484 N N . PHE A 1 184 ? -2.846 26.016 -16.047 1 96.31 184 PHE A N 1
ATOM 1485 C CA . PHE A 1 184 ? -1.857 26.375 -17.047 1 96.31 184 PHE A CA 1
ATOM 1486 C C . PHE A 1 184 ? -0.515 26.703 -16.406 1 96.31 184 PHE A C 1
ATOM 1488 O O . PHE A 1 184 ? 0.539 26.438 -16.984 1 96.31 184 PHE A O 1
ATOM 1495 N N . SER A 1 185 ? -0.523 27.234 -15.203 1 96.94 185 SER A N 1
ATOM 1496 C CA . SER A 1 185 ? 0.706 27.594 -14.508 1 96.94 185 SER A CA 1
ATOM 1497 C C . SER A 1 185 ? 1.546 26.359 -14.188 1 96.94 185 SER A C 1
ATOM 1499 O O . SER A 1 185 ? 2.725 26.484 -13.844 1 96.94 185 SER A O 1
ATOM 1501 N N . LEU A 1 186 ? 0.974 25.125 -14.352 1 97.56 186 LEU A N 1
ATOM 1502 C CA . LEU A 1 186 ? 1.671 23.891 -14.016 1 97.56 186 LEU A CA 1
ATOM 1503 C C . LEU A 1 186 ? 2.232 23.219 -15.273 1 97.56 186 LEU A C 1
ATOM 1505 O O . LEU A 1 186 ? 2.822 22.141 -15.195 1 97.56 186 LEU A O 1
ATOM 1509 N N . GLN A 1 187 ? 2.109 23.828 -16.406 1 96.88 187 GLN A N 1
ATOM 1510 C CA . GLN A 1 187 ? 2.387 23.203 -17.688 1 96.88 187 GLN A CA 1
ATOM 1511 C C . GLN A 1 187 ? 3.85 22.781 -17.797 1 96.88 187 GLN A C 1
ATOM 1513 O O . GLN A 1 187 ? 4.172 21.797 -18.469 1 96.88 187 GLN A O 1
ATOM 1518 N N . ALA A 1 188 ? 4.73 23.453 -17.109 1 96.5 188 ALA A N 1
ATOM 1519 C CA . ALA A 1 188 ? 6.16 23.172 -17.234 1 96.5 188 ALA A CA 1
ATOM 1520 C C . ALA A 1 188 ? 6.656 22.312 -16.062 1 96.5 188 ALA A C 1
ATOM 1522 O O . ALA A 1 188 ? 7.828 21.922 -16.031 1 96.5 188 ALA A O 1
ATOM 1523 N N . GLU A 1 189 ? 5.77 22 -15.133 1 97.38 189 GLU A N 1
ATOM 1524 C CA . GLU A 1 189 ? 6.16 21.25 -13.945 1 97.38 189 GLU A CA 1
ATOM 1525 C C . GLU A 1 189 ? 6.262 19.75 -14.242 1 97.38 189 GLU A C 1
ATOM 1527 O O . GLU A 1 189 ? 5.48 19.219 -15.031 1 97.38 189 GLU A O 1
ATOM 1532 N N . PRO A 1 190 ? 7.238 19.109 -13.625 1 97.06 190 PRO A N 1
ATOM 1533 C CA . PRO A 1 190 ? 7.184 17.641 -13.633 1 97.06 190 PRO A CA 1
ATOM 1534 C C . PRO A 1 190 ? 6.039 17.094 -12.781 1 97.06 190 PRO A C 1
ATOM 1536 O O . PRO A 1 190 ? 5.828 17.531 -11.656 1 97.06 190 PRO A O 1
ATOM 1539 N N . PHE A 1 191 ? 5.328 16.125 -13.367 1 98.19 191 PHE A N 1
ATOM 1540 C CA . PHE A 1 191 ? 4.188 15.562 -12.656 1 98.19 191 PHE A CA 1
ATOM 1541 C C . PHE A 1 191 ? 4.527 14.188 -12.094 1 98.19 191 PHE A C 1
ATOM 1543 O O . PHE A 1 191 ? 5.297 13.438 -12.703 1 98.19 191 PHE A O 1
ATOM 1550 N N . ILE A 1 192 ? 4.02 13.914 -10.938 1 97.94 192 ILE A N 1
ATOM 1551 C CA . ILE A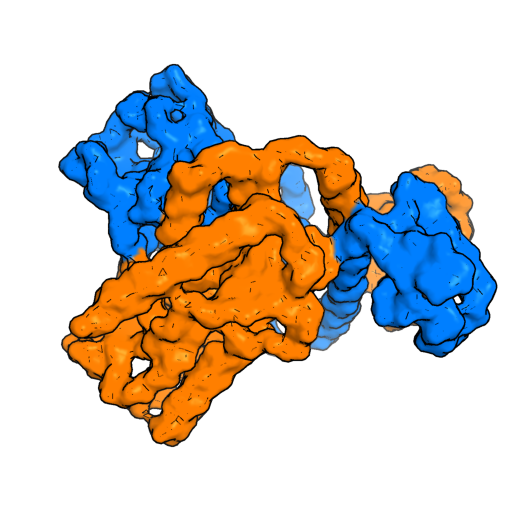 1 192 ? 4.023 12.578 -10.352 1 97.94 192 ILE A CA 1
ATOM 1552 C C . ILE A 1 192 ? 2.633 11.961 -10.469 1 97.94 192 ILE A C 1
ATOM 1554 O O . ILE A 1 192 ? 1.655 12.508 -9.953 1 97.94 192 ILE A O 1
ATOM 1558 N N . LEU A 1 193 ? 2.537 10.836 -11.148 1 96.75 193 LEU A N 1
ATOM 1559 C CA . LEU A 1 193 ? 1.257 10.18 -11.406 1 96.75 193 LEU A CA 1
ATOM 1560 C C . LEU A 1 193 ? 1.361 8.672 -11.195 1 96.75 193 LEU A C 1
ATOM 1562 O O . LEU A 1 193 ? 2.463 8.117 -11.188 1 96.75 193 LEU A O 1
ATOM 1566 N N . PHE A 1 194 ? 0.296 8.062 -10.93 1 94.88 194 PHE A N 1
ATOM 1567 C CA . PHE A 1 194 ? 0.234 6.602 -10.938 1 94.88 194 PHE A CA 1
ATOM 1568 C C . PHE A 1 194 ? 0.119 6.07 -12.359 1 94.88 194 PHE A C 1
ATOM 1570 O O . PHE A 1 194 ? -0.349 6.777 -13.258 1 94.88 194 PHE A O 1
ATOM 1577 N N . PRO A 1 195 ? 0.561 4.793 -12.57 1 93 195 PRO A N 1
ATOM 1578 C CA . PRO A 1 195 ? 0.412 4.215 -13.914 1 93 195 PRO A CA 1
ATOM 1579 C C . PRO A 1 195 ? -1.048 4.078 -14.336 1 93 195 PRO A C 1
ATOM 1581 O O . PRO A 1 195 ? -1.888 3.641 -13.547 1 93 195 PRO A O 1
ATOM 1584 N N . ARG A 1 196 ? -1.37 4.352 -15.492 1 90.38 196 ARG A N 1
ATOM 1585 C CA . ARG A 1 196 ? -2.727 4.434 -16.016 1 90.38 196 ARG A CA 1
ATOM 1586 C C . ARG A 1 196 ? -3.477 3.121 -15.812 1 90.38 196 ARG A C 1
ATOM 1588 O O . ARG A 1 196 ? -4.641 3.123 -15.414 1 90.38 196 ARG A O 1
ATOM 1595 N N . PRO A 1 197 ? -2.846 1.965 -16.016 1 86.94 197 PRO A N 1
ATOM 1596 C CA . PRO A 1 197 ? -3.6 0.714 -15.906 1 86.94 197 PRO A CA 1
ATOM 1597 C C . PRO A 1 197 ? -4.148 0.472 -14.5 1 86.94 197 PRO A C 1
ATOM 1599 O O . PRO A 1 197 ? -5.121 -0.265 -14.336 1 86.94 197 PRO A O 1
ATOM 1602 N N . LEU A 1 198 ? -3.605 1.076 -13.586 1 88.38 198 LEU A N 1
ATOM 1603 C CA . LEU A 1 198 ? -3.994 0.829 -12.203 1 88.38 198 LEU A CA 1
ATOM 1604 C C . LEU A 1 198 ? -5.238 1.629 -11.836 1 88.38 198 LEU A C 1
ATOM 1606 O O . LEU A 1 198 ? -5.957 1.271 -10.898 1 88.38 198 LEU A O 1
ATOM 1610 N N . ALA A 1 199 ? -5.457 2.707 -12.516 1 89.06 199 ALA A N 1
ATOM 1611 C CA . ALA A 1 199 ? -6.617 3.574 -12.312 1 89.06 199 ALA A CA 1
ATOM 1612 C C . ALA A 1 199 ? -6.91 4.398 -13.562 1 89.06 199 ALA A C 1
ATOM 1614 O O . ALA A 1 199 ? -6.805 5.625 -13.539 1 89.06 199 ALA A O 1
ATOM 1615 N N . PRO A 1 200 ? -7.438 3.773 -14.562 1 88.88 200 PRO A N 1
ATOM 1616 C CA . PRO A 1 200 ? -7.609 4.48 -15.836 1 88.88 200 PRO A CA 1
ATOM 1617 C C . PRO A 1 200 ? -8.602 5.641 -15.734 1 88.88 200 PRO A C 1
ATOM 1619 O O . PRO A 1 200 ? -8.398 6.68 -16.375 1 88.88 200 PRO A O 1
ATOM 1622 N N . GLY A 1 201 ? -9.633 5.457 -14.969 1 89.06 201 GLY A N 1
ATOM 1623 C CA . GLY A 1 201 ? -10.641 6.5 -14.844 1 89.06 201 GLY A CA 1
ATOM 1624 C C . GLY A 1 201 ? -10.07 7.809 -14.312 1 89.06 201 GLY A C 1
ATOM 1625 O O . GLY A 1 201 ? -10.219 8.852 -14.953 1 89.06 201 GLY A O 1
ATOM 1626 N N . VAL A 1 202 ? -9.43 7.719 -13.234 1 92.81 202 VAL A N 1
ATOM 1627 C CA . VAL A 1 202 ? -8.867 8.914 -12.617 1 92.81 202 VAL A CA 1
ATOM 1628 C C . VAL A 1 202 ? -7.723 9.453 -13.469 1 92.81 202 VAL A C 1
ATOM 1630 O O . VAL A 1 202 ? -7.59 10.664 -13.656 1 92.81 202 VAL A O 1
ATOM 1633 N N . TYR A 1 203 ? -6.926 8.547 -14.008 1 94.31 203 TYR A N 1
ATOM 1634 C CA . TYR A 1 203 ? -5.812 8.93 -14.867 1 94.31 203 TYR A CA 1
ATOM 1635 C C . TYR A 1 203 ? -6.301 9.758 -16.047 1 94.31 203 TYR A C 1
ATOM 1637 O O . TYR A 1 203 ? -5.801 10.852 -16.297 1 94.31 203 TYR A O 1
ATOM 1645 N N . ASP A 1 204 ? -7.281 9.266 -16.75 1 94.25 204 ASP A N 1
ATOM 1646 C CA . ASP A 1 204 ? -7.809 9.938 -17.922 1 94.25 204 ASP A CA 1
ATOM 1647 C C . ASP A 1 204 ? -8.461 11.266 -17.562 1 94.25 204 ASP A C 1
ATOM 1649 O O . ASP A 1 204 ? -8.406 12.227 -18.344 1 94.25 204 ASP A O 1
ATOM 1653 N N . SER A 1 205 ? -9.086 11.312 -16.422 1 95 205 SER A N 1
ATOM 1654 C CA . SER A 1 205 ? -9.68 12.562 -15.953 1 95 205 SER A CA 1
ATOM 1655 C C . SER A 1 205 ? -8.609 13.641 -15.758 1 95 205 SER A C 1
ATOM 1657 O O . SER A 1 205 ? -8.82 14.797 -16.125 1 95 205 SER A O 1
ATOM 1659 N N . ILE A 1 206 ? -7.48 13.25 -15.258 1 96.69 206 ILE A N 1
ATOM 1660 C CA . ILE A 1 206 ? -6.395 14.188 -14.992 1 96.69 206 ILE A CA 1
ATOM 1661 C C . ILE A 1 206 ? -5.77 14.641 -16.312 1 96.69 206 ILE A C 1
ATOM 1663 O O . ILE A 1 206 ? -5.547 15.836 -16.516 1 96.69 206 ILE A O 1
ATOM 1667 N N . ILE A 1 207 ? -5.555 13.688 -17.188 1 96.94 207 ILE A N 1
ATOM 1668 C CA . ILE A 1 207 ? -4.949 13.992 -18.484 1 96.94 207 ILE A CA 1
ATOM 1669 C C . ILE A 1 207 ? -5.875 14.914 -19.281 1 96.94 207 ILE A C 1
ATOM 1671 O O . ILE A 1 207 ? -5.434 15.922 -19.828 1 96.94 207 ILE A O 1
ATOM 1675 N N . SER A 1 208 ? -7.125 14.57 -19.312 1 96.31 208 SER A N 1
ATOM 1676 C CA . SER A 1 208 ? -8.102 15.391 -20.016 1 96.31 208 SER A CA 1
ATOM 1677 C C . SER A 1 208 ? -8.18 16.797 -19.422 1 96.31 208 SER A C 1
ATOM 1679 O O . SER A 1 208 ? -8.312 17.781 -20.141 1 96.31 208 SER A O 1
ATOM 1681 N N . PHE A 1 209 ? -8.117 16.859 -18.172 1 96.81 209 PHE A N 1
ATOM 1682 C CA . PHE A 1 209 ? -8.148 18.141 -17.453 1 96.81 209 PHE A CA 1
ATOM 1683 C C . PHE A 1 209 ? -6.973 19.016 -17.875 1 96.81 209 PHE A C 1
ATOM 1685 O O . PHE A 1 209 ? -7.148 20.203 -18.172 1 96.81 209 PHE A O 1
ATOM 1692 N N . CYS A 1 210 ? -5.812 18.406 -17.922 1 97.31 210 CYS A N 1
ATOM 1693 C CA . CYS A 1 210 ? -4.621 19.125 -18.359 1 97.31 210 CYS A CA 1
ATOM 1694 C C . CYS A 1 210 ? -4.746 19.562 -19.812 1 97.31 210 CYS A C 1
ATOM 1696 O O . CYS A 1 210 ? -4.355 20.672 -20.172 1 97.31 210 CYS A O 1
ATOM 1698 N N . GLN A 1 211 ? -5.273 18.734 -20.594 1 95.94 211 GLN A N 1
ATOM 1699 C CA . GLN A 1 211 ? -5.426 19.031 -22.016 1 95.94 211 GLN A CA 1
ATOM 1700 C C . GLN A 1 211 ? -6.375 20.203 -22.234 1 95.94 211 GLN A C 1
ATOM 1702 O O . GLN A 1 211 ? -6.227 20.953 -23.188 1 95.94 211 GLN A O 1
ATOM 1707 N N . GLN A 1 212 ? -7.32 20.344 -21.406 1 94.38 212 GLN A N 1
ATOM 1708 C CA . GLN A 1 212 ? -8.227 21.484 -21.469 1 94.38 212 GLN A CA 1
ATOM 1709 C C . GLN A 1 212 ? -7.477 22.812 -21.297 1 94.38 212 GLN A C 1
ATOM 1711 O O . GLN A 1 212 ? -7.93 23.844 -21.766 1 94.38 212 GLN A O 1
ATOM 1716 N N . ALA A 1 213 ? -6.398 22.781 -20.656 1 94.12 213 ALA A N 1
ATOM 1717 C CA . ALA A 1 213 ? -5.543 23.953 -20.516 1 94.12 213 ALA A CA 1
ATOM 1718 C C . ALA A 1 213 ? -4.453 23.984 -21.578 1 94.12 213 ALA A C 1
ATOM 1720 O O . ALA A 1 213 ? -3.465 24.719 -21.453 1 94.12 213 ALA A O 1
ATOM 1721 N N . ASN A 1 214 ? -4.508 23.078 -22.469 1 94.25 214 ASN A N 1
ATOM 1722 C CA . ASN A 1 214 ? -3.713 23.062 -23.688 1 94.25 214 ASN A CA 1
ATOM 1723 C C . ASN A 1 214 ? -2.314 22.516 -23.453 1 94.25 214 ASN A C 1
ATOM 1725 O O . ASN A 1 214 ? -1.34 22.984 -24.031 1 94.25 214 ASN A O 1
ATOM 1729 N N . PHE A 1 215 ? -2.223 21.562 -22.562 1 95.25 215 PHE A N 1
ATOM 1730 C CA . PHE A 1 215 ? -0.95 20.859 -22.422 1 95.25 215 PHE A CA 1
ATOM 1731 C C . PHE A 1 215 ? -1.168 19.422 -21.953 1 95.25 215 PHE A C 1
ATOM 1733 O O . PHE A 1 215 ? -2.262 19.078 -21.516 1 95.25 215 PHE A O 1
ATOM 1740 N N . SER A 1 216 ? -0.1 18.609 -22.141 1 96.06 216 SER A N 1
ATOM 1741 C CA . SER A 1 216 ? -0.007 17.281 -21.547 1 96.06 216 SER A CA 1
ATOM 1742 C C . SER A 1 216 ? 1.068 17.234 -20.469 1 96.06 216 SER A C 1
ATOM 1744 O O . SER A 1 216 ? 2.199 17.672 -20.688 1 96.06 216 SER A O 1
ATOM 1746 N N . PRO A 1 217 ? 0.68 16.734 -19.344 1 96.5 217 PRO A N 1
ATOM 1747 C CA . PRO A 1 217 ? 1.67 16.734 -18.266 1 96.5 217 PRO A CA 1
ATOM 1748 C C . PRO A 1 217 ? 2.861 15.82 -18.547 1 96.5 217 PRO A C 1
ATOM 1750 O O . PRO A 1 217 ? 2.695 14.75 -19.141 1 96.5 217 PRO A O 1
ATOM 1753 N N . THR A 1 218 ? 4 16.281 -18.25 1 95.12 218 THR A N 1
ATOM 1754 C CA . THR A 1 218 ? 5.195 15.445 -18.266 1 95.12 218 THR A CA 1
ATOM 1755 C C . THR A 1 218 ? 5.305 14.617 -16.984 1 95.12 218 THR A C 1
ATOM 1757 O O . THR A 1 218 ? 5.531 15.172 -15.914 1 95.12 218 THR A O 1
ATOM 1760 N N . VAL A 1 219 ? 5.234 13.344 -17.141 1 94.94 219 VAL A N 1
ATOM 1761 C CA . VAL A 1 219 ? 5.301 12.461 -15.984 1 94.94 219 VAL A CA 1
ATOM 1762 C C . VAL A 1 219 ? 6.762 12.141 -15.664 1 94.94 219 VAL A C 1
ATOM 1764 O O . VAL A 1 219 ? 7.391 11.328 -16.344 1 94.94 219 VAL A O 1
ATOM 1767 N N . ALA A 1 220 ? 7.266 12.75 -14.633 1 92.75 220 ALA A N 1
ATOM 1768 C CA . ALA A 1 220 ? 8.664 12.594 -14.258 1 92.75 220 ALA A CA 1
ATOM 1769 C C . ALA A 1 220 ? 8.859 11.367 -13.367 1 92.75 220 ALA A C 1
ATOM 1771 O O . ALA A 1 220 ? 9.945 10.789 -13.328 1 92.75 220 ALA A O 1
ATOM 1772 N N . GLN A 1 221 ? 7.844 11.008 -12.641 1 94.06 221 GLN A N 1
ATOM 1773 C CA . GLN A 1 221 ? 7.891 9.883 -11.711 1 94.06 221 GLN A CA 1
ATOM 1774 C C . GLN A 1 221 ? 6.516 9.234 -11.555 1 94.06 221 GLN A C 1
ATOM 1776 O O . GLN A 1 221 ? 5.512 9.938 -11.406 1 94.06 221 GLN A O 1
ATOM 1781 N N . GLU A 1 222 ? 6.52 7.941 -11.617 1 95.44 222 GLU A N 1
ATOM 1782 C CA . GLU A 1 222 ? 5.305 7.195 -11.305 1 95.44 222 GLU A CA 1
ATOM 1783 C C . GLU A 1 222 ? 5.383 6.559 -9.922 1 95.44 222 GLU A C 1
ATOM 1785 O O . GLU A 1 222 ? 6.461 6.164 -9.477 1 95.44 222 GLU A O 1
ATOM 1790 N N . ALA A 1 223 ? 4.316 6.59 -9.25 1 95.69 223 ALA A N 1
ATOM 1791 C CA . ALA A 1 223 ? 4.125 5.859 -8 1 95.69 223 ALA A CA 1
ATOM 1792 C C . ALA A 1 223 ? 2.693 5.344 -7.879 1 95.69 223 ALA A C 1
ATOM 1794 O O . ALA A 1 223 ? 1.773 5.902 -8.484 1 95.69 223 ALA A O 1
ATOM 1795 N N . ILE A 1 224 ? 2.516 4.332 -7.102 1 93.25 224 ILE A N 1
ATOM 1796 C CA . ILE A 1 224 ? 1.233 3.637 -7.09 1 93.25 224 ILE A CA 1
ATOM 1797 C C . ILE A 1 224 ? 0.344 4.211 -5.988 1 93.25 224 ILE A C 1
ATOM 1799 O O . ILE A 1 224 ? -0.768 4.672 -6.258 1 93.25 224 ILE A O 1
ATOM 1803 N N . GLN A 1 225 ? 0.844 4.262 -4.797 1 93.62 225 GLN A N 1
ATOM 1804 C CA . GLN A 1 225 ? 0.034 4.703 -3.668 1 93.62 225 GLN A CA 1
ATOM 1805 C C . GLN A 1 225 ? 0.004 6.227 -3.574 1 93.62 225 GLN A C 1
ATOM 1807 O O . GLN A 1 225 ? 1.02 6.887 -3.803 1 93.62 225 GLN A O 1
ATOM 1812 N N . MET A 1 226 ? -1.101 6.777 -3.141 1 93.88 226 MET A N 1
ATOM 1813 C CA . MET A 1 226 ? -1.262 8.227 -3.029 1 93.88 226 MET A CA 1
ATOM 1814 C C . MET A 1 226 ? -0.296 8.805 -2.002 1 93.88 226 MET A C 1
ATOM 1816 O O . MET A 1 226 ? 0.245 9.898 -2.195 1 93.88 226 MET A O 1
ATOM 1820 N N . GLN A 1 227 ? -0.121 8.117 -0.933 1 93.81 227 GLN A N 1
ATOM 1821 C CA . GLN A 1 227 ? 0.788 8.609 0.095 1 93.81 227 GLN A CA 1
ATOM 1822 C C . GLN A 1 227 ? 2.219 8.695 -0.429 1 93.81 227 GLN A C 1
ATOM 1824 O O . GLN A 1 227 ? 2.975 9.586 -0.048 1 93.81 227 GLN A O 1
ATOM 1829 N N . THR A 1 228 ? 2.582 7.73 -1.266 1 95.19 228 THR A N 1
ATOM 1830 C CA . THR A 1 228 ? 3.902 7.77 -1.885 1 95.19 228 THR A CA 1
ATOM 1831 C C . THR A 1 228 ? 4.027 8.969 -2.818 1 95.19 228 THR A C 1
ATOM 1833 O O . THR A 1 228 ? 5.027 9.688 -2.779 1 95.19 228 THR A O 1
ATOM 1836 N N . ILE A 1 229 ? 3.045 9.195 -3.566 1 97.25 229 ILE A N 1
ATOM 1837 C CA . ILE A 1 229 ? 3.02 10.32 -4.496 1 97.25 229 ILE A CA 1
ATOM 1838 C C . ILE A 1 229 ? 3.189 11.625 -3.727 1 97.25 229 ILE A C 1
ATOM 1840 O O . ILE A 1 229 ? 4.047 12.445 -4.062 1 97.25 229 ILE A O 1
ATOM 1844 N N . VAL A 1 230 ? 2.473 11.805 -2.662 1 97.56 230 VAL A N 1
ATOM 1845 C CA . VAL A 1 230 ? 2.512 13.031 -1.875 1 97.56 230 VAL A CA 1
ATOM 1846 C C . VAL A 1 230 ? 3.879 13.172 -1.207 1 97.56 230 VAL A C 1
ATOM 1848 O O . VAL A 1 230 ? 4.398 14.281 -1.076 1 97.56 230 VAL A O 1
ATOM 1851 N N . SER A 1 231 ? 4.461 12.07 -0.803 1 96.56 231 SER A N 1
ATOM 1852 C CA . SER A 1 231 ? 5.777 12.109 -0.174 1 96.56 231 SER A CA 1
ATOM 1853 C C . SER A 1 231 ? 6.852 12.531 -1.168 1 96.56 231 SER A C 1
ATOM 1855 O O . SER A 1 231 ? 7.805 13.219 -0.803 1 96.56 231 SER A O 1
ATOM 1857 N N . LEU A 1 232 ? 6.688 12.109 -2.416 1 97.12 232 LEU A N 1
ATOM 1858 C CA . LEU A 1 232 ? 7.617 12.531 -3.457 1 97.12 232 LEU A CA 1
ATOM 1859 C C . LEU A 1 232 ? 7.449 14.016 -3.766 1 97.12 232 LEU A C 1
ATOM 1861 O O . LEU A 1 232 ? 8.43 14.711 -4.062 1 97.12 232 LEU A O 1
ATOM 1865 N N . VAL A 1 233 ? 6.207 14.523 -3.654 1 98.19 233 VAL A N 1
ATOM 1866 C CA . VAL A 1 233 ? 5.961 15.961 -3.768 1 98.19 233 VAL A CA 1
ATOM 1867 C C . VAL A 1 233 ? 6.703 16.703 -2.658 1 98.19 233 VAL A C 1
ATOM 1869 O O . VAL A 1 233 ? 7.367 17.703 -2.912 1 98.19 233 VAL A O 1
ATOM 1872 N N . ALA A 1 234 ? 6.641 16.188 -1.449 1 96.5 234 ALA A N 1
ATOM 1873 C CA . ALA A 1 234 ? 7.312 16.781 -0.302 1 96.5 234 ALA A CA 1
ATOM 1874 C C . ALA A 1 234 ? 8.812 16.906 -0.542 1 96.5 234 ALA A C 1
ATOM 1876 O O . ALA A 1 234 ? 9.453 17.844 -0.079 1 96.5 234 ALA A O 1
ATOM 1877 N N . ALA A 1 235 ? 9.344 15.984 -1.297 1 94.69 235 ALA A N 1
ATOM 1878 C CA . ALA A 1 235 ? 10.773 15.953 -1.593 1 94.69 235 ALA A CA 1
ATOM 1879 C C . ALA A 1 235 ? 11.094 16.797 -2.826 1 94.69 235 ALA A C 1
ATOM 1881 O O . ALA A 1 235 ? 12.203 16.719 -3.357 1 94.69 235 ALA A O 1
ATOM 1882 N N . GLU A 1 236 ? 10.094 17.438 -3.422 1 95.69 236 GLU A N 1
ATOM 1883 C CA . GLU A 1 236 ? 10.242 18.391 -4.516 1 95.69 236 GLU A CA 1
ATOM 1884 C C . GLU A 1 236 ? 10.617 17.688 -5.816 1 95.69 236 GLU A C 1
ATOM 1886 O O . GLU A 1 236 ? 11.391 18.219 -6.609 1 95.69 236 GLU A O 1
ATOM 1891 N N . MET A 1 237 ? 10.086 16.484 -5.93 1 95.56 237 MET A N 1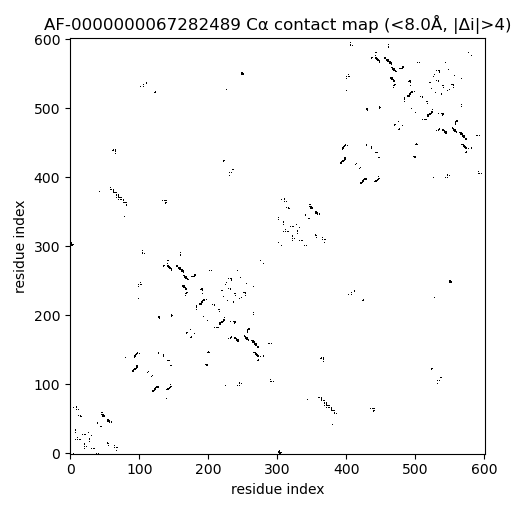
ATOM 1892 C CA . MET A 1 237 ? 10.359 15.742 -7.156 1 95.56 237 MET A CA 1
ATOM 1893 C C . MET A 1 237 ? 9.359 16.109 -8.25 1 95.56 237 MET A C 1
ATOM 1895 O O . MET A 1 237 ? 9.531 15.719 -9.406 1 95.56 237 MET A O 1
ATOM 1899 N N . GLY A 1 238 ? 8.305 16.812 -7.895 1 97.38 238 GLY A N 1
ATOM 1900 C CA . GLY A 1 238 ? 7.258 17.234 -8.812 1 97.38 238 GLY A CA 1
ATOM 1901 C C . GLY A 1 238 ? 5.988 17.672 -8.109 1 97.38 238 GLY A C 1
ATOM 1902 O O . GLY A 1 238 ? 6 17.922 -6.898 1 97.38 238 GLY A O 1
ATOM 1903 N N . VAL A 1 239 ? 4.953 17.859 -8.938 1 98.5 239 VAL A N 1
ATOM 1904 C CA . VAL A 1 239 ? 3.625 18.188 -8.43 1 98.5 239 VAL A CA 1
ATOM 1905 C C . VAL A 1 239 ? 2.65 17.062 -8.766 1 98.5 239 VAL A C 1
ATOM 1907 O O . VAL A 1 239 ? 2.951 16.188 -9.602 1 98.5 239 VAL A O 1
ATOM 1910 N N . ALA A 1 240 ? 1.565 17.047 -8.07 1 98.56 240 ALA A N 1
ATOM 1911 C CA . ALA A 1 240 ? 0.589 15.992 -8.328 1 98.56 240 ALA A CA 1
ATOM 1912 C C . ALA A 1 240 ? -0.837 16.531 -8.219 1 98.56 240 ALA A C 1
ATOM 1914 O O . ALA A 1 240 ? -1.134 17.344 -7.348 1 98.56 240 ALA A O 1
ATOM 1915 N N . ILE A 1 241 ? -1.685 16.125 -9.117 1 97.94 241 ILE A N 1
ATOM 1916 C CA . ILE A 1 241 ? -3.125 16.312 -9.008 1 97.94 241 ILE A CA 1
ATOM 1917 C C . ILE A 1 241 ? -3.762 15.094 -8.344 1 97.94 241 ILE A C 1
ATOM 1919 O O . ILE A 1 241 ? -3.617 13.969 -8.828 1 97.94 241 ILE A O 1
ATOM 1923 N N . VAL A 1 242 ? -4.402 15.336 -7.211 1 97.31 242 VAL A N 1
ATOM 1924 C CA . VAL A 1 242 ? -4.902 14.242 -6.391 1 97.31 242 VAL A CA 1
ATOM 1925 C C . VAL A 1 242 ? -6.344 14.516 -5.973 1 97.31 242 VAL A C 1
ATOM 1927 O O . VAL A 1 242 ? -6.809 15.656 -6.051 1 97.31 242 VAL A O 1
ATOM 1930 N N . PRO A 1 243 ? -7.062 13.461 -5.547 1 96.19 243 PRO A N 1
ATOM 1931 C CA . PRO A 1 243 ? -8.383 13.695 -4.961 1 96.19 243 PRO A CA 1
ATOM 1932 C C . PRO A 1 243 ? -8.336 14.633 -3.754 1 96.19 243 PRO A C 1
ATOM 1934 O O . PRO A 1 243 ? -7.398 14.562 -2.955 1 96.19 243 PRO A O 1
ATOM 1937 N N . GLU A 1 244 ? -9.328 15.406 -3.578 1 95.94 244 GLU A N 1
ATOM 1938 C CA . GLU A 1 244 ? -9.398 16.453 -2.557 1 95.94 244 GLU A CA 1
ATOM 1939 C C . GLU A 1 244 ? -9.258 15.859 -1.157 1 95.94 244 GLU A C 1
ATOM 1941 O O . GLU A 1 244 ? -8.688 16.484 -0.265 1 95.94 244 GLU A O 1
ATOM 1946 N N . SER A 1 245 ? -9.672 14.664 -0.985 1 94.06 245 SER A N 1
ATOM 1947 C CA . SER A 1 245 ? -9.633 14.016 0.321 1 94.06 245 SER A CA 1
ATOM 1948 C C . SER A 1 245 ? -8.203 13.844 0.809 1 94.06 245 SER A C 1
ATOM 1950 O O . SER A 1 245 ? -7.957 13.703 2.01 1 94.06 245 SER A O 1
ATOM 1952 N N . LEU A 1 246 ? -7.242 13.883 -0.069 1 96.31 246 LEU A N 1
ATOM 1953 C CA . LEU A 1 246 ? -5.848 13.719 0.325 1 96.31 246 LEU A CA 1
ATOM 1954 C C . LEU A 1 246 ? -5.379 14.914 1.158 1 96.31 246 LEU A C 1
ATOM 1956 O O . LEU A 1 246 ? -4.324 14.852 1.797 1 96.31 246 LEU A O 1
ATOM 1960 N N . GLN A 1 247 ? -6.164 15.938 1.213 1 95.75 247 GLN A N 1
ATOM 1961 C CA . GLN A 1 247 ? -5.863 17.062 2.1 1 95.75 247 GLN A CA 1
ATOM 1962 C C . GLN A 1 247 ? -5.832 16.609 3.559 1 95.75 247 GLN A C 1
ATOM 1964 O O . GLN A 1 247 ? -5.227 17.266 4.402 1 95.75 247 GLN A O 1
ATOM 1969 N N . ASN A 1 248 ? -6.484 15.5 3.803 1 95.31 248 ASN A N 1
ATOM 1970 C CA . ASN A 1 248 ? -6.449 14.938 5.152 1 95.31 248 ASN A CA 1
ATOM 1971 C C . ASN A 1 248 ? -5.082 14.344 5.477 1 95.31 248 ASN A C 1
ATOM 1973 O O . ASN A 1 248 ? -4.781 14.07 6.637 1 95.31 248 ASN A O 1
ATOM 1977 N N . LEU A 1 249 ? -4.367 14.078 4.418 1 94.94 249 LEU A N 1
ATOM 1978 C CA . LEU A 1 249 ? -2.969 13.695 4.559 1 94.94 249 LEU A CA 1
ATOM 1979 C C . LEU A 1 249 ? -2.066 14.922 4.613 1 94.94 249 LEU A C 1
ATOM 1981 O O . LEU A 1 249 ? -1.509 15.336 3.596 1 94.94 249 LEU A O 1
ATOM 1985 N N . GLN A 1 250 ? -1.86 15.57 5.547 1 92.62 250 GLN A N 1
ATOM 1986 C CA . GLN A 1 250 ? -1.085 16.797 5.75 1 92.62 250 GLN A CA 1
ATOM 1987 C C . GLN A 1 250 ? 0.404 16.484 5.875 1 92.62 250 GLN A C 1
ATOM 1989 O O . GLN A 1 250 ? 1.029 16.828 6.883 1 92.62 250 GLN A O 1
ATOM 1994 N N . ARG A 1 251 ? 0.872 15.953 4.867 1 94 251 ARG A N 1
ATOM 1995 C CA . ARG A 1 251 ? 2.287 15.594 4.844 1 94 251 ARG A CA 1
ATOM 1996 C C . ARG A 1 251 ? 3.166 16.828 5.02 1 94 251 ARG A C 1
ATOM 1998 O O . ARG A 1 251 ? 3.01 17.812 4.301 1 94 251 ARG A O 1
ATOM 2005 N N . THR A 1 252 ? 4.066 16.781 6.008 1 95.12 252 THR A N 1
ATOM 2006 C CA . THR A 1 252 ? 5.027 17.859 6.168 1 95.12 252 THR A CA 1
ATOM 2007 C C . THR A 1 252 ? 5.746 18.156 4.852 1 95.12 252 THR A C 1
ATOM 2009 O O . THR A 1 252 ? 6.199 17.234 4.172 1 95.12 252 THR A O 1
ATOM 2012 N N . GLY A 1 253 ? 5.75 19.406 4.461 1 96 253 GLY A N 1
ATOM 2013 C CA . GLY A 1 253 ? 6.453 19.797 3.246 1 96 253 GLY A CA 1
ATOM 2014 C C . GLY A 1 253 ? 5.547 19.875 2.033 1 96 253 GLY A C 1
ATOM 2015 O O . GLY A 1 253 ? 6.008 20.172 0.928 1 96 253 GLY A O 1
ATOM 2016 N N . VAL A 1 254 ? 4.242 19.578 2.262 1 97.69 254 VAL A N 1
ATOM 2017 C CA . VAL A 1 254 ? 3.301 19.609 1.147 1 97.69 254 VAL A CA 1
ATOM 2018 C C . VAL A 1 254 ? 2.148 20.562 1.473 1 97.69 254 VAL A C 1
ATOM 2020 O O . VAL A 1 254 ? 1.689 20.625 2.615 1 97.69 254 VAL A O 1
ATOM 2023 N N . VAL A 1 255 ? 1.712 21.344 0.519 1 98.12 255 VAL A N 1
ATOM 2024 C CA . VAL A 1 255 ? 0.481 22.125 0.613 1 98.12 255 VAL A CA 1
ATOM 2025 C C . VAL A 1 255 ? -0.469 21.719 -0.516 1 98.12 255 VAL A C 1
ATOM 2027 O O . VAL A 1 255 ? -0.027 21.375 -1.613 1 98.12 255 VAL A O 1
ATOM 2030 N N . TYR A 1 256 ? -1.709 21.734 -0.235 1 98.12 256 TYR A N 1
ATOM 2031 C CA . TYR A 1 256 ? -2.748 21.469 -1.225 1 98.12 256 TYR A CA 1
ATOM 2032 C C . TYR A 1 256 ? -3.451 22.75 -1.634 1 98.12 256 TYR A C 1
ATOM 2034 O O . TYR A 1 256 ? -3.789 23.578 -0.785 1 98.12 256 TYR A O 1
ATOM 2042 N N . LYS A 1 257 ? -3.658 22.922 -2.916 1 98.38 257 LYS A N 1
ATOM 2043 C CA . LYS A 1 257 ? -4.336 24.109 -3.424 1 98.38 257 LYS A CA 1
ATOM 2044 C C . LYS A 1 257 ? -5.469 23.734 -4.375 1 98.38 257 LYS A C 1
ATOM 2046 O O . LYS A 1 257 ? -5.312 22.844 -5.211 1 98.38 257 LYS A O 1
ATOM 2051 N N . PRO A 1 258 ? -6.621 24.375 -4.211 1 97.81 258 PRO A N 1
ATOM 2052 C CA . PRO A 1 258 ? -7.652 24.203 -5.234 1 97.81 258 PRO A CA 1
ATOM 2053 C C . PRO A 1 258 ? -7.246 24.781 -6.59 1 97.81 258 PRO A C 1
ATOM 2055 O O . PRO A 1 258 ? -6.387 25.656 -6.66 1 97.81 258 PRO A O 1
ATOM 2058 N N . MET A 1 259 ? -7.871 24.203 -7.59 1 97 259 MET A N 1
ATOM 2059 C CA . MET A 1 259 ? -7.664 24.734 -8.938 1 97 259 MET A CA 1
ATOM 2060 C C . MET A 1 259 ? -8.586 25.922 -9.203 1 97 259 MET A C 1
ATOM 2062 O O . MET A 1 259 ? -9.695 25.984 -8.68 1 97 259 MET A O 1
ATOM 2066 N N . GLN A 1 260 ? -8.117 26.828 -9.969 1 96.88 260 GLN A N 1
ATOM 2067 C CA . GLN A 1 260 ? -8.969 27.938 -10.391 1 96.88 260 GLN A CA 1
ATOM 2068 C C . GLN A 1 260 ? -10.078 27.469 -11.32 1 96.88 260 GLN A C 1
ATOM 2070 O O . GLN A 1 260 ? -11.195 27.969 -11.273 1 96.88 260 GLN A O 1
ATOM 2075 N N . GLU A 1 261 ? -9.719 26.516 -12.148 1 96.25 261 GLU A N 1
ATOM 2076 C CA . GLU A 1 261 ? -10.68 25.922 -13.078 1 96.25 261 GLU A CA 1
ATOM 2077 C C . GLU A 1 261 ? -11.523 24.844 -12.406 1 96.25 261 GLU A C 1
ATOM 2079 O O . GLU A 1 261 ? -11.047 24.172 -11.484 1 96.25 261 GLU A O 1
ATOM 2084 N N . PRO A 1 262 ? -12.75 24.75 -12.883 1 95.31 262 PRO A N 1
ATOM 2085 C CA . PRO A 1 262 ? -13.516 23.594 -12.391 1 95.31 262 PRO A CA 1
ATOM 2086 C C . PRO A 1 262 ? -12.852 22.266 -12.703 1 95.31 262 PRO A C 1
ATOM 2088 O O . PRO A 1 262 ? -12.477 22.016 -13.852 1 95.31 262 PRO A O 1
ATOM 2091 N N . THR A 1 263 ? -12.688 21.453 -11.703 1 96.25 263 THR A N 1
ATOM 2092 C CA . THR A 1 263 ? -12.031 20.156 -11.898 1 96.25 263 THR A CA 1
ATOM 2093 C C . THR A 1 263 ? -13.055 19.062 -12.18 1 96.25 263 THR A C 1
ATOM 2095 O O . THR A 1 263 ? -14.203 19.156 -11.742 1 96.25 263 THR A O 1
ATOM 2098 N N . PRO A 1 264 ? -12.641 18.078 -12.914 1 95 264 PRO A N 1
ATOM 2099 C CA . PRO A 1 264 ? -13.523 16.922 -13.008 1 95 264 PRO A CA 1
ATOM 2100 C C . PRO A 1 264 ? -13.781 16.25 -11.656 1 95 264 PRO A C 1
ATOM 2102 O O . PRO A 1 264 ? -12.898 16.25 -10.789 1 95 264 PRO A O 1
ATOM 2105 N N . LYS A 1 265 ? -14.984 15.719 -11.562 1 95.31 265 LYS A N 1
ATOM 2106 C CA . LYS A 1 265 ? -15.312 14.961 -10.352 1 95.31 265 LYS A CA 1
ATOM 2107 C C . LYS A 1 265 ? -14.938 13.492 -10.516 1 95.31 265 LYS A C 1
ATOM 2109 O O . LYS A 1 265 ? -15.164 12.906 -11.57 1 95.31 265 LYS A O 1
ATOM 2114 N N . VAL A 1 266 ? -14.273 13.031 -9.453 1 94.5 266 VAL A N 1
ATOM 2115 C CA . VAL A 1 266 ? -13.945 11.609 -9.469 1 94.5 266 VAL A CA 1
ATOM 2116 C C . VAL A 1 266 ? -14.773 10.875 -8.422 1 94.5 266 VAL A C 1
ATOM 2118 O O . VAL A 1 266 ? -15.023 11.398 -7.336 1 94.5 266 VAL A O 1
ATOM 2121 N N . ALA A 1 267 ? -15.164 9.695 -8.75 1 94.88 267 ALA A N 1
ATOM 2122 C CA . ALA A 1 267 ? -16.078 8.945 -7.895 1 94.88 267 ALA A CA 1
ATOM 2123 C C . ALA A 1 267 ? -15.328 7.879 -7.098 1 94.88 267 ALA A C 1
ATOM 2125 O O . ALA A 1 267 ? -14.289 7.387 -7.531 1 94.88 267 ALA A O 1
ATOM 2126 N N . LEU A 1 268 ? -15.805 7.621 -5.922 1 96.12 268 LEU A N 1
ATOM 2127 C CA . LEU A 1 268 ? -15.508 6.402 -5.176 1 96.12 268 LEU A CA 1
ATOM 2128 C C . LEU A 1 268 ? -16.719 5.48 -5.129 1 96.12 268 LEU A C 1
ATOM 2130 O O . LEU A 1 268 ? -17.828 5.922 -4.828 1 96.12 268 LEU A O 1
ATOM 2134 N N . ALA A 1 269 ? -16.484 4.258 -5.453 1 97.19 269 ALA A N 1
ATOM 2135 C CA . ALA A 1 269 ? -17.578 3.299 -5.496 1 97.19 269 ALA A CA 1
ATOM 2136 C C . ALA A 1 269 ? -17.297 2.105 -4.586 1 97.19 269 ALA A C 1
ATOM 2138 O O . ALA A 1 269 ? -16.141 1.771 -4.328 1 97.19 269 ALA A O 1
ATOM 2139 N N . MET A 1 270 ? -18.328 1.564 -4.043 1 97.75 270 MET A N 1
ATOM 2140 C CA . MET A 1 270 ? -18.25 0.226 -3.467 1 97.75 270 MET A CA 1
ATOM 2141 C C . MET A 1 270 ? -18.609 -0.835 -4.496 1 97.75 270 MET A C 1
ATOM 2143 O O . MET A 1 270 ? -19.469 -0.604 -5.348 1 97.75 270 MET A O 1
ATOM 2147 N N . ILE A 1 271 ? -18 -1.957 -4.473 1 97.69 271 ILE A N 1
ATOM 2148 C CA . ILE A 1 271 ? -18.203 -3.025 -5.445 1 97.69 271 ILE A CA 1
ATOM 2149 C C . ILE A 1 271 ? -18.219 -4.375 -4.734 1 97.69 271 ILE A C 1
ATOM 2151 O O . ILE A 1 271 ? -17.469 -4.582 -3.768 1 97.69 271 ILE A O 1
ATOM 2155 N N . TRP A 1 272 ? -19.078 -5.27 -5.172 1 95.81 272 TRP A N 1
ATOM 2156 C CA . TRP A 1 272 ? -19.188 -6.625 -4.641 1 95.81 272 TRP A CA 1
ATOM 2157 C C . TRP A 1 272 ? -19.703 -7.586 -5.703 1 95.81 272 TRP A C 1
ATOM 2159 O O . TRP A 1 272 ? -20.172 -7.156 -6.758 1 95.81 272 TRP A O 1
ATOM 2169 N N . ARG A 1 273 ? -19.5 -8.805 -5.461 1 92.25 273 ARG A N 1
ATOM 2170 C CA . ARG A 1 273 ? -20.016 -9.789 -6.398 1 92.25 273 ARG A CA 1
ATOM 2171 C C . ARG A 1 273 ? -21.547 -9.828 -6.359 1 92.25 273 ARG A C 1
ATOM 2173 O O . ARG A 1 273 ? -22.141 -9.82 -5.281 1 92.25 273 ARG A O 1
ATOM 2180 N N . ARG A 1 274 ? -22.125 -9.945 -7.492 1 91.62 274 ARG A N 1
ATOM 2181 C CA . ARG A 1 274 ? -23.578 -9.945 -7.625 1 91.62 274 ARG A CA 1
ATOM 2182 C C . ARG A 1 274 ? -24.203 -11.125 -6.875 1 91.62 274 ARG A C 1
ATOM 2184 O O . ARG A 1 274 ? -25.281 -11.008 -6.312 1 91.62 274 ARG A O 1
ATOM 2191 N N . ASP A 1 275 ? -23.516 -12.18 -6.789 1 84.31 275 ASP A N 1
ATOM 2192 C CA . ASP A 1 275 ? -24.062 -13.406 -6.219 1 84.31 275 ASP A CA 1
ATOM 2193 C C . ASP A 1 275 ? -23.734 -13.516 -4.73 1 84.31 275 ASP A C 1
ATOM 2195 O O . ASP A 1 275 ? -24.062 -14.516 -4.086 1 84.31 275 ASP A O 1
ATOM 2199 N N . ASN A 1 276 ? -23.031 -12.508 -4.215 1 83.19 276 ASN A N 1
ATOM 2200 C CA . ASN A 1 276 ? -22.75 -12.539 -2.783 1 83.19 276 ASN A CA 1
ATOM 2201 C C . ASN A 1 276 ? -24 -12.273 -1.952 1 83.19 276 ASN A C 1
ATOM 2203 O O . ASN A 1 276 ? -24.516 -11.148 -1.938 1 83.19 276 ASN A O 1
ATOM 2207 N N . THR A 1 277 ? -24.5 -13.289 -1.255 1 78.88 277 THR A N 1
ATOM 2208 C CA . THR A 1 277 ? -25.734 -13.172 -0.478 1 78.88 277 THR A CA 1
ATOM 2209 C C . THR A 1 277 ? -25.438 -13.289 1.016 1 78.88 277 THR A C 1
ATOM 2211 O O . THR A 1 277 ? -26.359 -13.445 1.822 1 78.88 277 THR A O 1
ATOM 2214 N N . CYS A 1 278 ? -24.156 -13.289 1.343 1 79 278 CYS A N 1
ATOM 2215 C CA . CYS A 1 278 ? -23.781 -13.375 2.748 1 79 278 CYS A CA 1
ATOM 2216 C C . CYS A 1 278 ? -24.422 -12.25 3.555 1 79 278 CYS A C 1
ATOM 2218 O O . CYS A 1 278 ? -24.297 -11.078 3.191 1 79 278 CYS A O 1
ATOM 2220 N N . ALA A 1 279 ? -25.047 -12.562 4.672 1 82.06 279 ALA A N 1
ATOM 2221 C CA . ALA A 1 279 ? -25.797 -11.602 5.477 1 82.06 279 ALA A CA 1
ATOM 2222 C C . ALA A 1 279 ? -24.875 -10.523 6.043 1 82.06 279 ALA A C 1
ATOM 2224 O O . ALA A 1 279 ? -25.234 -9.344 6.098 1 82.06 279 ALA A O 1
ATOM 2225 N N . THR A 1 280 ? -23.75 -10.961 6.488 1 85.75 280 THR A N 1
ATOM 2226 C CA . THR A 1 280 ? -22.797 -10.023 7.07 1 85.75 280 THR A CA 1
ATOM 2227 C C . THR A 1 280 ? -22.328 -9.008 6.027 1 85.75 280 THR A C 1
ATOM 2229 O O . THR A 1 280 ? -22.188 -7.82 6.328 1 85.75 280 THR A O 1
ATOM 2232 N N . VAL A 1 281 ? -22.109 -9.414 4.789 1 91.12 281 VAL A N 1
ATOM 2233 C CA . VAL A 1 281 ? -21.703 -8.539 3.695 1 91.12 281 VAL A CA 1
ATOM 2234 C C . VAL A 1 281 ? -22.844 -7.582 3.355 1 91.12 281 VAL A C 1
ATOM 2236 O O . VAL A 1 281 ? -22.625 -6.387 3.158 1 91.12 281 VAL A O 1
ATOM 2239 N N . GLN A 1 282 ? -24.047 -8.109 3.35 1 89.94 282 GLN A N 1
ATOM 2240 C CA . GLN A 1 282 ? -25.203 -7.273 3.062 1 89.94 282 GLN A CA 1
ATOM 2241 C C . GLN A 1 282 ? -25.375 -6.191 4.129 1 89.94 282 GLN A C 1
ATOM 2243 O O . GLN A 1 282 ? -25.719 -5.047 3.812 1 89.94 282 GLN A O 1
ATOM 2248 N N . ARG A 1 283 ? -25.188 -6.57 5.344 1 90.38 283 ARG A N 1
ATOM 2249 C CA . ARG A 1 283 ? -25.25 -5.59 6.422 1 90.38 283 ARG A CA 1
ATOM 2250 C C . ARG A 1 283 ? -24.156 -4.535 6.27 1 90.38 283 ARG A C 1
ATOM 2252 O O . ARG A 1 283 ? -24.391 -3.354 6.535 1 90.38 283 ARG A O 1
ATOM 2259 N N . PHE A 1 284 ? -22.984 -4.969 5.918 1 94.88 284 PHE A N 1
ATOM 2260 C CA . PHE A 1 284 ? -21.891 -4.043 5.66 1 94.88 284 PHE A CA 1
ATOM 2261 C C . PHE A 1 284 ? -22.266 -3.045 4.574 1 94.88 284 PHE A C 1
ATOM 2263 O O . PHE A 1 284 ? -22.047 -1.84 4.723 1 94.88 284 PHE A O 1
ATOM 2270 N N . LEU A 1 285 ? -22.844 -3.508 3.498 1 95.94 285 LEU A N 1
ATOM 2271 C CA . LEU A 1 285 ? -23.25 -2.656 2.391 1 95.94 285 LEU A CA 1
ATOM 2272 C C . LEU A 1 285 ? -24.281 -1.633 2.852 1 95.94 285 LEU A C 1
ATOM 2274 O O . LEU A 1 285 ? -24.266 -0.479 2.418 1 95.94 285 LEU A O 1
ATOM 2278 N N . GLU A 1 286 ? -25.141 -2.045 3.705 1 95 286 GLU A N 1
ATOM 2279 C CA . GLU A 1 286 ? -26.141 -1.139 4.242 1 95 286 GLU A CA 1
ATOM 2280 C C . GLU A 1 286 ? -25.5 -0.032 5.078 1 95 286 GLU A C 1
ATOM 2282 O O . GLU A 1 286 ? -25.922 1.127 5 1 95 286 GLU A O 1
ATOM 2287 N N . VAL A 1 287 ? -24.562 -0.377 5.875 1 95.38 287 VAL A N 1
ATOM 2288 C CA . VAL A 1 287 ? -23.844 0.61 6.676 1 95.38 287 VAL A CA 1
ATOM 2289 C C . VAL A 1 287 ? -23.156 1.62 5.758 1 95.38 287 VAL A C 1
ATOM 2291 O O . VAL A 1 287 ? -23.188 2.824 6.02 1 95.38 287 VAL A O 1
ATOM 2294 N N . VAL A 1 288 ? -22.531 1.153 4.688 1 97.06 288 VAL A N 1
ATOM 2295 C CA . VAL A 1 288 ? -21.859 2.033 3.73 1 97.06 288 VAL A CA 1
ATOM 2296 C C . VAL A 1 288 ? -22.859 3.029 3.158 1 97.06 288 VAL A C 1
ATOM 2298 O O . VAL A 1 288 ? -22.594 4.227 3.084 1 97.06 288 VAL A O 1
ATOM 2301 N N . ARG A 1 289 ? -24.031 2.527 2.797 1 96.44 289 ARG A N 1
ATOM 2302 C CA . ARG A 1 289 ? -25.078 3.373 2.221 1 96.44 289 ARG A CA 1
ATOM 2303 C C . ARG A 1 289 ? -25.516 4.453 3.205 1 96.44 289 ARG A C 1
ATOM 2305 O O . ARG A 1 289 ? -25.688 5.609 2.826 1 96.44 289 ARG A O 1
ATOM 2312 N N . GLN A 1 290 ? -25.656 4.113 4.426 1 94.44 290 GLN A N 1
ATOM 2313 C CA . GLN A 1 290 ? -26.078 5.055 5.457 1 94.44 290 GLN A CA 1
ATOM 2314 C C . GLN A 1 290 ? -25.031 6.145 5.672 1 94.44 290 GLN A C 1
ATOM 2316 O O . GLN A 1 290 ? -25.375 7.324 5.781 1 94.44 290 GLN A O 1
ATOM 2321 N N . VAL A 1 291 ? -23.781 5.699 5.711 1 95.06 291 VAL A N 1
ATOM 2322 C CA . VAL A 1 291 ? -22.703 6.656 5.926 1 95.06 291 VAL A CA 1
ATOM 2323 C C . VAL A 1 291 ? -22.578 7.582 4.719 1 95.06 291 VAL A C 1
ATOM 2325 O O . VAL A 1 291 ? -22.344 8.781 4.871 1 95.06 291 VAL A O 1
ATOM 2328 N N . ALA A 1 292 ? -22.719 7 3.52 1 94.12 292 ALA A N 1
ATOM 2329 C CA . ALA A 1 292 ? -22.609 7.773 2.285 1 94.12 292 ALA A CA 1
ATOM 2330 C C . ALA A 1 292 ? -23.656 8.875 2.234 1 94.12 292 ALA A C 1
ATOM 2332 O O . ALA A 1 292 ? -23.375 9.992 1.788 1 94.12 292 ALA A O 1
ATOM 2333 N N . ILE A 1 293 ? -24.812 8.625 2.697 1 89.69 293 ILE A N 1
ATOM 2334 C CA . ILE A 1 293 ? -25.922 9.586 2.713 1 89.69 293 ILE A CA 1
ATOM 2335 C C . ILE A 1 293 ? -25.562 10.758 3.637 1 89.69 293 ILE A C 1
ATOM 2337 O O . ILE A 1 293 ? -25.734 11.922 3.271 1 89.69 293 ILE A O 1
ATOM 2341 N N . THR A 1 294 ? -25.016 10.438 4.77 1 85.62 294 THR A N 1
ATOM 2342 C CA . THR A 1 294 ? -24.672 11.461 5.75 1 85.62 294 THR A CA 1
ATOM 2343 C C . THR A 1 294 ? -23.469 12.273 5.277 1 85.62 294 THR A C 1
ATOM 2345 O O . THR A 1 294 ? -23.391 13.477 5.527 1 85.62 294 THR A O 1
ATOM 2348 N N . TRP A 1 295 ? -22.625 11.633 4.578 1 83.12 295 TRP A N 1
ATOM 2349 C CA . TRP A 1 295 ? -21.422 12.258 4.078 1 83.12 295 TRP A CA 1
ATOM 2350 C C . TRP A 1 295 ? -21.734 13.297 3.004 1 83.12 295 TRP A C 1
ATOM 2352 O O . TRP A 1 295 ? -21.156 14.383 2.982 1 83.12 295 TRP A O 1
ATOM 2362 N N . GLU A 1 296 ? -22.547 12.93 2.119 1 78.25 296 GLU A N 1
ATOM 2363 C CA . GLU A 1 296 ? -22.969 13.836 1.058 1 78.25 296 GLU A CA 1
ATOM 2364 C C . GLU A 1 296 ? -23.703 15.055 1.627 1 78.25 296 GLU A C 1
ATOM 2366 O O . GLU A 1 296 ? -23.531 16.172 1.141 1 78.25 296 GLU A O 1
ATOM 2371 N N . LYS A 1 297 ? -24.484 14.859 2.65 1 69.06 297 LYS A N 1
ATOM 2372 C CA . LYS A 1 297 ? -25.219 15.945 3.277 1 69.06 297 LYS A CA 1
ATOM 2373 C C . LYS A 1 297 ? -24.281 16.906 3.994 1 69.06 297 LYS A C 1
ATOM 2375 O O . LYS A 1 297 ? -24.484 18.125 3.963 1 69.06 297 LYS A O 1
ATOM 2380 N N . ALA A 1 298 ? -23.281 16.281 4.508 1 65.25 298 ALA A N 1
ATOM 2381 C CA . ALA A 1 298 ? -22.312 17.125 5.219 1 65.25 298 ALA A CA 1
ATOM 2382 C C . ALA A 1 298 ? -21.484 17.953 4.238 1 65.25 298 ALA A C 1
ATOM 2384 O O . ALA A 1 298 ? -21 19.031 4.586 1 65.25 298 ALA A O 1
ATOM 2385 N N . ALA A 1 299 ? -21.297 17.5 3.072 1 62.59 299 ALA A N 1
ATOM 2386 C CA . ALA A 1 299 ? -20.469 18.156 2.055 1 62.59 299 ALA A CA 1
ATOM 2387 C C . ALA A 1 299 ? -21.266 19.25 1.34 1 62.59 299 ALA A C 1
ATOM 2389 O O . ALA A 1 299 ? -20.688 20.094 0.659 1 62.59 299 ALA A O 1
ATOM 2390 N N . LEU A 1 300 ? -22.625 19.047 1.346 1 47.34 300 LEU A N 1
ATOM 2391 C CA . LEU A 1 300 ? -23.453 20.094 0.741 1 47.34 300 LEU A CA 1
ATOM 2392 C C . LEU A 1 300 ? -23.344 21.406 1.525 1 47.34 300 LEU A C 1
ATOM 2394 O O . LEU A 1 300 ? -23.375 21.391 2.758 1 47.34 300 LEU A O 1
ATOM 2398 N N . PRO A 1 301 ? -22.906 22.469 0.858 1 44.97 301 PRO A N 1
ATOM 2399 C CA . PRO A 1 301 ? -22.875 23.781 1.515 1 44.97 301 PRO A CA 1
ATOM 2400 C C . PRO A 1 301 ? -24.203 24.141 2.176 1 44.97 301 PRO A C 1
ATOM 2402 O O . PRO A 1 301 ? -25.25 23.656 1.758 1 44.97 301 PRO A O 1
ATOM 2405 N N . MET B 1 1 ? -0.077 -32.312 -9.766 1 59.19 1 MET B N 1
ATOM 2406 C CA . MET B 1 1 ? -0.745 -31.172 -10.391 1 59.19 1 MET B CA 1
ATOM 2407 C C . MET B 1 1 ? 0.21 -30.422 -11.305 1 59.19 1 MET B C 1
ATOM 2409 O O . MET B 1 1 ? 1.346 -30.141 -10.922 1 59.19 1 MET B O 1
ATOM 2413 N N . GLU B 1 2 ? -0.176 -30.328 -12.594 1 64.81 2 GLU B N 1
ATOM 2414 C CA . GLU B 1 2 ? 0.632 -29.703 -13.633 1 64.81 2 GLU B CA 1
ATOM 2415 C C . GLU B 1 2 ? 0.009 -28.391 -14.102 1 64.81 2 GLU B C 1
ATOM 2417 O O . GLU B 1 2 ? -1.19 -28.172 -13.93 1 64.81 2 GLU B O 1
ATOM 2422 N N . LEU B 1 3 ? 0.92 -27.453 -14.656 1 72.56 3 LEU B N 1
ATOM 2423 C CA . LEU B 1 3 ? 0.421 -26.188 -15.172 1 72.56 3 LEU B CA 1
ATOM 2424 C C . LEU B 1 3 ? -0.689 -26.406 -16.188 1 72.56 3 LEU B C 1
ATOM 2426 O O . LEU B 1 3 ? -1.652 -25.641 -16.25 1 72.56 3 LEU B O 1
ATOM 2430 N N . ARG B 1 4 ? -0.464 -27.453 -16.984 1 75.75 4 ARG B N 1
ATOM 2431 C CA . ARG B 1 4 ? -1.477 -27.781 -17.984 1 75.75 4 ARG B CA 1
ATOM 2432 C C . ARG B 1 4 ? -2.822 -28.062 -17.328 1 75.75 4 ARG B C 1
ATOM 2434 O O . ARG B 1 4 ? -3.871 -27.703 -17.859 1 75.75 4 ARG B O 1
ATOM 2441 N N . HIS B 1 5 ? -2.699 -28.688 -16.125 1 81.06 5 HIS B N 1
ATOM 2442 C CA . HIS B 1 5 ? -3.932 -29 -15.398 1 81.06 5 HIS B CA 1
ATOM 2443 C C . HIS B 1 5 ? -4.637 -27.719 -14.961 1 81.06 5 HIS B C 1
ATOM 2445 O O . HIS B 1 5 ? -5.867 -27.625 -15.016 1 81.06 5 HIS B O 1
ATOM 2451 N N . LEU B 1 6 ? -3.77 -26.844 -14.57 1 81 6 LEU B N 1
ATOM 2452 C CA . LEU B 1 6 ? -4.332 -25.562 -14.156 1 81 6 LEU B CA 1
ATOM 2453 C C . LEU B 1 6 ? -4.953 -24.828 -15.344 1 81 6 LEU B C 1
ATOM 2455 O O . LEU B 1 6 ? -6.016 -24.219 -15.211 1 81 6 LEU B O 1
ATOM 2459 N N . ARG B 1 7 ? -4.293 -24.906 -16.422 1 82.38 7 ARG B N 1
ATOM 2460 C CA . ARG B 1 7 ? -4.844 -24.312 -17.641 1 82.38 7 ARG B CA 1
ATOM 2461 C C . ARG B 1 7 ? -6.145 -24.984 -18.047 1 82.38 7 ARG B C 1
ATOM 2463 O O . ARG B 1 7 ? -7.09 -24.328 -18.469 1 82.38 7 ARG B O 1
ATOM 2470 N N . TYR B 1 8 ? -6.133 -26.328 -17.891 1 86.69 8 TYR B N 1
ATOM 2471 C CA . TYR B 1 8 ? -7.348 -27.094 -18.172 1 86.69 8 TYR B CA 1
ATOM 2472 C C . TYR B 1 8 ? -8.492 -26.625 -17.281 1 86.69 8 TYR B C 1
ATOM 2474 O O . TYR B 1 8 ? -9.609 -26.406 -17.75 1 86.69 8 TYR B O 1
ATOM 2482 N N . PHE B 1 9 ? -8.133 -26.5 -16.047 1 90.38 9 PHE B N 1
ATOM 2483 C CA . PHE B 1 9 ? -9.102 -26.078 -15.047 1 90.38 9 PHE B CA 1
ATOM 2484 C C . PHE B 1 9 ? -9.656 -24.703 -15.383 1 90.38 9 PHE B C 1
ATOM 2486 O O . PHE B 1 9 ? -10.867 -24.5 -15.414 1 90.38 9 PHE B O 1
ATOM 2493 N N . VAL B 1 10 ? -8.773 -23.812 -15.656 1 87.31 10 VAL B N 1
ATOM 2494 C CA . VAL B 1 10 ? -9.18 -22.438 -15.93 1 87.31 10 VAL B CA 1
ATOM 2495 C C . VAL B 1 10 ? -10.055 -22.391 -17.188 1 87.31 10 VAL B C 1
ATOM 2497 O O . VAL B 1 10 ? -11.094 -21.734 -17.188 1 87.31 10 VAL B O 1
ATOM 2500 N N . THR B 1 11 ? -9.68 -23.078 -18.234 1 87.56 11 THR B N 1
ATOM 2501 C CA . THR B 1 11 ? -10.438 -23.094 -19.484 1 87.56 11 THR B CA 1
ATOM 2502 C C . THR B 1 11 ? -11.82 -23.688 -19.266 1 87.56 11 THR B C 1
ATOM 2504 O O . THR B 1 11 ? -12.82 -23.156 -19.75 1 87.56 11 THR B O 1
ATOM 2507 N N . LEU B 1 12 ? -11.844 -24.688 -18.469 1 90.44 12 LEU B N 1
ATOM 2508 C CA . LEU B 1 12 ? -13.133 -25.312 -18.172 1 90.44 12 LEU B CA 1
ATOM 2509 C C . LEU B 1 12 ? -14 -24.391 -17.328 1 90.44 12 LEU B C 1
ATOM 2511 O O . LEU B 1 12 ? -15.219 -24.328 -17.516 1 90.44 12 LEU B O 1
ATOM 2515 N N . ALA B 1 13 ? -13.359 -23.797 -16.438 1 89.44 13 ALA B N 1
ATOM 2516 C CA . ALA B 1 13 ? -14.086 -22.875 -15.562 1 89.44 13 ALA B CA 1
ATOM 2517 C C . ALA B 1 13 ? -14.688 -21.719 -16.359 1 89.44 13 ALA B C 1
ATOM 2519 O O . ALA B 1 13 ? -15.734 -21.172 -15.984 1 89.44 13 ALA B O 1
ATOM 2520 N N . GLU B 1 14 ? -14.039 -21.391 -17.406 1 85.38 14 GLU B N 1
ATOM 2521 C CA . GLU B 1 14 ? -14.5 -20.297 -18.266 1 85.38 14 GLU B CA 1
ATOM 2522 C C . GLU B 1 14 ? -15.617 -20.766 -19.188 1 85.38 14 GLU B C 1
ATOM 2524 O O . GLU B 1 14 ? -16.594 -20.047 -19.422 1 85.38 14 GLU B O 1
ATOM 2529 N N . GLU B 1 15 ? -15.484 -21.969 -19.703 1 86.44 15 GLU B N 1
ATOM 2530 C CA . GLU B 1 15 ? -16.422 -22.484 -20.703 1 86.44 15 GLU B CA 1
ATOM 2531 C C . GLU B 1 15 ? -17.609 -23.172 -20.031 1 86.44 15 GLU B C 1
ATOM 2533 O O . GLU B 1 15 ? -18.703 -23.219 -20.594 1 86.44 15 GLU B O 1
ATOM 2538 N N . LEU B 1 16 ? -17.406 -23.719 -18.875 1 89.25 16 LEU B N 1
ATOM 2539 C CA . LEU B 1 16 ? -18.359 -24.484 -18.109 1 89.25 16 LEU B CA 1
ATOM 2540 C C . LEU B 1 16 ? -18.984 -25.594 -18.953 1 89.25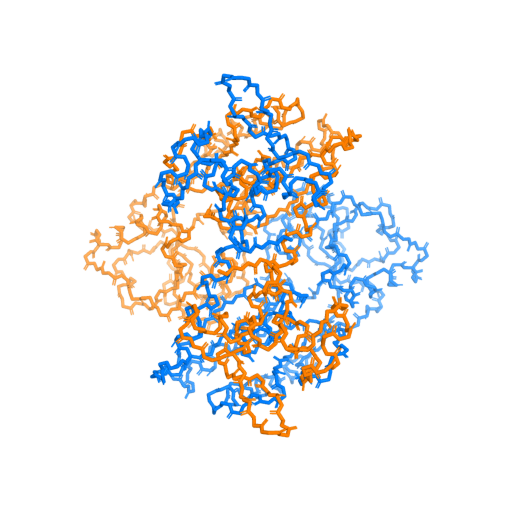 16 LEU B C 1
ATOM 2542 O O . LEU B 1 16 ? -20.172 -25.906 -18.812 1 89.25 16 LEU B O 1
ATOM 2546 N N . HIS B 1 17 ? -18.297 -25.953 -19.922 1 89.31 17 HIS B N 1
ATOM 2547 C CA . HIS B 1 17 ? -18.641 -27.031 -20.844 1 89.31 17 HIS B CA 1
ATOM 2548 C C . HIS B 1 17 ? -17.406 -27.828 -21.266 1 89.31 17 HIS B C 1
ATOM 2550 O O . HIS B 1 17 ? -16.5 -27.281 -21.891 1 89.31 17 HIS B O 1
ATOM 2556 N N . PHE B 1 18 ? -17.391 -29.125 -20.938 1 90.44 18 PHE B N 1
ATOM 2557 C CA . PHE B 1 18 ? -16.188 -29.922 -21.156 1 90.44 18 PHE B CA 1
ATOM 2558 C C . PHE B 1 18 ? -15.852 -29.984 -22.641 1 90.44 18 PHE B C 1
ATOM 2560 O O . PHE B 1 18 ? -14.68 -29.891 -23.016 1 90.44 18 PHE B O 1
ATOM 2567 N N . GLY B 1 19 ? -16.922 -30.172 -23.516 1 90.69 19 GLY B N 1
ATOM 2568 C CA . GLY B 1 19 ? -16.672 -30.234 -24.953 1 90.69 19 GLY B CA 1
ATOM 2569 C C . GLY B 1 19 ? -16.062 -28.969 -25.5 1 90.69 19 GLY B C 1
ATOM 2570 O O . GLY B 1 19 ? -15.055 -29.016 -26.219 1 90.69 19 GLY B O 1
ATOM 2571 N N . ARG B 1 20 ? -16.609 -27.891 -25.172 1 90.75 20 ARG B N 1
ATOM 2572 C CA . ARG B 1 20 ? -16.125 -26.594 -25.625 1 90.75 20 ARG B CA 1
ATOM 2573 C C . ARG B 1 20 ? -14.734 -26.297 -25.078 1 90.75 20 ARG B C 1
ATOM 2575 O O . ARG B 1 20 ? -13.883 -25.734 -25.781 1 90.75 20 ARG B O 1
ATOM 2582 N N . ALA B 1 21 ? -14.578 -26.578 -23.828 1 92 21 ALA B N 1
ATOM 2583 C CA . ALA B 1 21 ? -13.273 -26.375 -23.203 1 92 21 ALA B CA 1
ATOM 2584 C C . ALA B 1 21 ? -12.195 -27.203 -23.906 1 92 21 ALA B C 1
ATOM 2586 O O . ALA B 1 21 ? -11.102 -26.703 -24.172 1 92 21 ALA B O 1
ATOM 2587 N N . ALA B 1 22 ? -12.508 -28.375 -24.219 1 91.38 22 ALA B N 1
ATOM 2588 C CA . ALA B 1 22 ? -11.57 -29.266 -24.906 1 91.38 22 ALA B CA 1
ATOM 2589 C C . ALA B 1 22 ? -11.219 -28.719 -26.281 1 91.38 22 ALA B C 1
ATOM 2591 O O . ALA B 1 22 ? -10.062 -28.75 -26.703 1 91.38 22 ALA B O 1
ATOM 2592 N N . GLU B 1 23 ? -12.195 -28.219 -26.953 1 88.19 23 GLU B N 1
ATOM 2593 C CA . GLU B 1 23 ? -11.977 -27.609 -28.266 1 88.19 23 GLU B CA 1
ATOM 2594 C C . GLU B 1 23 ? -11.031 -26.422 -28.188 1 88.19 23 GLU B C 1
ATOM 2596 O O . GLU B 1 23 ? -10.109 -26.297 -28.984 1 88.19 23 GLU B O 1
ATOM 2601 N N . ARG B 1 24 ? -11.234 -25.656 -27.172 1 87.75 24 ARG B N 1
ATOM 2602 C CA . ARG B 1 24 ? -10.422 -24.469 -26.969 1 87.75 24 ARG B CA 1
ATOM 2603 C C . ARG B 1 24 ? -8.984 -24.844 -26.609 1 87.75 24 ARG B C 1
ATOM 2605 O O . ARG B 1 24 ? -8.047 -24.125 -26.953 1 87.75 24 ARG B O 1
ATOM 2612 N N . LEU B 1 25 ? -8.844 -25.859 -26 1 87.38 25 LEU B N 1
ATOM 2613 C CA . LEU B 1 25 ? -7.531 -26.328 -25.547 1 87.38 25 LEU B CA 1
ATOM 2614 C C . LEU B 1 25 ? -6.891 -27.219 -26.609 1 87.38 25 LEU B C 1
ATOM 2616 O O . LEU B 1 25 ? -5.75 -27.656 -26.453 1 87.38 25 LEU B O 1
ATOM 2620 N N . HIS B 1 26 ? -7.648 -27.547 -27.688 1 88.38 26 HIS B N 1
ATOM 2621 C CA . HIS B 1 26 ? -7.188 -28.375 -28.797 1 88.38 26 HIS B CA 1
ATOM 2622 C C . HIS B 1 26 ? -6.812 -29.781 -28.312 1 88.38 26 HIS B C 1
ATOM 2624 O O . HIS B 1 26 ? -5.758 -30.312 -28.688 1 88.38 26 HIS B O 1
ATOM 2630 N N . ILE B 1 27 ? -7.664 -30.203 -27.391 1 87.69 27 ILE B N 1
ATOM 2631 C CA . ILE B 1 27 ? -7.523 -31.578 -26.938 1 87.69 27 ILE B CA 1
ATOM 2632 C C . ILE B 1 27 ? -8.875 -32.281 -26.984 1 87.69 27 ILE B C 1
ATOM 2634 O O . ILE B 1 27 ? -9.898 -31.656 -27.266 1 87.69 27 ILE B O 1
ATOM 2638 N N . ALA B 1 28 ? -8.883 -33.656 -26.828 1 89.12 28 ALA B N 1
ATOM 2639 C CA . ALA B 1 28 ? -10.117 -34.438 -26.766 1 89.12 28 ALA B CA 1
ATOM 2640 C C . ALA B 1 28 ? -10.797 -34.281 -25.406 1 89.12 28 ALA B C 1
ATOM 2642 O O . ALA B 1 28 ? -10.125 -34.031 -24.406 1 89.12 28 ALA B O 1
ATOM 2643 N N . GLN B 1 29 ? -12.07 -34.375 -25.391 1 88.94 29 GLN B N 1
ATOM 2644 C CA . GLN B 1 29 ? -12.859 -34.125 -24.188 1 88.94 29 GLN B CA 1
ATOM 2645 C C . GLN B 1 29 ? -12.547 -35.188 -23.125 1 88.94 29 GLN B C 1
ATOM 2647 O O . GLN B 1 29 ? -12.445 -34.844 -21.938 1 88.94 29 GLN B O 1
ATOM 2652 N N . PRO B 1 30 ? -12.359 -36.469 -23.469 1 89.06 30 PRO B N 1
ATOM 2653 C CA . PRO B 1 30 ? -12.125 -37.438 -22.406 1 89.06 30 PRO B CA 1
ATOM 2654 C C . PRO B 1 30 ? -10.844 -37.188 -21.625 1 89.06 30 PRO B C 1
ATOM 2656 O O . PRO B 1 30 ? -10.852 -37.188 -20.391 1 89.06 30 PRO B O 1
ATOM 2659 N N . PRO B 1 31 ? -9.859 -36.844 -22.297 1 89.62 31 PRO B N 1
ATOM 2660 C CA . PRO B 1 31 ? -8.641 -36.531 -21.547 1 89.62 31 PRO B CA 1
ATOM 2661 C C . PRO B 1 31 ? -8.82 -35.312 -20.625 1 89.62 31 PRO B C 1
ATOM 2663 O O . PRO B 1 31 ? -8.273 -35.281 -19.531 1 89.62 31 PRO B O 1
ATOM 2666 N N . LEU B 1 32 ? -9.508 -34.344 -21.031 1 91.31 32 LEU B N 1
ATOM 2667 C CA . LEU B 1 32 ? -9.773 -33.156 -20.219 1 91.31 32 LEU B CA 1
ATOM 2668 C C . LEU B 1 32 ? -10.531 -33.531 -18.953 1 91.31 32 LEU B C 1
ATOM 2670 O O . LEU B 1 32 ? -10.164 -33.125 -17.844 1 91.31 32 LEU B O 1
ATOM 2674 N N . SER B 1 33 ? -11.57 -34.406 -19.141 1 88.5 33 SER B N 1
ATOM 2675 C CA . SER B 1 33 ? -12.391 -34.844 -18.016 1 88.5 33 SER B CA 1
ATOM 2676 C C . SER B 1 33 ? -11.562 -35.625 -17 1 88.5 33 SER B C 1
ATOM 2678 O O . SER B 1 33 ? -11.68 -35.406 -15.789 1 88.5 33 SER B O 1
ATOM 2680 N N . GLN B 1 34 ? -10.727 -36.406 -17.547 1 89.38 34 GLN B N 1
ATOM 2681 C CA . GLN B 1 34 ? -9.875 -37.219 -16.688 1 89.38 34 GLN B CA 1
ATOM 2682 C C . GLN B 1 34 ? -8.883 -36.344 -15.914 1 89.38 34 GLN B C 1
ATOM 2684 O O . GLN B 1 34 ? -8.648 -36.562 -14.727 1 89.38 34 GLN B O 1
ATOM 2689 N N . GLN B 1 35 ? -8.336 -35.406 -16.594 1 88.88 35 GLN B N 1
ATOM 2690 C CA . GLN B 1 35 ? -7.34 -34.531 -15.977 1 88.88 35 GLN B CA 1
ATOM 2691 C C . GLN B 1 35 ? -7.969 -33.688 -14.883 1 88.88 35 GLN B C 1
ATOM 2693 O O . GLN B 1 35 ? -7.352 -33.438 -13.844 1 88.88 35 GLN B O 1
ATOM 2698 N N . ILE B 1 36 ? -9.125 -33.281 -15.094 1 89.81 36 ILE B N 1
ATOM 2699 C CA . ILE B 1 36 ? -9.828 -32.469 -14.109 1 89.81 36 ILE B CA 1
ATOM 2700 C C . ILE B 1 36 ? -10.148 -33.312 -12.875 1 89.81 36 ILE B C 1
ATOM 2702 O O . ILE B 1 36 ? -9.969 -32.844 -11.742 1 89.81 36 ILE B O 1
ATOM 2706 N N . ARG B 1 37 ? -10.586 -34.5 -13.117 1 86.62 37 A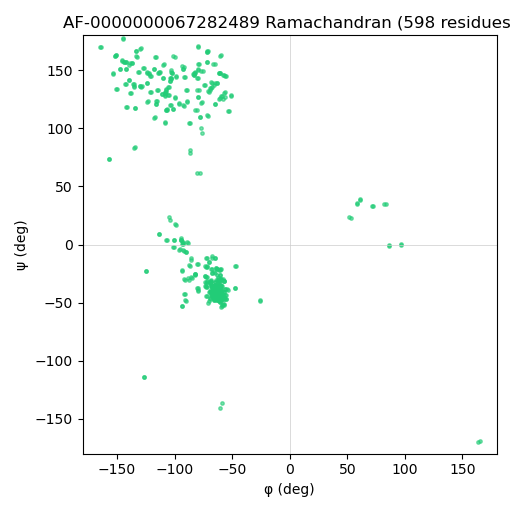RG B N 1
ATOM 2707 C CA . ARG B 1 37 ? -10.875 -35.406 -12.016 1 86.62 37 ARG B CA 1
ATOM 2708 C C . ARG B 1 37 ? -9.609 -35.688 -11.203 1 86.62 37 ARG B C 1
ATOM 2710 O O . ARG B 1 37 ? -9.648 -35.719 -9.977 1 86.62 37 ARG B O 1
ATOM 2717 N N . GLN B 1 38 ? -8.609 -35.906 -11.922 1 85.38 38 GLN B N 1
ATOM 2718 C CA . GLN B 1 38 ? -7.336 -36.188 -11.266 1 85.38 38 GLN B CA 1
ATOM 2719 C C . GLN B 1 38 ? -6.875 -34.969 -10.445 1 85.38 38 GLN B C 1
ATOM 2721 O O . GLN B 1 38 ? -6.348 -35.156 -9.344 1 85.38 38 GLN B O 1
ATOM 2726 N N . LEU B 1 39 ? -7.039 -33.844 -11.023 1 85.88 39 LEU B N 1
ATOM 2727 C CA . LEU B 1 39 ? -6.695 -32.594 -10.328 1 85.88 39 LEU B CA 1
ATOM 2728 C C . LEU B 1 39 ? -7.504 -32.469 -9.039 1 85.88 39 LEU B C 1
ATOM 2730 O O . LEU B 1 39 ? -6.957 -32.125 -7.992 1 85.88 39 LEU B O 1
ATOM 2734 N N . GLU B 1 40 ? -8.789 -32.781 -9.117 1 86 40 GLU B N 1
ATOM 2735 C CA . GLU B 1 40 ? -9.664 -32.688 -7.949 1 86 40 GLU B CA 1
ATOM 2736 C C . GLU B 1 40 ? -9.258 -33.688 -6.871 1 86 40 GLU B C 1
ATOM 2738 O O . GLU B 1 40 ? -9.281 -33.375 -5.684 1 86 40 GLU B O 1
ATOM 2743 N N . VAL B 1 41 ? -8.805 -34.875 -7.316 1 79.75 41 VAL B N 1
ATOM 2744 C CA . VAL B 1 41 ? -8.344 -35.875 -6.391 1 79.75 41 VAL B CA 1
ATOM 2745 C C . VAL B 1 41 ? -7.062 -35.438 -5.707 1 79.75 41 VAL B C 1
ATOM 2747 O O . VAL B 1 41 ? -6.918 -35.562 -4.488 1 79.75 41 VAL B O 1
ATOM 2750 N N . GLU B 1 42 ? -6.289 -34.938 -6.508 1 79.62 42 GLU B N 1
ATOM 2751 C CA . GLU B 1 42 ? -5.016 -34.469 -5.969 1 79.62 42 GLU B CA 1
ATOM 2752 C C . GLU B 1 42 ? -5.223 -33.312 -4.973 1 79.62 42 GLU B C 1
ATOM 2754 O O . GLU B 1 42 ? -4.523 -33.25 -3.959 1 79.62 42 GLU B O 1
ATOM 2759 N N . LEU B 1 43 ? -6.129 -32.469 -5.332 1 77.19 43 LEU B N 1
ATOM 2760 C CA . LEU B 1 43 ? -6.418 -31.328 -4.5 1 77.19 43 LEU B CA 1
ATOM 2761 C C . LEU B 1 43 ? -7.188 -31.719 -3.248 1 77.19 43 LEU B C 1
ATOM 2763 O O . LEU B 1 43 ? -7.113 -31.047 -2.223 1 77.19 43 LEU B O 1
ATOM 2767 N N . GLY B 1 44 ? -7.906 -32.781 -3.342 1 74.25 44 GLY B N 1
ATOM 2768 C CA . GLY B 1 44 ? -8.688 -33.281 -2.219 1 74.25 44 GLY B CA 1
ATOM 2769 C C . GLY B 1 44 ? -10.062 -32.656 -2.123 1 74.25 44 GLY B C 1
ATOM 2770 O O . GLY B 1 44 ? -10.742 -32.781 -1.102 1 74.25 44 GLY B O 1
ATOM 2771 N N . PHE B 1 45 ? -10.383 -31.75 -3.02 1 75.88 45 PHE B N 1
ATOM 2772 C CA . PHE B 1 45 ? -11.711 -31.156 -3.072 1 75.88 45 PHE B CA 1
ATOM 2773 C C . PHE B 1 45 ? -12.18 -31.016 -4.516 1 75.88 45 PHE B C 1
ATOM 2775 O O . PHE B 1 45 ? -11.367 -30.984 -5.438 1 75.88 45 PHE B O 1
ATOM 2782 N N . GLN B 1 46 ? -13.508 -30.969 -4.648 1 81.94 46 GLN B N 1
ATOM 2783 C CA . GLN B 1 46 ? -14.109 -30.859 -5.973 1 81.94 46 GLN B CA 1
ATOM 2784 C C . GLN B 1 46 ? -14.078 -29.422 -6.477 1 81.94 46 GLN B C 1
ATOM 2786 O O . GLN B 1 46 ? -14.312 -28.484 -5.711 1 81.94 46 GLN B O 1
ATOM 2791 N N . LEU B 1 47 ? -13.664 -29.328 -7.68 1 87.44 47 LEU B N 1
ATOM 2792 C CA . LEU B 1 47 ? -13.602 -28.016 -8.312 1 87.44 47 LEU B CA 1
ATOM 2793 C C . LEU B 1 47 ? -14.906 -27.703 -9.047 1 87.44 47 LEU B C 1
ATOM 2795 O O . LEU B 1 47 ? -15.305 -26.531 -9.141 1 87.44 47 LEU B O 1
ATOM 2799 N N . PHE B 1 48 ? -15.531 -28.75 -9.523 1 89.06 48 PHE B N 1
ATOM 2800 C CA . PHE B 1 48 ? -16.734 -28.578 -10.32 1 89.06 48 PHE B CA 1
ATOM 2801 C C . PHE B 1 48 ? -17.875 -29.453 -9.781 1 89.06 48 PHE B C 1
ATOM 2803 O O . PHE B 1 48 ? -17.625 -30.562 -9.297 1 89.06 48 PHE B O 1
ATOM 2810 N N . HIS B 1 49 ? -19.062 -28.844 -9.711 1 84.5 49 HIS B N 1
ATOM 2811 C CA . HIS B 1 49 ? -20.297 -29.625 -9.664 1 84.5 49 HIS B CA 1
ATOM 2812 C C . HIS B 1 49 ? -20.672 -30.141 -11.047 1 84.5 49 HIS B C 1
ATOM 2814 O O . HIS B 1 49 ? -20.828 -29.359 -11.984 1 84.5 49 HIS B O 1
ATOM 2820 N N . ARG B 1 50 ? -20.5 -31.484 -11.141 1 79.38 50 ARG B N 1
ATOM 2821 C CA . ARG B 1 50 ? -20.781 -32.062 -12.453 1 79.38 50 ARG B CA 1
ATOM 2822 C C . ARG B 1 50 ? -22.062 -32.875 -12.438 1 79.38 50 ARG B C 1
ATOM 2824 O O . ARG B 1 50 ? -22.281 -33.688 -11.531 1 79.38 50 ARG B O 1
ATOM 2831 N N . THR B 1 51 ? -23.109 -32.344 -13.016 1 72.19 51 THR B N 1
ATOM 2832 C CA . THR B 1 51 ? -24.266 -33.188 -13.328 1 72.19 51 THR B CA 1
ATOM 2833 C C . THR B 1 51 ? -24.281 -33.562 -14.805 1 72.19 51 THR B C 1
ATOM 2835 O O . THR B 1 51 ? -23.422 -33.094 -15.57 1 72.19 51 THR B O 1
ATOM 2838 N N . LYS B 1 52 ? -25.016 -34.594 -15.328 1 66.69 52 LYS B N 1
ATOM 2839 C CA . LYS B 1 52 ? -25.094 -35.031 -16.719 1 66.69 52 LYS B CA 1
ATOM 2840 C C . LYS B 1 52 ? -25.312 -33.844 -17.656 1 66.69 52 LYS B C 1
ATOM 2842 O O . LYS B 1 52 ? -24.906 -33.875 -18.812 1 66.69 52 LYS B O 1
ATOM 2847 N N . ARG B 1 53 ? -25.766 -32.656 -17.203 1 70.5 53 ARG B N 1
ATOM 2848 C CA . ARG B 1 53 ? -26.203 -31.594 -18.078 1 70.5 53 ARG B CA 1
ATOM 2849 C C . ARG B 1 53 ? -25.453 -30.297 -17.781 1 70.5 53 ARG B C 1
ATOM 2851 O O . ARG B 1 53 ? -25.406 -29.391 -18.625 1 70.5 53 ARG B O 1
ATOM 2858 N N . ASN B 1 54 ? -24.906 -30.141 -16.547 1 80.56 54 ASN B N 1
ATOM 2859 C CA . ASN B 1 54 ? -24.406 -28.812 -16.219 1 80.56 54 ASN B CA 1
ATOM 2860 C C . ASN B 1 54 ? -23.062 -28.875 -15.484 1 80.56 54 ASN B C 1
ATOM 2862 O O . ASN B 1 54 ? -22.859 -29.766 -14.656 1 80.56 54 ASN B O 1
ATOM 2866 N N . VAL B 1 55 ? -22.078 -28.109 -15.93 1 88.56 55 VAL B N 1
ATOM 2867 C CA . VAL B 1 55 ? -20.797 -27.953 -15.25 1 88.56 55 VAL B CA 1
ATOM 2868 C C . VAL B 1 55 ? -20.719 -26.578 -14.594 1 88.56 55 VAL B C 1
ATOM 2870 O O . VAL B 1 55 ? -20.938 -25.547 -15.258 1 88.56 55 VAL B O 1
ATOM 2873 N N . GLU B 1 56 ? -20.641 -26.625 -13.242 1 88.38 56 GLU B N 1
ATOM 2874 C CA . GLU B 1 56 ? -20.516 -25.375 -12.508 1 88.38 56 GLU B CA 1
ATOM 2875 C C . GLU B 1 56 ? -19.375 -25.438 -11.492 1 88.38 56 GLU B C 1
ATOM 2877 O O . GLU B 1 56 ? -19.094 -26.5 -10.945 1 88.38 56 GLU B O 1
ATOM 2882 N N . LEU B 1 57 ? -18.781 -24.344 -11.258 1 87.12 57 LEU B N 1
ATOM 2883 C CA . LEU B 1 57 ? -17.734 -24.297 -10.242 1 87.12 57 LEU B CA 1
ATOM 2884 C C . LEU B 1 57 ? -18.312 -24.484 -8.844 1 87.12 57 LEU B C 1
ATOM 2886 O O . LEU B 1 57 ? -19.391 -23.984 -8.539 1 87.12 57 LEU B O 1
ATOM 2890 N N . THR B 1 58 ? -17.656 -25.344 -8.016 1 80.19 58 THR B N 1
ATOM 2891 C CA . THR B 1 58 ? -17.969 -25.391 -6.594 1 80.19 58 THR B CA 1
ATOM 2892 C C . THR B 1 58 ? -17.469 -24.125 -5.895 1 80.19 58 THR B C 1
ATOM 2894 O O . THR B 1 58 ? -16.75 -23.328 -6.488 1 80.19 58 THR B O 1
ATOM 2897 N N . ALA B 1 59 ? -17.922 -23.969 -4.742 1 70.25 59 ALA B N 1
ATOM 2898 C CA . ALA B 1 59 ? -17.406 -22.859 -3.955 1 70.25 59 ALA B CA 1
ATOM 2899 C C . ALA B 1 59 ? -15.883 -22.922 -3.848 1 70.25 59 ALA B C 1
ATOM 2901 O O . ALA B 1 59 ? -15.203 -21.906 -4.008 1 70.25 59 ALA B O 1
ATOM 2902 N N . ALA B 1 60 ? -15.461 -24.094 -3.539 1 72.38 60 ALA B N 1
ATOM 2903 C CA . ALA B 1 60 ? -14.016 -24.312 -3.482 1 72.38 60 ALA B CA 1
ATOM 2904 C C . ALA B 1 60 ? -13.367 -24.078 -4.84 1 72.38 60 ALA B C 1
ATOM 2906 O O . ALA B 1 60 ? -12.258 -23.531 -4.922 1 72.38 60 ALA B O 1
ATOM 2907 N N . GLY B 1 61 ? -14.078 -24.484 -5.867 1 80.56 61 GLY B N 1
ATOM 2908 C CA . GLY B 1 61 ? -13.594 -24.266 -7.223 1 80.56 61 GLY B CA 1
ATOM 2909 C C . GLY B 1 61 ? -13.438 -22.797 -7.57 1 80.56 61 GLY B C 1
ATOM 2910 O O . GLY B 1 61 ? -12.461 -22.391 -8.203 1 80.56 61 GLY B O 1
ATOM 2911 N N . GLN B 1 62 ? -14.297 -22.078 -7.168 1 77.19 62 GLN B N 1
ATOM 2912 C CA . GLN B 1 62 ? -14.273 -20.641 -7.426 1 77.19 62 GLN B CA 1
ATOM 2913 C C . GLN B 1 62 ? -13.078 -19.969 -6.754 1 77.19 62 GLN B C 1
ATOM 2915 O O . GLN B 1 62 ? -12.391 -19.156 -7.363 1 77.19 62 GLN B O 1
ATOM 2920 N N . VAL B 1 63 ? -12.891 -20.391 -5.57 1 66.81 63 VAL B N 1
ATOM 2921 C CA . VAL B 1 63 ? -11.758 -19.859 -4.824 1 66.81 63 VAL B CA 1
ATOM 2922 C C . VAL B 1 63 ? -10.453 -20.281 -5.496 1 66.81 63 VAL B C 1
ATOM 2924 O O . VAL B 1 63 ? -9.547 -19.469 -5.676 1 66.81 63 VAL B O 1
ATOM 2927 N N . PHE B 1 64 ? -10.445 -21.531 -5.887 1 76.5 64 PHE B N 1
ATOM 2928 C CA . PHE B 1 64 ? -9.266 -22.078 -6.531 1 76.5 64 PHE B CA 1
ATOM 2929 C C . PHE B 1 64 ? -9.008 -21.406 -7.867 1 76.5 64 PHE B C 1
ATOM 2931 O O . PHE B 1 64 ? -7.855 -21.125 -8.219 1 76.5 64 PHE B O 1
ATOM 2938 N N . LEU B 1 65 ? -10 -21.109 -8.586 1 79.44 65 LEU B N 1
ATOM 2939 C CA . LEU B 1 65 ? -9.875 -20.453 -9.875 1 79.44 65 LEU B CA 1
ATOM 2940 C C . LEU B 1 65 ? -9.188 -19.094 -9.727 1 79.44 65 LEU B C 1
ATOM 2942 O O . LEU B 1 65 ? -8.273 -18.766 -10.477 1 79.44 65 LEU B O 1
ATOM 2946 N N . GLY B 1 66 ? -9.602 -18.391 -8.867 1 72.19 66 GLY B N 1
ATOM 2947 C CA . GLY B 1 66 ? -8.969 -17.109 -8.602 1 72.19 66 GLY B CA 1
ATOM 2948 C C . GLY B 1 66 ? -7.484 -17.234 -8.328 1 72.19 66 GLY B C 1
ATOM 2949 O O . GLY B 1 66 ? -6.688 -16.453 -8.867 1 72.19 66 GLY B O 1
ATOM 2950 N N . GLU B 1 67 ? -7.133 -18.188 -7.562 1 67.62 67 GLU B N 1
ATOM 2951 C CA . GLU B 1 67 ? -5.73 -18.406 -7.215 1 67.62 67 GLU B CA 1
ATOM 2952 C C . GLU B 1 67 ? -4.926 -18.875 -8.422 1 67.62 67 GLU B C 1
ATOM 2954 O O . GLU B 1 67 ? -3.787 -18.453 -8.617 1 67.62 67 GLU B O 1
ATOM 2959 N N . VAL B 1 68 ? -5.516 -19.734 -9.172 1 75.38 68 VAL B N 1
ATOM 2960 C CA . VAL B 1 68 ? -4.832 -20.281 -10.344 1 75.38 68 VAL B CA 1
ATOM 2961 C C . VAL B 1 68 ? -4.594 -19.172 -11.367 1 75.38 68 VAL B C 1
ATOM 2963 O O . VAL B 1 68 ? -3.529 -19.109 -11.992 1 75.38 68 VAL B O 1
ATOM 2966 N N . GLN B 1 69 ? -5.477 -18.359 -11.508 1 71.69 69 GLN B N 1
ATOM 2967 C CA . GLN B 1 69 ? -5.324 -17.266 -12.453 1 71.69 69 GLN B CA 1
ATOM 2968 C C . GLN B 1 69 ? -4.191 -16.328 -12.039 1 71.69 69 GLN B C 1
ATOM 2970 O O . GLN B 1 69 ? -3.434 -15.852 -12.891 1 71.69 69 GLN B O 1
ATOM 2975 N N . LYS B 1 70 ? -4.098 -16.125 -10.805 1 63.84 70 LYS B N 1
ATOM 2976 C CA . LYS B 1 70 ? -2.965 -15.367 -10.289 1 63.84 70 LYS B CA 1
ATOM 2977 C C . LYS B 1 70 ? -1.643 -16.031 -10.648 1 63.84 70 LYS B C 1
ATOM 2979 O O . LYS B 1 70 ? -0.689 -15.367 -11.055 1 63.84 70 LYS B O 1
ATOM 2984 N N . ILE B 1 71 ? -1.67 -17.312 -10.477 1 65.69 71 ILE B N 1
ATOM 2985 C CA . ILE B 1 71 ? -0.478 -18.109 -10.758 1 65.69 71 ILE B CA 1
ATOM 2986 C C . ILE B 1 71 ? -0.098 -17.969 -12.227 1 65.69 71 ILE B C 1
ATOM 2988 O O . ILE B 1 71 ? 1.068 -17.734 -12.555 1 65.69 71 ILE B O 1
ATOM 2992 N N . LEU B 1 72 ? -1.016 -18 -13.055 1 66.5 72 LEU B N 1
ATOM 2993 C CA . LEU B 1 72 ? -0.742 -17.953 -14.484 1 66.5 72 LEU B CA 1
ATOM 2994 C C . LEU B 1 72 ? -0.305 -16.547 -14.906 1 66.5 72 LEU B C 1
ATOM 2996 O O . LEU B 1 72 ? 0.576 -16.406 -15.758 1 66.5 72 LEU B O 1
ATOM 3000 N N . LYS B 1 73 ? -0.833 -15.617 -14.352 1 62.69 73 LYS B N 1
ATOM 3001 C CA . LYS B 1 73 ? -0.423 -14.242 -14.617 1 62.69 73 LYS B CA 1
ATOM 3002 C C . LYS B 1 73 ? 1.011 -14 -14.156 1 62.69 73 LYS B C 1
ATOM 3004 O O . LYS B 1 73 ? 1.798 -13.367 -14.867 1 62.69 73 LYS B O 1
ATOM 3009 N N . HIS B 1 74 ? 1.282 -14.469 -12.992 1 60.06 74 HIS B N 1
ATOM 3010 C CA . HIS B 1 74 ? 2.641 -14.344 -12.469 1 60.06 74 HIS B CA 1
ATOM 3011 C C . HIS B 1 74 ? 3.643 -15.055 -13.375 1 60.06 74 HIS B C 1
ATOM 3013 O O . HIS B 1 74 ? 4.766 -14.578 -13.555 1 60.06 74 HIS B O 1
ATOM 3019 N N . LEU B 1 75 ? 3.199 -16.094 -13.898 1 59.97 75 LEU B N 1
ATOM 3020 C CA . LEU B 1 75 ? 4.051 -16.828 -14.828 1 59.97 75 LEU B CA 1
ATOM 3021 C C . LEU B 1 75 ? 4.324 -16 -16.078 1 59.97 75 LEU B C 1
ATOM 3023 O O . LEU B 1 75 ? 5.461 -15.953 -16.562 1 59.97 75 LEU B O 1
ATOM 3027 N N . GLU B 1 76 ? 3.395 -15.406 -16.547 1 59.75 76 GLU B N 1
ATOM 3028 C CA . GLU B 1 76 ? 3.568 -14.539 -17.719 1 59.75 76 GLU B CA 1
ATOM 3029 C C . GLU B 1 76 ? 4.492 -13.367 -17.391 1 59.75 76 GLU B C 1
ATOM 3031 O O . GLU B 1 76 ? 5.34 -12.992 -18.203 1 59.75 76 GLU B O 1
ATOM 3036 N N . GLN B 1 77 ? 4.312 -12.844 -16.312 1 55.5 77 GLN B N 1
ATOM 3037 C CA . GLN B 1 77 ? 5.184 -11.758 -15.883 1 55.5 77 GLN B CA 1
ATOM 3038 C C . GLN B 1 77 ? 6.629 -12.227 -15.75 1 55.5 77 GLN B C 1
ATOM 3040 O O . GLN B 1 77 ? 7.559 -11.5 -16.125 1 55.5 77 GLN B O 1
ATOM 3045 N N . ALA B 1 78 ? 6.766 -13.312 -15.25 1 56.69 78 ALA B N 1
ATOM 3046 C CA . ALA B 1 78 ? 8.102 -13.883 -15.117 1 56.69 78 ALA B CA 1
ATOM 3047 C C . ALA B 1 78 ? 8.773 -14.031 -16.484 1 56.69 78 ALA B C 1
ATOM 3049 O O . ALA B 1 78 ? 9.969 -13.75 -16.625 1 56.69 78 ALA B O 1
ATOM 3050 N N . VAL B 1 79 ? 8 -14.438 -17.344 1 52.34 79 VAL B N 1
ATOM 3051 C CA . VAL B 1 79 ? 8.516 -14.602 -18.703 1 52.34 79 VAL B CA 1
ATOM 3052 C C . VAL B 1 79 ? 8.891 -13.242 -19.281 1 52.34 79 VAL B C 1
ATOM 3054 O O . VAL B 1 79 ? 9.961 -13.086 -19.859 1 52.34 79 VAL B O 1
ATOM 3057 N N . GLN B 1 80 ? 8.07 -12.305 -19.062 1 51.09 80 GLN B N 1
ATOM 3058 C CA . GLN B 1 80 ? 8.328 -10.969 -19.578 1 51.09 80 GLN B CA 1
ATOM 3059 C C . GLN B 1 80 ? 9.555 -10.344 -18.922 1 51.09 80 GLN B C 1
ATOM 3061 O O . GLN B 1 80 ? 10.391 -9.742 -19.609 1 51.09 80 GLN B O 1
ATOM 3066 N N . LEU B 1 81 ? 9.562 -10.445 -17.672 1 49.34 81 LEU B N 1
ATOM 3067 C CA . LEU B 1 81 ? 10.711 -9.898 -16.953 1 49.34 81 LEU B CA 1
ATOM 3068 C C . LEU B 1 81 ? 12 -10.562 -17.406 1 49.34 81 LEU B C 1
ATOM 3070 O O . LEU B 1 81 ? 13.031 -9.898 -17.547 1 49.34 81 LEU B O 1
ATOM 3074 N N . GLY B 1 82 ? 11.922 -11.781 -17.531 1 48.34 82 GLY B N 1
ATOM 3075 C CA . GLY B 1 82 ? 13.07 -12.477 -18.078 1 48.34 82 GLY B CA 1
ATOM 3076 C C . GLY B 1 82 ? 13.492 -11.961 -19.438 1 48.34 82 GLY B C 1
ATOM 3077 O O . GLY B 1 82 ? 14.688 -11.797 -19.703 1 48.34 82 GLY B O 1
ATOM 3078 N N . ARG B 1 83 ? 12.523 -11.648 -20.188 1 44.44 83 ARG B N 1
ATOM 3079 C CA . ARG B 1 83 ? 12.797 -11.102 -21.516 1 44.44 83 ARG B CA 1
ATOM 3080 C C . ARG B 1 83 ? 13.383 -9.703 -21.422 1 44.44 83 ARG B C 1
ATOM 3082 O O . ARG B 1 83 ? 14.32 -9.367 -22.141 1 44.44 83 ARG B O 1
ATOM 3089 N N . GLN B 1 84 ? 12.789 -8.859 -20.672 1 44.22 84 GLN B N 1
ATOM 3090 C CA . GLN B 1 84 ? 13.258 -7.48 -20.531 1 44.22 84 GLN B CA 1
ATOM 3091 C C . GLN B 1 84 ? 14.688 -7.441 -20.016 1 44.22 84 GLN B C 1
ATOM 3093 O O . GLN B 1 84 ? 15.484 -6.602 -20.438 1 44.22 84 GLN B O 1
ATOM 3098 N N . THR B 1 85 ? 14.883 -8.117 -18.969 1 43.97 85 THR B N 1
ATOM 3099 C CA . THR B 1 85 ? 16.25 -8.18 -18.469 1 43.97 85 THR B CA 1
ATOM 3100 C C . THR B 1 85 ? 17.234 -8.5 -19.594 1 43.97 85 THR B C 1
ATOM 3102 O O . THR B 1 85 ? 18.375 -8.016 -19.594 1 43.97 85 THR B O 1
ATOM 3105 N N . SER B 1 86 ? 16.828 -9.289 -20.406 1 38.72 86 SER B N 1
ATOM 3106 C CA . SER B 1 86 ? 17.719 -9.594 -21.516 1 38.72 86 SER B CA 1
ATOM 3107 C C . SER B 1 86 ? 17.938 -8.375 -22.406 1 38.72 86 SER B C 1
ATOM 3109 O O . SER B 1 86 ? 18.875 -8.336 -23.203 1 38.72 86 SER B O 1
ATOM 3111 N N . ARG B 1 87 ? 16.906 -7.637 -22.547 1 39.22 87 ARG B N 1
ATOM 3112 C CA . ARG B 1 87 ? 17.109 -6.438 -23.359 1 39.22 87 ARG B CA 1
ATOM 3113 C C . ARG B 1 87 ? 17.844 -5.363 -22.562 1 39.22 87 ARG B C 1
ATOM 3115 O O . ARG B 1 87 ? 17.609 -5.191 -21.375 1 39.22 87 ARG B O 1
ATOM 3122 N N . GLY B 1 88 ? 19.062 -4.992 -22.547 1 36.62 88 GLY B N 1
ATOM 3123 C CA . GLY B 1 88 ? 20.125 -4.129 -22.094 1 36.62 88 GLY B CA 1
ATOM 3124 C C . GLY B 1 88 ? 19.641 -2.76 -21.656 1 36.62 88 GLY B C 1
ATOM 3125 O O . GLY B 1 88 ? 20.453 -1.903 -21.266 1 36.62 88 GLY B O 1
ATOM 3126 N N . LEU B 1 89 ? 18.766 -1.978 -22.391 1 41.19 89 LEU B N 1
ATOM 3127 C CA . LEU B 1 89 ? 19.016 -0.55 -22.562 1 41.19 89 LEU B CA 1
ATOM 3128 C C . LEU B 1 89 ? 19.047 0.16 -21.219 1 41.19 89 LEU B C 1
ATOM 3130 O O . LEU B 1 89 ? 20.125 0.457 -20.703 1 41.19 89 LEU B O 1
ATOM 3134 N N . GLY B 1 90 ? 18.406 1.562 -21.109 1 50.91 90 GLY B N 1
ATOM 3135 C CA . GLY B 1 90 ? 18.578 2.617 -20.125 1 50.91 90 GLY B CA 1
ATOM 3136 C C . GLY B 1 90 ? 18.281 2.168 -18.719 1 50.91 90 GLY B C 1
ATOM 3137 O O . GLY B 1 90 ? 17.578 1.173 -18.516 1 50.91 90 GLY B O 1
ATOM 3138 N N . GLY B 1 91 ? 19.297 2.398 -17.641 1 71 91 GLY B N 1
ATOM 3139 C CA . GLY B 1 91 ? 19.453 1.825 -16.312 1 71 91 GLY B CA 1
ATOM 3140 C C . GLY B 1 91 ? 18.203 1.955 -15.461 1 71 91 GLY B C 1
ATOM 3141 O O . GLY B 1 91 ? 17.406 2.887 -15.641 1 71 91 GLY B O 1
ATOM 3142 N N . GLN B 1 92 ? 17.625 0.968 -15.125 1 82.69 92 GLN B N 1
ATOM 3143 C CA . GLN B 1 92 ? 16.484 0.923 -14.219 1 82.69 92 GLN B CA 1
ATOM 3144 C C . GLN B 1 92 ? 16.875 0.351 -12.859 1 82.69 92 GLN B C 1
ATOM 3146 O O . GLN B 1 92 ? 17.672 -0.587 -12.789 1 82.69 92 GLN B O 1
ATOM 3151 N N . VAL B 1 93 ? 16.422 1.059 -11.875 1 91.56 93 VAL B N 1
ATOM 3152 C CA . VAL B 1 93 ? 16.531 0.521 -10.523 1 91.56 93 VAL B CA 1
ATOM 3153 C C . VAL B 1 93 ? 15.141 0.295 -9.938 1 91.56 93 VAL B C 1
ATOM 3155 O O . VAL B 1 93 ? 14.328 1.216 -9.898 1 91.56 93 VAL B O 1
ATOM 3158 N N . VAL B 1 94 ? 14.836 -0.898 -9.578 1 93.44 94 VAL B N 1
ATOM 3159 C CA . VAL B 1 94 ? 13.562 -1.244 -8.953 1 93.44 94 VAL B CA 1
ATOM 3160 C C . VAL B 1 94 ? 13.719 -1.263 -7.434 1 93.44 94 VAL B C 1
ATOM 3162 O O . VAL B 1 94 ? 14.523 -2.025 -6.895 1 93.44 94 VAL B O 1
ATOM 3165 N N . VAL B 1 95 ? 12.891 -0.399 -6.773 1 96.81 95 VAL B N 1
ATOM 3166 C CA . VAL B 1 95 ? 13.039 -0.185 -5.34 1 96.81 95 VAL B CA 1
ATOM 3167 C C . VAL B 1 95 ? 11.781 -0.664 -4.613 1 96.81 95 VAL B C 1
ATOM 3169 O O . VAL B 1 95 ? 10.672 -0.265 -4.957 1 96.81 95 VAL B O 1
ATOM 3172 N N . GLY B 1 96 ? 11.945 -1.567 -3.68 1 97.81 96 GLY B N 1
ATOM 3173 C CA . GLY B 1 96 ? 10.906 -1.926 -2.729 1 97.81 96 GLY B CA 1
ATOM 3174 C C . GLY B 1 96 ? 11.07 -1.243 -1.384 1 97.81 96 GLY B C 1
ATOM 3175 O O . GLY B 1 96 ? 12.195 -1.038 -0.917 1 97.81 96 GLY B O 1
ATOM 3176 N N . PHE B 1 97 ? 9.93 -0.918 -0.805 1 97.38 97 PHE B N 1
ATOM 3177 C CA . PHE B 1 97 ? 10.055 -0.24 0.48 1 97.38 97 PHE B CA 1
ATOM 3178 C C . PHE B 1 97 ? 8.82 -0.489 1.342 1 97.38 97 PHE B C 1
ATOM 3180 O O . PHE B 1 97 ? 7.715 -0.655 0.821 1 97.38 97 PHE B O 1
ATOM 3187 N N . VAL B 1 98 ? 9.047 -0.547 2.645 1 96.12 98 VAL B N 1
ATOM 3188 C CA . VAL B 1 98 ? 7.93 -0.598 3.584 1 96.12 98 VAL B CA 1
ATOM 3189 C C . VAL B 1 98 ? 7.242 0.765 3.646 1 96.12 98 VAL B C 1
ATOM 3191 O O . VAL B 1 98 ? 7.867 1.794 3.379 1 96.12 98 VAL B O 1
ATOM 3194 N N . SER B 1 99 ? 6.004 0.798 4.047 1 94.31 99 SER B N 1
ATOM 3195 C CA . SER B 1 99 ? 5.168 1.992 3.953 1 94.31 99 SER B CA 1
ATOM 3196 C C . SER B 1 99 ? 5.75 3.139 4.777 1 94.31 99 SER B C 1
ATOM 3198 O O . SER B 1 99 ? 5.695 4.297 4.359 1 94.31 99 SER B O 1
ATOM 3200 N N . SER B 1 100 ? 6.355 2.854 5.91 1 93.69 100 SER B N 1
ATOM 3201 C CA . SER B 1 100 ? 6.867 3.898 6.793 1 93.69 100 SER B CA 1
ATOM 3202 C C . SER B 1 100 ? 8.039 4.637 6.156 1 93.69 100 SER B C 1
ATOM 3204 O O . SER B 1 100 ? 8.312 5.789 6.496 1 93.69 100 SER B O 1
ATOM 3206 N N . ALA B 1 101 ? 8.727 3.998 5.246 1 95.44 101 ALA B N 1
ATOM 3207 C CA . ALA B 1 101 ? 9.906 4.598 4.621 1 95.44 101 ALA B CA 1
ATOM 3208 C C . ALA B 1 101 ? 9.523 5.816 3.789 1 95.44 101 ALA B C 1
ATOM 3210 O O . ALA B 1 101 ? 10.352 6.699 3.553 1 95.44 101 ALA B O 1
ATOM 3211 N N . ALA B 1 102 ? 8.258 5.832 3.365 1 94.19 102 ALA B N 1
ATOM 3212 C CA . ALA B 1 102 ? 7.789 6.934 2.527 1 94.19 102 ALA B CA 1
ATOM 3213 C C . ALA B 1 102 ? 7.688 8.227 3.328 1 94.19 102 ALA B C 1
ATOM 3215 O O . ALA B 1 102 ? 7.645 9.32 2.754 1 94.19 102 ALA B O 1
ATOM 3216 N N . TYR B 1 103 ? 7.719 8.156 4.668 1 93.75 103 TYR B N 1
ATOM 3217 C CA . TYR B 1 103 ? 7.523 9.336 5.5 1 93.75 103 TYR B CA 1
ATOM 3218 C C . TYR B 1 103 ? 8.836 9.781 6.137 1 93.75 103 TYR B C 1
ATOM 3220 O O . TYR B 1 103 ? 8.852 10.688 6.969 1 93.75 103 TYR B O 1
ATOM 3228 N N . ASN B 1 104 ? 9.836 9.102 5.754 1 91.69 104 ASN B N 1
ATOM 3229 C CA . ASN B 1 104 ? 11.125 9.445 6.344 1 91.69 104 ASN B CA 1
ATOM 3230 C C . ASN B 1 104 ? 12.172 9.711 5.27 1 91.69 104 ASN B C 1
ATOM 3232 O O . ASN B 1 104 ? 12.016 10.609 4.445 1 91.69 104 ASN B O 1
ATOM 3236 N N . ILE B 1 105 ? 13.18 8.914 5.16 1 92.19 105 ILE B N 1
ATOM 3237 C CA . ILE B 1 105 ? 14.43 9.234 4.469 1 92.19 105 ILE B CA 1
ATOM 3238 C C . ILE B 1 105 ? 14.297 8.883 2.986 1 92.19 105 ILE B C 1
ATOM 3240 O O . ILE B 1 105 ? 15.047 9.398 2.154 1 92.19 105 ILE B O 1
ATOM 3244 N N . LEU B 1 106 ? 13.328 8.055 2.582 1 95.06 106 LEU B N 1
ATOM 3245 C CA . LEU B 1 106 ? 13.281 7.496 1.234 1 95.06 106 LEU B CA 1
ATOM 3246 C C . LEU B 1 106 ? 13.078 8.602 0.2 1 95.06 106 LEU B C 1
ATOM 3248 O O . LEU B 1 106 ? 13.805 8.664 -0.793 1 95.06 106 LEU B O 1
ATOM 3252 N N . PRO B 1 107 ? 12.148 9.562 0.434 1 95 107 PRO B N 1
ATOM 3253 C CA . PRO B 1 107 ? 11.961 10.609 -0.574 1 95 107 PRO B CA 1
ATOM 3254 C C . PRO B 1 107 ? 13.211 11.453 -0.798 1 95 107 PRO B C 1
ATOM 3256 O O . PRO B 1 107 ? 13.508 11.836 -1.932 1 95 107 PRO B O 1
ATOM 3259 N N . THR B 1 108 ? 13.938 11.641 0.265 1 94.38 108 THR B N 1
ATOM 3260 C CA . THR B 1 108 ? 15.188 12.383 0.159 1 94.38 108 THR B CA 1
ATOM 3261 C C . THR B 1 108 ? 16.203 11.602 -0.66 1 94.38 108 THR B C 1
ATOM 3263 O O . THR B 1 108 ? 16.922 12.172 -1.488 1 94.38 108 THR B O 1
ATOM 3266 N N . ILE B 1 109 ? 16.281 10.336 -0.44 1 96.25 109 ILE B N 1
ATOM 3267 C CA . ILE B 1 109 ? 17.172 9.453 -1.188 1 96.25 109 ILE B CA 1
ATOM 3268 C C . ILE B 1 109 ? 16.828 9.508 -2.674 1 96.25 109 ILE B C 1
ATOM 3270 O O . ILE B 1 109 ? 17.703 9.656 -3.521 1 96.25 109 ILE B O 1
ATOM 3274 N N . LEU B 1 110 ? 15.539 9.414 -2.971 1 95.12 110 LEU B N 1
ATOM 3275 C CA . LEU B 1 110 ? 15.086 9.383 -4.355 1 95.12 110 LEU B CA 1
ATOM 3276 C C . LEU B 1 110 ? 15.383 10.703 -5.059 1 95.12 110 LEU B C 1
ATOM 3278 O O . LEU B 1 110 ? 15.828 10.711 -6.211 1 95.12 110 LEU B O 1
ATOM 3282 N N . ARG B 1 111 ? 15.18 11.781 -4.379 1 94 111 ARG B N 1
ATOM 3283 C CA . ARG B 1 111 ? 15.484 13.094 -4.938 1 94 111 ARG B CA 1
ATOM 3284 C C . ARG B 1 111 ? 16.969 13.234 -5.23 1 94 111 ARG B C 1
ATOM 3286 O O . ARG B 1 111 ? 17.359 13.672 -6.316 1 94 111 ARG B O 1
ATOM 3293 N N . ARG B 1 112 ? 17.766 12.867 -4.262 1 94.19 112 ARG B N 1
ATOM 3294 C CA . ARG B 1 112 ? 19.219 12.953 -4.422 1 94.19 112 ARG B CA 1
ATOM 3295 C C . ARG B 1 112 ? 19.703 12.086 -5.578 1 94.19 112 ARG B C 1
ATOM 3297 O O . ARG B 1 112 ? 20.547 12.5 -6.363 1 94.19 112 ARG B O 1
ATOM 3304 N N . PHE B 1 113 ? 19.219 10.914 -5.703 1 93.38 113 PHE B N 1
ATOM 3305 C CA . PHE B 1 113 ? 19.609 10 -6.77 1 93.38 113 PHE B CA 1
ATOM 3306 C C . PHE B 1 113 ? 19.25 10.57 -8.133 1 93.38 113 PHE B C 1
ATOM 3308 O O . PHE B 1 113 ? 20.047 10.523 -9.07 1 93.38 113 PHE B O 1
ATOM 3315 N N . ARG B 1 114 ? 18.016 11.117 -8.227 1 90.06 114 ARG B N 1
ATOM 3316 C CA . ARG B 1 114 ? 17.578 11.703 -9.484 1 90.06 114 ARG B CA 1
ATOM 3317 C C . ARG B 1 114 ? 18.484 12.852 -9.906 1 90.06 114 ARG B C 1
ATOM 3319 O O . ARG B 1 114 ? 18.75 13.039 -11.094 1 90.06 114 ARG B O 1
ATOM 3326 N N . ASN B 1 115 ? 18.953 13.602 -9 1 89.69 115 ASN B N 1
ATOM 3327 C CA . ASN B 1 115 ? 19.844 14.727 -9.281 1 89.69 115 ASN B CA 1
ATOM 3328 C C . ASN B 1 115 ? 21.219 14.25 -9.703 1 89.69 115 ASN B C 1
ATOM 3330 O O . ASN B 1 115 ? 21.859 14.852 -10.57 1 89.69 115 ASN B O 1
ATOM 3334 N N . CYS B 1 116 ? 21.688 13.188 -9.117 1 88.31 116 CYS B N 1
ATOM 3335 C CA . CYS B 1 116 ? 23.016 12.664 -9.367 1 88.31 116 CYS B CA 1
ATOM 3336 C C . CYS B 1 116 ? 23.062 11.859 -10.656 1 88.31 116 CYS B C 1
ATOM 3338 O O . CYS B 1 116 ? 24.062 11.883 -11.383 1 88.31 116 CYS B O 1
ATOM 3340 N N . ILE B 1 117 ? 21.969 11.148 -10.875 1 85.25 117 ILE B N 1
ATOM 3341 C CA . ILE B 1 117 ? 21.922 10.273 -12.039 1 85.25 117 ILE B CA 1
ATOM 3342 C C . ILE B 1 117 ? 20.578 10.438 -12.75 1 85.25 117 ILE B C 1
ATOM 3344 O O . ILE B 1 117 ? 19.703 9.57 -12.648 1 85.25 117 ILE B O 1
ATOM 3348 N N . PRO B 1 118 ? 20.391 11.359 -13.555 1 79.31 118 PRO B N 1
ATOM 3349 C CA . PRO B 1 118 ? 19.078 11.742 -14.086 1 79.31 118 PRO B CA 1
ATOM 3350 C C . PRO B 1 118 ? 18.547 10.742 -15.117 1 79.31 118 PRO B C 1
ATOM 3352 O O . PRO B 1 118 ? 17.328 10.641 -15.305 1 79.31 118 PRO B O 1
ATOM 3355 N N . ASP B 1 119 ? 19.297 9.875 -15.734 1 79.75 119 ASP B N 1
ATOM 3356 C CA . ASP B 1 119 ? 18.844 9.062 -16.859 1 79.75 119 ASP B CA 1
ATOM 3357 C C . ASP B 1 119 ? 18.453 7.664 -16.391 1 79.75 119 ASP B C 1
ATOM 3359 O O . ASP B 1 119 ? 18.266 6.762 -17.219 1 79.75 119 ASP B O 1
ATOM 3363 N N . VAL B 1 120 ? 18.25 7.543 -15.086 1 85.62 120 VAL B N 1
ATOM 3364 C CA . VAL B 1 120 ? 17.875 6.227 -14.578 1 85.62 120 VAL B CA 1
ATOM 3365 C C . VAL B 1 120 ? 16.406 6.242 -14.156 1 85.62 120 VAL B C 1
ATOM 3367 O O . VAL B 1 120 ? 15.961 7.168 -13.477 1 85.62 120 VAL B O 1
ATOM 3370 N N . ASN B 1 121 ? 15.695 5.309 -14.648 1 86.5 121 ASN B N 1
ATOM 3371 C CA . ASN B 1 121 ? 14.297 5.156 -14.25 1 86.5 121 ASN B CA 1
ATOM 3372 C C . ASN B 1 121 ? 14.18 4.449 -12.898 1 86.5 121 ASN B C 1
ATOM 3374 O O . ASN B 1 121 ? 14.758 3.377 -12.703 1 86.5 121 ASN B O 1
ATOM 3378 N N . LEU B 1 122 ? 13.453 5.082 -11.992 1 91.62 122 LEU B N 1
ATOM 3379 C CA . LEU B 1 122 ? 13.188 4.484 -10.688 1 91.62 122 LEU B CA 1
ATOM 3380 C C . LEU B 1 122 ? 11.781 3.896 -10.633 1 91.62 122 LEU B C 1
ATOM 3382 O O . LEU B 1 122 ? 10.797 4.621 -10.789 1 91.62 122 LEU B O 1
ATOM 3386 N N . GLU B 1 123 ? 11.758 2.635 -10.469 1 92.94 123 GLU B N 1
ATOM 3387 C CA . GLU B 1 123 ? 10.484 1.964 -10.25 1 92.94 123 GLU B CA 1
ATOM 3388 C C . GLU B 1 123 ? 10.258 1.679 -8.766 1 92.94 123 GLU B C 1
ATOM 3390 O O . GLU B 1 123 ? 11.094 1.059 -8.117 1 92.94 123 GLU B O 1
ATOM 3395 N N . LEU B 1 124 ? 9.094 2.125 -8.25 1 96.06 124 LEU B N 1
ATOM 3396 C CA . LEU B 1 124 ? 8.852 2.092 -6.812 1 96.06 124 LEU B CA 1
ATOM 3397 C C . LEU B 1 124 ? 7.707 1.137 -6.48 1 96.06 124 LEU B C 1
ATOM 3399 O O . LEU B 1 124 ? 6.648 1.189 -7.102 1 96.06 124 LEU B O 1
ATOM 3403 N N . HIS B 1 125 ? 7.957 0.309 -5.488 1 94.62 125 HIS B N 1
ATOM 3404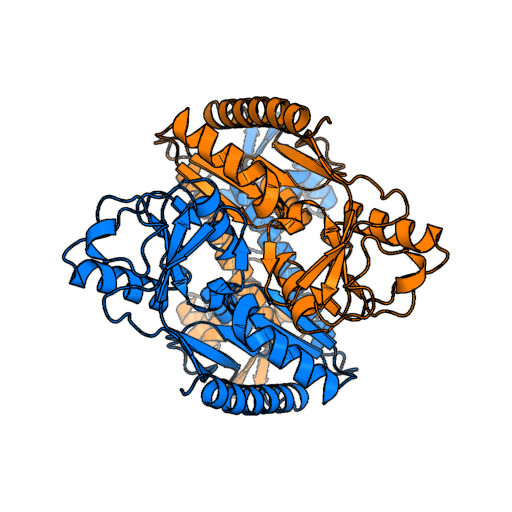 C CA . HIS B 1 125 ? 6.934 -0.617 -5.023 1 94.62 125 HIS B CA 1
ATOM 3405 C C . HIS B 1 125 ? 6.844 -0.62 -3.5 1 94.62 125 HIS B C 1
ATOM 3407 O O . HIS B 1 125 ? 7.812 -0.965 -2.818 1 94.62 125 HIS B O 1
ATOM 3413 N N . GLU B 1 126 ? 5.68 -0.222 -3.02 1 94.75 126 GLU B N 1
ATOM 3414 C CA . GLU B 1 126 ? 5.441 -0.417 -1.593 1 94.75 126 GLU B CA 1
ATOM 3415 C C . GLU B 1 126 ? 5.113 -1.875 -1.282 1 94.75 126 GLU B C 1
ATOM 3417 O O . GLU B 1 126 ? 4.164 -2.436 -1.837 1 94.75 126 GLU B O 1
ATOM 3422 N N . LEU B 1 127 ? 5.949 -2.439 -0.397 1 94.31 127 LEU B N 1
ATOM 3423 C CA . LEU B 1 127 ? 5.863 -3.857 -0.069 1 94.31 127 LEU B CA 1
ATOM 3424 C C . LEU B 1 127 ? 6.129 -4.09 1.413 1 94.31 127 LEU B C 1
ATOM 3426 O O . LEU B 1 127 ? 6.852 -3.318 2.047 1 94.31 127 LEU B O 1
ATOM 3430 N N . THR B 1 128 ? 5.523 -5.145 1.92 1 92.56 128 THR B N 1
ATOM 3431 C CA . THR B 1 128 ? 5.898 -5.578 3.26 1 92.56 128 THR B CA 1
ATOM 3432 C C . THR B 1 128 ? 7.289 -6.215 3.254 1 92.56 128 THR B C 1
ATOM 3434 O O . THR B 1 128 ? 7.832 -6.516 2.189 1 92.56 128 THR B O 1
ATOM 3437 N N . THR B 1 129 ? 7.816 -6.363 4.449 1 93.06 129 THR B N 1
ATOM 3438 C CA . THR B 1 129 ? 9.148 -6.945 4.57 1 93.06 129 THR B CA 1
ATOM 3439 C C . THR B 1 129 ? 9.195 -8.32 3.914 1 93.06 129 THR B C 1
ATOM 3441 O O . THR B 1 129 ? 10.102 -8.609 3.123 1 93.06 129 THR B O 1
ATOM 3444 N N . ASP B 1 130 ? 8.25 -9.141 4.18 1 88.31 130 ASP B N 1
ATOM 3445 C CA . ASP B 1 130 ? 8.227 -10.492 3.645 1 88.31 130 ASP B CA 1
ATOM 3446 C C . ASP B 1 130 ? 8.102 -10.484 2.121 1 88.31 130 ASP B C 1
ATOM 3448 O O . ASP B 1 130 ? 8.75 -11.273 1.435 1 88.31 130 ASP B O 1
ATOM 3452 N N . GLN B 1 131 ? 7.285 -9.602 1.614 1 89.75 131 GLN B N 1
ATOM 3453 C CA . GLN B 1 131 ? 7.137 -9.477 0.168 1 89.75 131 GLN B CA 1
ATOM 3454 C C . GLN B 1 131 ? 8.445 -9.039 -0.484 1 89.75 131 GLN B C 1
ATOM 3456 O O . GLN B 1 131 ? 8.805 -9.523 -1.559 1 89.75 131 GLN B O 1
ATOM 3461 N N . GLN B 1 132 ? 9.109 -8.141 0.16 1 94.69 132 GLN B N 1
ATOM 3462 C CA . GLN B 1 132 ? 10.375 -7.664 -0.386 1 94.69 132 GLN B CA 1
ATOM 3463 C C . GLN B 1 132 ? 11.406 -8.789 -0.446 1 94.69 132 GLN B C 1
ATOM 3465 O O . GLN B 1 132 ? 12.148 -8.906 -1.427 1 94.69 132 GLN B O 1
ATOM 3470 N N . LEU B 1 133 ? 11.492 -9.578 0.604 1 92 133 LEU B N 1
ATOM 3471 C CA . LEU B 1 133 ? 12.438 -10.688 0.62 1 92 133 LEU B CA 1
ATOM 3472 C C . LEU B 1 133 ? 12.141 -11.672 -0.505 1 92 133 LEU B C 1
ATOM 3474 O O . LEU B 1 133 ? 13.062 -12.141 -1.185 1 92 133 LEU B O 1
ATOM 3478 N N . GLN B 1 134 ? 10.883 -11.883 -0.669 1 87.25 134 GLN B N 1
ATOM 3479 C CA . GLN B 1 134 ? 10.492 -12.758 -1.767 1 87.25 134 GLN B CA 1
ATOM 3480 C C . GLN B 1 134 ? 10.844 -12.141 -3.117 1 87.25 134 GLN B C 1
ATOM 3482 O O . GLN B 1 134 ? 11.359 -12.828 -4.004 1 87.25 134 GLN B O 1
ATOM 3487 N N . TRP B 1 135 ? 10.586 -10.844 -3.277 1 90.19 135 TRP B N 1
ATOM 3488 C CA . TRP B 1 135 ? 10.844 -10.172 -4.547 1 90.19 135 TRP B CA 1
ATOM 3489 C C . TRP B 1 135 ? 12.336 -10.07 -4.816 1 90.19 135 TRP B C 1
ATOM 3491 O O . TRP B 1 135 ? 12.773 -10.109 -5.973 1 90.19 135 TRP B O 1
ATOM 3501 N N . LEU B 1 136 ? 13.133 -9.969 -3.785 1 90.69 136 LEU B N 1
ATOM 3502 C CA . LEU B 1 136 ? 14.586 -10.016 -3.938 1 90.69 136 LEU B CA 1
ATOM 3503 C C . LEU B 1 136 ? 15.031 -11.391 -4.426 1 90.69 136 LEU B C 1
ATOM 3505 O O . LEU B 1 136 ? 15.875 -11.484 -5.324 1 90.69 136 LEU B O 1
ATOM 3509 N N . ARG B 1 137 ? 14.484 -12.391 -3.781 1 84.19 137 ARG B N 1
ATOM 3510 C CA . ARG B 1 137 ? 14.812 -13.75 -4.199 1 84.19 137 ARG B CA 1
ATOM 3511 C C . ARG B 1 137 ? 14.484 -13.969 -5.672 1 84.19 137 ARG B C 1
ATOM 3513 O O . ARG B 1 137 ? 15.227 -14.648 -6.383 1 84.19 137 ARG B O 1
ATOM 3520 N N . ASP B 1 138 ? 13.43 -13.211 -6.023 1 77 138 ASP B N 1
ATOM 3521 C CA . ASP B 1 138 ? 12.93 -13.391 -7.379 1 77 138 ASP B CA 1
ATOM 3522 C C . ASP B 1 138 ? 13.547 -12.367 -8.328 1 77 138 ASP B C 1
ATOM 3524 O O . ASP B 1 138 ? 13.141 -12.266 -9.492 1 77 138 ASP B O 1
ATOM 3528 N N . ASN B 1 139 ? 14.375 -11.617 -7.914 1 82.12 139 ASN B N 1
ATOM 3529 C CA . ASN B 1 139 ? 15.039 -10.578 -8.695 1 82.12 139 ASN B CA 1
ATOM 3530 C C . ASN B 1 139 ? 14.031 -9.594 -9.281 1 82.12 139 ASN B C 1
ATOM 3532 O O . ASN B 1 139 ? 14.164 -9.164 -10.43 1 82.12 139 ASN B O 1
ATOM 3536 N N . ARG B 1 140 ? 13 -9.359 -8.492 1 85.5 140 ARG B N 1
ATOM 3537 C CA . ARG B 1 140 ? 11.953 -8.438 -8.93 1 85.5 140 ARG B CA 1
ATOM 3538 C C . ARG B 1 140 ? 12.219 -7.023 -8.43 1 85.5 140 ARG B C 1
ATOM 3540 O O . ARG B 1 140 ? 11.664 -6.059 -8.961 1 85.5 140 ARG B O 1
ATOM 3547 N N . ILE B 1 141 ? 12.969 -6.949 -7.402 1 93.19 141 ILE B N 1
ATOM 3548 C CA . ILE B 1 141 ? 13.469 -5.648 -6.969 1 93.19 141 ILE B CA 1
ATOM 3549 C C . ILE B 1 141 ? 14.984 -5.695 -6.828 1 93.19 141 ILE B C 1
ATOM 3551 O O . ILE B 1 141 ? 15.562 -6.766 -6.629 1 93.19 141 ILE B O 1
ATOM 3555 N N . ASP B 1 142 ? 15.586 -4.539 -7.02 1 92.94 142 ASP B N 1
ATOM 3556 C CA . ASP B 1 142 ? 17.031 -4.426 -6.941 1 92.94 142 ASP B CA 1
ATOM 3557 C C . ASP B 1 142 ? 17.484 -4.062 -5.527 1 92.94 142 ASP B C 1
ATOM 3559 O O . ASP B 1 142 ? 18.5 -4.559 -5.047 1 92.94 142 ASP B O 1
ATOM 3563 N N . VAL B 1 143 ? 16.766 -3.139 -4.926 1 96.88 143 VAL B N 1
ATOM 3564 C CA . VAL B 1 143 ? 17.062 -2.646 -3.586 1 96.88 143 VAL B CA 1
ATOM 3565 C C . VAL B 1 143 ? 15.781 -2.545 -2.768 1 96.88 143 VAL B C 1
ATOM 3567 O O . VAL B 1 143 ? 14.734 -2.15 -3.287 1 96.88 143 VAL B O 1
ATOM 3570 N N . GLY B 1 144 ? 15.922 -2.961 -1.54 1 98 144 GLY B N 1
ATOM 3571 C CA . GLY B 1 144 ? 14.789 -2.855 -0.627 1 98 144 GLY B CA 1
ATOM 3572 C C . GLY B 1 144 ? 15.07 -1.958 0.563 1 98 144 GLY B C 1
ATOM 3573 O O . GLY B 1 144 ? 16.234 -1.753 0.936 1 98 144 GLY B O 1
ATOM 3574 N N . PHE B 1 145 ? 14.055 -1.334 1.111 1 97.81 145 PHE B N 1
ATOM 3575 C CA . PHE B 1 145 ? 14.055 -0.64 2.393 1 97.81 145 PHE B CA 1
ATOM 3576 C C . PHE B 1 145 ? 13.07 -1.287 3.363 1 97.81 145 PHE B C 1
ATOM 3578 O O . PHE B 1 145 ? 11.859 -1.184 3.186 1 97.81 145 PHE B O 1
ATOM 3585 N N . LEU B 1 146 ? 13.602 -1.937 4.348 1 96.38 146 LEU B N 1
ATOM 3586 C CA . LEU B 1 146 ? 12.758 -2.742 5.219 1 96.38 146 LEU B CA 1
ATOM 3587 C C . LEU B 1 146 ? 13.258 -2.701 6.656 1 96.38 146 LEU B C 1
ATOM 3589 O O . LEU B 1 146 ? 14.203 -1.974 6.969 1 96.38 146 LEU B O 1
ATOM 3593 N N . ARG B 1 147 ? 12.547 -3.342 7.473 1 93.31 147 ARG B N 1
ATOM 3594 C CA . ARG B 1 147 ? 12.875 -3.357 8.891 1 93.31 147 ARG B CA 1
ATOM 3595 C C . ARG B 1 147 ? 13.43 -4.719 9.312 1 93.31 147 ARG B C 1
ATOM 3597 O O . ARG B 1 147 ? 12.711 -5.723 9.258 1 93.31 147 ARG B O 1
ATOM 3604 N N . PRO B 1 148 ? 14.695 -4.758 9.734 1 90.31 148 PRO B N 1
ATOM 3605 C CA . PRO B 1 148 ? 15.312 -6.012 10.18 1 90.31 148 PRO B CA 1
ATOM 3606 C C . PRO B 1 148 ? 14.594 -6.633 11.375 1 90.31 148 PRO B C 1
ATOM 3608 O O . PRO B 1 148 ? 13.742 -5.984 11.992 1 90.31 148 PRO B O 1
ATOM 3611 N N . PRO B 1 149 ? 14.867 -7.945 11.594 1 86.81 149 PRO B N 1
ATOM 3612 C CA . PRO B 1 149 ? 16 -8.742 11.117 1 86.81 149 PRO B CA 1
ATOM 3613 C C . PRO B 1 149 ? 15.695 -9.469 9.812 1 86.81 149 PRO B C 1
ATOM 3615 O O . PRO B 1 149 ? 14.523 -9.672 9.469 1 86.81 149 PRO B O 1
ATOM 3618 N N . VAL B 1 150 ? 16.797 -9.703 9.125 1 86.62 150 VAL B N 1
ATOM 3619 C CA . VAL B 1 150 ? 16.797 -10.555 7.941 1 86.62 150 VAL B CA 1
ATOM 3620 C C . VAL B 1 150 ? 17.812 -11.688 8.117 1 86.62 150 VAL B C 1
ATOM 3622 O O . VAL B 1 150 ? 18.984 -11.438 8.406 1 86.62 150 VAL B O 1
ATOM 3625 N N . GLU B 1 151 ? 17.375 -12.898 8.023 1 84.62 151 GLU B N 1
ATOM 3626 C CA . GLU B 1 151 ? 18.25 -14.023 8.344 1 84.62 151 GLU B CA 1
ATOM 3627 C C . GLU B 1 151 ? 18.734 -14.727 7.082 1 84.62 151 GLU B C 1
ATOM 3629 O O . GLU B 1 151 ? 19.328 -15.812 7.148 1 84.62 151 GLU B O 1
ATOM 3634 N N . GLU B 1 152 ? 18.781 -14.195 6.023 1 85.75 152 GLU B N 1
ATOM 3635 C CA . GLU B 1 152 ? 19.203 -14.852 4.785 1 85.75 152 GLU B CA 1
ATOM 3636 C C . GLU B 1 152 ? 20.562 -14.359 4.32 1 85.75 152 GLU B C 1
ATOM 3638 O O . GLU B 1 152 ? 20.781 -13.148 4.215 1 85.75 152 GLU B O 1
ATOM 3643 N N . ASP B 1 153 ? 21.438 -15.258 4.012 1 87.75 153 ASP B N 1
ATOM 3644 C CA . ASP B 1 153 ? 22.828 -14.938 3.654 1 87.75 153 ASP B CA 1
ATOM 3645 C C . ASP B 1 153 ? 22.922 -14.469 2.203 1 87.75 153 ASP B C 1
ATOM 3647 O O . ASP B 1 153 ? 23.922 -13.875 1.804 1 87.75 153 ASP B O 1
ATOM 3651 N N . THR B 1 154 ? 21.938 -14.742 1.489 1 91.62 154 THR B N 1
ATOM 3652 C CA . THR B 1 154 ? 21.953 -14.383 0.075 1 91.62 154 THR B CA 1
ATOM 3653 C C . THR B 1 154 ? 21.797 -12.875 -0.103 1 91.62 154 THR B C 1
ATOM 3655 O O . THR B 1 154 ? 22.031 -12.344 -1.19 1 91.62 154 THR B O 1
ATOM 3658 N N . PHE B 1 155 ? 21.453 -12.281 0.953 1 95 155 PHE B N 1
ATOM 3659 C CA . PHE B 1 155 ? 21.234 -10.836 0.904 1 95 155 PHE B CA 1
ATOM 3660 C C . PHE B 1 155 ? 22.281 -10.102 1.735 1 95 155 PHE B C 1
ATOM 3662 O O . PHE B 1 155 ? 22.812 -10.648 2.703 1 95 155 PHE B O 1
ATOM 3669 N N . CYS B 1 156 ? 22.625 -8.891 1.287 1 94.94 156 CYS B N 1
ATOM 3670 C CA . CYS B 1 156 ? 23.328 -7.902 2.098 1 94.94 156 CYS B CA 1
ATOM 3671 C C . CYS B 1 156 ? 22.375 -6.812 2.586 1 94.94 156 CYS B C 1
ATOM 3673 O O . CYS B 1 156 ? 21.422 -6.469 1.898 1 94.94 156 CYS B O 1
ATOM 3675 N N . TRP B 1 157 ? 22.609 -6.402 3.717 1 94.94 157 TRP B N 1
ATOM 3676 C CA . TRP B 1 157 ? 21.797 -5.285 4.203 1 94.94 157 TRP B CA 1
ATOM 3677 C C . TRP B 1 157 ? 22.609 -4.395 5.137 1 94.94 157 TRP B C 1
ATOM 3679 O O . TRP B 1 157 ? 23.625 -4.824 5.691 1 94.94 157 TRP B O 1
ATOM 3689 N N . GLU B 1 158 ? 22.297 -3.098 5.215 1 96.06 158 GLU B N 1
ATOM 3690 C CA . GLU B 1 158 ? 22.906 -2.07 6.055 1 96.06 158 GLU B CA 1
ATOM 3691 C C . GLU B 1 158 ? 21.844 -1.194 6.715 1 96.06 158 GLU B C 1
ATOM 3693 O O . GLU B 1 158 ? 20.859 -0.809 6.074 1 96.06 158 GLU B O 1
ATOM 3698 N N . ILE B 1 159 ? 22.078 -0.956 7.992 1 95.75 159 ILE B N 1
ATOM 3699 C CA . ILE B 1 159 ? 21.172 -0.054 8.688 1 95.75 159 ILE B CA 1
ATOM 3700 C C . ILE B 1 159 ? 21.375 1.375 8.195 1 95.75 159 ILE B C 1
ATOM 3702 O O . ILE B 1 159 ? 22.516 1.845 8.094 1 95.75 159 ILE B O 1
ATOM 3706 N N . ILE B 1 160 ? 20.297 2.018 7.867 1 95.5 160 ILE B N 1
ATOM 3707 C CA . ILE B 1 160 ? 20.328 3.4 7.406 1 95.5 160 ILE B CA 1
ATOM 3708 C C . ILE B 1 160 ? 20.203 4.344 8.602 1 95.5 160 ILE B C 1
ATOM 3710 O O . ILE B 1 160 ? 20.922 5.336 8.695 1 95.5 160 ILE B O 1
ATOM 3714 N N . PHE B 1 161 ? 19.172 4.016 9.453 1 91.75 161 PHE B N 1
ATOM 3715 C CA . PHE B 1 161 ? 19.031 4.805 10.672 1 91.75 161 PHE B CA 1
ATOM 3716 C C . PHE B 1 161 ? 18.125 4.094 11.68 1 91.75 161 PHE B C 1
ATOM 3718 O O . PHE B 1 161 ? 17.547 3.051 11.367 1 91.75 161 PHE B O 1
ATOM 3725 N N . TYR B 1 162 ? 18.125 4.652 12.859 1 94.12 162 TYR B N 1
ATOM 3726 C CA . TYR B 1 162 ? 17.234 4.246 13.938 1 94.12 162 TYR B CA 1
ATOM 3727 C C . TYR B 1 162 ? 16.234 5.355 14.258 1 94.12 162 TYR B C 1
ATOM 3729 O O . TYR B 1 162 ? 16.516 6.535 14.047 1 94.12 162 TYR B O 1
ATOM 3737 N N . GLU B 1 163 ? 15.078 4.965 14.672 1 93.94 163 GLU B N 1
ATOM 3738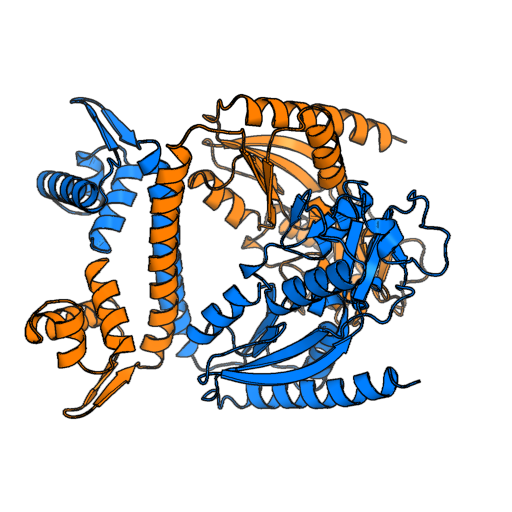 C CA . GLU B 1 163 ? 14.125 5.965 15.148 1 93.94 163 GLU B CA 1
ATOM 3739 C C . GLU B 1 163 ? 13.328 5.438 16.344 1 93.94 163 GLU B C 1
ATOM 3741 O O . GLU B 1 163 ? 13.242 4.227 16.547 1 93.94 163 GLU B O 1
ATOM 3746 N N . SER B 1 164 ? 12.82 6.383 17.125 1 95.88 164 SER B N 1
ATOM 3747 C CA . SER B 1 164 ? 12 6.059 18.281 1 95.88 164 SER B CA 1
ATOM 3748 C C . SER B 1 164 ? 10.57 5.727 17.875 1 95.88 164 SER B C 1
ATOM 3750 O O . SER B 1 164 ? 10.227 5.773 16.688 1 95.88 164 SER B O 1
ATOM 3752 N N . LEU B 1 165 ? 9.836 5.25 18.828 1 97.19 165 LEU B N 1
ATOM 3753 C CA . LEU B 1 165 ? 8.406 5.031 18.656 1 97.19 165 LEU B CA 1
ATOM 3754 C C . LEU B 1 165 ? 7.598 6.121 19.344 1 97.19 165 LEU B C 1
ATOM 3756 O O . LEU B 1 165 ? 8.039 6.684 20.344 1 97.19 165 LEU B O 1
ATOM 3760 N N . VAL B 1 166 ? 6.461 6.434 18.812 1 97.94 166 VAL B N 1
ATOM 3761 C CA . VAL B 1 166 ? 5.508 7.379 19.391 1 97.94 166 VAL B CA 1
ATOM 3762 C C . VAL B 1 166 ? 4.102 6.781 19.359 1 97.94 166 VAL B C 1
ATOM 3764 O O . VAL B 1 166 ? 3.873 5.758 18.703 1 97.94 166 VAL B O 1
ATOM 3767 N N . VAL B 1 167 ? 3.24 7.375 20.062 1 98.5 167 VAL B N 1
ATOM 3768 C CA . VAL B 1 167 ? 1.866 6.887 20.062 1 98.5 167 VAL B CA 1
ATOM 3769 C C . VAL B 1 167 ? 0.987 7.82 19.234 1 98.5 167 VAL B C 1
ATOM 3771 O O . VAL B 1 167 ? 1.104 9.047 19.328 1 98.5 167 VAL B O 1
ATOM 3774 N N . ALA B 1 168 ? 0.248 7.301 18.312 1 98.56 168 ALA B N 1
ATOM 3775 C CA . ALA B 1 168 ? -0.798 8.008 17.578 1 98.56 168 ALA B CA 1
ATOM 3776 C C . ALA B 1 168 ? -2.139 7.906 18.297 1 98.56 168 ALA B C 1
ATOM 3778 O O . ALA B 1 168 ? -2.619 6.805 18.578 1 98.56 168 ALA B O 1
ATOM 3779 N N . LEU B 1 169 ? -2.725 9.047 18.609 1 98.62 169 LEU B N 1
ATOM 3780 C CA . LEU B 1 169 ? -4 9.148 19.312 1 98.62 169 LEU B CA 1
ATOM 3781 C C . LEU B 1 169 ? -5.012 9.945 18.484 1 98.62 169 LEU B C 1
ATOM 3783 O O . LEU B 1 169 ? -4.637 10.875 17.766 1 98.62 169 LEU B O 1
ATOM 3787 N N . PRO B 1 170 ? -6.309 9.523 18.641 1 97.75 170 PRO B N 1
ATOM 3788 C CA . PRO B 1 170 ?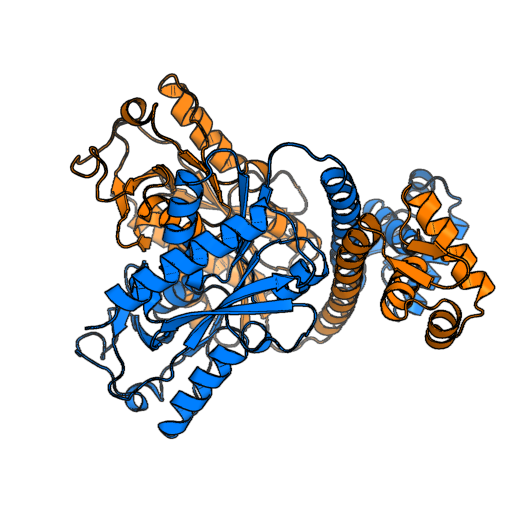 -7.285 10.5 18.156 1 97.75 170 PRO B CA 1
ATOM 3789 C C . PRO B 1 170 ? -7.129 11.875 18.797 1 97.75 170 PRO B C 1
ATOM 3791 O O . PRO B 1 170 ? -6.805 11.969 19.984 1 97.75 170 PRO B O 1
ATOM 3794 N N . GLU B 1 171 ? -7.395 12.875 17.984 1 96.5 171 GLU B N 1
ATOM 3795 C CA . GLU B 1 171 ? -7.27 14.242 18.5 1 96.5 171 GLU B CA 1
ATOM 3796 C C . GLU B 1 171 ? -8.211 14.469 19.688 1 96.5 171 GLU B C 1
ATOM 3798 O O . GLU B 1 171 ? -7.953 15.32 20.531 1 96.5 171 GLU B O 1
ATOM 3803 N N . THR B 1 172 ? -9.25 13.664 19.812 1 96.38 172 THR B N 1
ATOM 3804 C CA . THR B 1 172 ? -10.258 13.812 20.844 1 96.38 172 THR B CA 1
ATOM 3805 C C . THR B 1 172 ? -9.906 12.961 22.062 1 96.38 172 THR B C 1
ATOM 3807 O O . THR B 1 172 ? -10.625 12.977 23.062 1 96.38 172 THR B O 1
ATOM 3810 N N . HIS B 1 173 ? -8.844 12.18 21.969 1 97.12 173 HIS B N 1
ATOM 3811 C CA . HIS B 1 173 ? -8.461 11.289 23.062 1 97.12 173 HIS B CA 1
ATOM 3812 C C . HIS B 1 173 ? -8.133 12.07 24.328 1 97.12 173 HIS B C 1
ATOM 3814 O O . HIS B 1 173 ? -7.574 13.172 24.25 1 97.12 173 HIS B O 1
ATOM 3820 N N . ALA B 1 174 ? -8.375 11.562 25.469 1 96.62 174 ALA B N 1
ATOM 3821 C CA . ALA B 1 174 ? -8.156 12.203 26.766 1 96.62 174 ALA B CA 1
ATOM 3822 C C . ALA B 1 174 ? -6.688 12.555 26.953 1 96.62 174 ALA B C 1
ATOM 3824 O O . ALA B 1 174 ? -6.359 13.547 27.609 1 96.62 174 ALA B O 1
ATOM 3825 N N . LEU B 1 175 ? -5.848 11.797 26.375 1 97.06 175 LEU B N 1
ATOM 3826 C CA . LEU B 1 175 ? -4.414 11.977 26.562 1 97.06 175 LEU B CA 1
ATOM 3827 C C . LEU B 1 175 ? -3.83 12.883 25.484 1 97.06 175 LEU B C 1
ATOM 3829 O O . LEU B 1 175 ? -2.627 13.156 25.484 1 97.06 175 LEU B O 1
ATOM 3833 N N . ALA B 1 176 ? -4.66 13.383 24.594 1 96.75 176 ALA B N 1
ATOM 3834 C CA . ALA B 1 176 ? -4.199 14.133 23.422 1 96.75 176 ALA B CA 1
ATOM 3835 C C . ALA B 1 176 ? -3.592 15.469 23.844 1 96.75 176 ALA B C 1
ATOM 3837 O O . ALA B 1 176 ? -2.75 16.031 23.125 1 96.75 176 ALA B O 1
ATOM 3838 N N . ASP B 1 177 ? -3.918 15.945 24.984 1 95.06 177 ASP B N 1
ATOM 3839 C CA . ASP B 1 177 ? -3.467 17.266 25.406 1 95.06 177 ASP B CA 1
ATOM 3840 C C . ASP B 1 177 ? -2.199 17.172 26.266 1 95.06 177 ASP B C 1
ATOM 3842 O O . ASP B 1 177 ? -1.615 18.203 26.625 1 95.06 177 ASP B O 1
ATOM 3846 N N . GLN B 1 178 ? -1.776 16.016 26.547 1 95.81 178 GLN B N 1
ATOM 3847 C CA . GLN B 1 178 ? -0.551 15.828 27.312 1 95.81 178 GLN B CA 1
ATOM 3848 C C . GLN B 1 178 ? 0.683 15.984 26.438 1 95.81 178 GLN B C 1
ATOM 3850 O O . GLN B 1 178 ? 0.626 15.719 25.234 1 95.81 178 GLN B O 1
ATOM 3855 N N . SER B 1 179 ? 1.729 16.422 27.031 1 96.25 179 SER B N 1
ATOM 3856 C CA . SER B 1 179 ? 2.971 16.562 26.281 1 96.25 179 SER B CA 1
ATOM 3857 C C . SER B 1 179 ? 3.6 15.203 25.984 1 96.25 179 SER B C 1
ATOM 3859 O O . SER B 1 179 ? 4.27 15.031 24.969 1 96.25 179 SER B O 1
ATOM 3861 N N . SER B 1 180 ? 3.43 14.281 26.875 1 97.56 180 SER B N 1
ATOM 3862 C CA . SER B 1 180 ? 3.873 12.898 26.734 1 97.56 180 SER B CA 1
ATOM 3863 C C . SER B 1 180 ? 2.891 11.938 27.406 1 97.56 180 SER B C 1
ATOM 3865 O O . SER B 1 180 ? 2.057 12.344 28.203 1 97.56 180 SER B O 1
ATOM 3867 N N . VAL B 1 181 ? 2.945 10.703 26.969 1 97.56 181 VAL B N 1
ATOM 3868 C CA . VAL B 1 181 ? 1.973 9.719 27.438 1 97.56 181 VAL B CA 1
ATOM 3869 C C . VAL B 1 181 ? 2.693 8.562 28.125 1 97.56 181 VAL B C 1
ATOM 3871 O O . VAL B 1 181 ? 3.697 8.055 27.625 1 97.56 181 VAL B O 1
ATOM 3874 N N . SER B 1 182 ? 2.201 8.227 29.297 1 97.38 182 SER B N 1
ATOM 3875 C CA . SER B 1 182 ? 2.705 7.016 29.938 1 97.38 182 SER B CA 1
ATOM 3876 C C . SER B 1 182 ? 2.164 5.762 29.25 1 97.38 182 SER B C 1
ATOM 3878 O O . SER B 1 182 ? 0.975 5.684 28.938 1 97.38 182 SER B O 1
ATOM 3880 N N . LEU B 1 183 ? 3.033 4.836 29.078 1 96.81 183 LEU B N 1
ATOM 3881 C CA . LEU B 1 183 ? 2.648 3.594 28.422 1 96.81 183 LEU B CA 1
ATOM 3882 C C . LEU B 1 183 ? 1.529 2.896 29.188 1 96.81 183 LEU B C 1
ATOM 3884 O O . LEU B 1 183 ? 0.593 2.367 28.578 1 96.81 183 LEU B O 1
ATOM 3888 N N . PHE B 1 184 ? 1.604 2.922 30.438 1 96.31 184 PHE B N 1
ATOM 3889 C CA . PHE B 1 184 ? 0.632 2.244 31.281 1 96.31 184 PHE B CA 1
ATOM 3890 C C . PHE B 1 184 ? -0.756 2.846 31.109 1 96.31 184 PHE B C 1
ATOM 3892 O O . PHE B 1 184 ? -1.763 2.141 31.203 1 96.31 184 PHE B O 1
ATOM 3899 N N . SER B 1 185 ? -0.842 4.125 30.812 1 97 185 SER B N 1
ATOM 3900 C CA . SER B 1 185 ? -2.125 4.797 30.641 1 97 185 SER B CA 1
ATOM 3901 C C . SER B 1 185 ? -2.875 4.25 29.438 1 97 185 SER B C 1
ATOM 3903 O O . SER B 1 185 ? -4.07 4.5 29.266 1 97 185 SER B O 1
ATOM 3905 N N . LEU B 1 186 ? -2.197 3.43 28.562 1 97.62 186 LEU B N 1
ATOM 3906 C CA . LEU B 1 186 ? -2.803 2.906 27.344 1 97.62 186 LEU B CA 1
ATOM 3907 C C . LEU B 1 186 ? -3.258 1.464 27.531 1 97.62 186 LEU B C 1
ATOM 3909 O O . LEU B 1 186 ? -3.766 0.837 26.609 1 97.62 186 LEU B O 1
ATOM 3913 N N . GLN B 1 187 ? -3.139 0.924 28.719 1 96.94 187 GLN B N 1
ATOM 3914 C CA . GLN B 1 187 ? -3.312 -0.503 28.953 1 96.94 187 GLN B CA 1
ATOM 3915 C C . GLN B 1 187 ? -4.73 -0.952 28.625 1 96.94 187 GLN B C 1
ATOM 3917 O O . GLN B 1 187 ? -4.949 -2.1 28.234 1 96.94 187 GLN B O 1
ATOM 3922 N N . ALA B 1 188 ? -5.695 -0.079 28.703 1 96.56 188 ALA B N 1
ATOM 3923 C CA . ALA B 1 188 ? -7.09 -0.454 28.5 1 96.56 188 ALA B CA 1
ATOM 3924 C C . ALA B 1 188 ? -7.562 -0.071 27.094 1 96.56 188 ALA B C 1
ATOM 3926 O O . ALA B 1 188 ? -8.695 -0.359 26.719 1 96.56 188 ALA B O 1
ATOM 3927 N N . GLU B 1 189 ? -6.684 0.556 26.328 1 97.44 189 GLU B N 1
ATOM 3928 C CA . GLU B 1 189 ? -7.059 1.032 25 1 97.44 189 GLU B CA 1
ATOM 3929 C C . GLU B 1 189 ? -7.023 -0.1 23.969 1 97.44 189 GLU B C 1
ATOM 3931 O O . GLU B 1 189 ? -6.172 -0.991 24.047 1 97.44 189 GLU B O 1
ATOM 3936 N N . PRO B 1 190 ? -7.961 -0.072 23.047 1 97.06 190 PRO B N 1
ATOM 3937 C CA . PRO B 1 190 ? -7.785 -0.945 21.875 1 97.06 190 PRO B CA 1
ATOM 3938 C C . PRO B 1 190 ? -6.637 -0.503 20.969 1 97.06 190 PRO B C 1
ATOM 3940 O O . PRO B 1 190 ? -6.508 0.685 20.672 1 97.06 190 PRO B O 1
ATOM 3943 N N . PHE B 1 191 ? -5.828 -1.479 20.594 1 98.25 191 PHE B N 1
ATOM 3944 C CA . PHE B 1 191 ? -4.672 -1.159 19.75 1 98.25 191 PHE B CA 1
ATOM 3945 C C . PHE B 1 191 ? -4.926 -1.552 18.312 1 98.25 191 PHE B C 1
ATOM 3947 O O . PHE B 1 191 ? -5.609 -2.541 18.031 1 98.25 191 PHE B O 1
ATOM 3954 N N . ILE B 1 192 ? -4.445 -0.744 17.422 1 97.94 192 ILE B N 1
ATOM 3955 C CA . ILE B 1 192 ? -4.359 -1.067 16 1 97.94 192 ILE B CA 1
ATOM 3956 C C . ILE B 1 192 ? -2.92 -1.419 15.633 1 97.94 192 ILE B C 1
ATOM 3958 O O . ILE B 1 192 ? -2.012 -0.602 15.805 1 97.94 192 ILE B O 1
ATOM 3962 N N . LEU B 1 193 ? -2.699 -2.625 15.141 1 96.75 193 LEU B N 1
ATOM 3963 C CA . LEU B 1 193 ? -1.36 -3.113 14.828 1 96.75 193 LEU B CA 1
ATOM 3964 C C . LEU B 1 193 ? -1.349 -3.85 13.492 1 96.75 193 LEU B C 1
ATOM 3966 O O . LEU B 1 193 ? -2.4 -4.258 12.992 1 96.75 193 LEU B O 1
ATOM 3970 N N . PHE B 1 194 ? -0.247 -3.916 12.891 1 94.94 194 PHE B N 1
ATOM 3971 C CA . PHE B 1 194 ? -0.066 -4.781 11.734 1 94.94 194 PHE B CA 1
ATOM 3972 C C . PHE B 1 194 ? 0.149 -6.227 12.172 1 94.94 194 PHE B C 1
ATOM 3974 O O . PHE B 1 194 ? 0.591 -6.484 13.289 1 94.94 194 PHE B O 1
ATOM 3981 N N . PRO B 1 195 ? -0.175 -7.199 11.258 1 93.12 195 PRO B N 1
ATOM 3982 C CA . PRO B 1 195 ? 0.072 -8.602 11.602 1 93.12 195 PRO B CA 1
ATOM 3983 C C . PRO B 1 195 ? 1.555 -8.906 11.805 1 93.12 195 PRO B C 1
ATOM 3985 O O . PRO B 1 195 ? 2.393 -8.469 11.008 1 93.12 195 PRO B O 1
ATOM 3988 N N . ARG B 1 196 ? 1.903 -9.641 12.727 1 90.44 196 ARG B N 1
ATOM 3989 C CA . ARG B 1 196 ? 3.27 -9.906 13.164 1 90.44 196 ARG B CA 1
ATOM 3990 C C . ARG B 1 196 ? 4.113 -10.461 12.016 1 90.44 196 ARG B C 1
ATOM 3992 O O . ARG B 1 196 ? 5.258 -10.047 11.828 1 90.44 196 ARG B O 1
ATOM 3999 N N . PRO B 1 197 ? 3.592 -11.359 11.18 1 87.12 197 PRO B N 1
ATOM 4000 C CA . PRO B 1 197 ? 4.441 -11.953 10.148 1 87.12 197 PRO B CA 1
ATOM 4001 C C . PRO B 1 197 ? 4.949 -10.93 9.141 1 87.12 197 PRO B C 1
ATOM 4003 O O . PRO B 1 197 ? 5.977 -11.156 8.492 1 87.12 197 PRO B O 1
ATOM 4006 N N . LEU B 1 198 ? 4.32 -9.883 9.055 1 88.38 198 LEU B N 1
ATOM 4007 C CA . LEU B 1 198 ? 4.676 -8.891 8.047 1 88.38 198 LEU B CA 1
ATOM 4008 C C . LEU B 1 198 ? 5.836 -8.023 8.523 1 88.38 198 LEU B C 1
ATOM 4010 O O . LEU B 1 198 ? 6.551 -7.438 7.707 1 88.38 198 LEU B O 1
ATOM 4014 N N . ALA B 1 199 ? 5.988 -7.914 9.797 1 89.12 199 ALA B N 1
ATOM 4015 C CA . ALA B 1 199 ? 7.059 -7.141 10.422 1 89.12 199 ALA B CA 1
ATOM 4016 C C . ALA B 1 199 ? 7.332 -7.629 11.844 1 89.12 199 ALA B C 1
ATOM 4018 O O . ALA B 1 199 ? 7.117 -6.891 12.812 1 89.12 199 ALA B O 1
ATOM 4019 N N . PRO B 1 200 ? 7.949 -8.758 11.969 1 89 200 PRO B N 1
ATOM 4020 C CA . PRO B 1 200 ? 8.117 -9.336 13.305 1 89 200 PRO B CA 1
ATOM 4021 C C . PRO B 1 200 ? 9 -8.492 14.219 1 89 200 PRO B C 1
ATOM 4023 O O . PRO B 1 200 ? 8.742 -8.391 15.414 1 89 200 PRO B O 1
ATOM 4026 N N . GLY B 1 201 ? 10.016 -7.914 13.656 1 89 201 GLY B N 1
ATOM 4027 C CA . GLY B 1 201 ? 10.922 -7.105 14.453 1 89 201 GLY B CA 1
ATOM 4028 C C . GLY B 1 201 ? 10.234 -5.953 15.156 1 89 201 GLY B C 1
ATOM 4029 O O . GLY B 1 201 ? 10.32 -5.824 16.375 1 89 201 GLY B O 1
ATOM 4030 N N . VAL B 1 202 ? 9.547 -5.191 14.422 1 92.69 202 VAL B N 1
ATOM 4031 C CA . VAL B 1 202 ? 8.859 -4.031 14.977 1 92.69 202 VAL B CA 1
ATOM 4032 C C . VAL B 1 202 ? 7.715 -4.488 15.875 1 92.69 202 VAL B C 1
ATOM 4034 O O . VAL B 1 202 ? 7.492 -3.922 16.953 1 92.69 202 VAL B O 1
ATOM 4037 N N . TYR B 1 203 ? 7.02 -5.52 15.43 1 94.31 203 TYR B N 1
ATOM 4038 C CA . TYR B 1 203 ? 5.914 -6.066 16.203 1 94.31 203 TYR B CA 1
ATOM 4039 C C . TYR B 1 203 ? 6.383 -6.484 17.594 1 94.31 203 TYR B C 1
ATOM 4041 O O . TYR B 1 203 ? 5.805 -6.074 18.609 1 94.31 203 TYR B O 1
ATOM 4049 N N . ASP B 1 204 ? 7.43 -7.258 17.656 1 94.25 204 ASP B N 1
ATOM 4050 C CA . ASP B 1 204 ? 7.945 -7.766 18.922 1 94.25 204 ASP B CA 1
ATOM 4051 C C . ASP B 1 204 ? 8.469 -6.629 19.797 1 94.25 204 ASP B C 1
ATOM 4053 O O . ASP B 1 204 ? 8.367 -6.684 21.031 1 94.25 204 ASP B O 1
ATOM 4057 N N . SER B 1 205 ? 9.031 -5.633 19.172 1 94.94 205 SER B N 1
ATOM 4058 C CA . SER B 1 205 ? 9.5 -4.465 19.922 1 94.94 205 SER B CA 1
ATOM 4059 C C . SER B 1 205 ? 8.344 -3.756 20.625 1 94.94 205 SER B C 1
ATOM 4061 O O . SER B 1 205 ? 8.469 -3.346 21.781 1 94.94 205 SER B O 1
ATOM 4063 N N . ILE B 1 206 ? 7.234 -3.674 19.969 1 96.69 206 ILE B N 1
ATOM 4064 C CA . ILE B 1 206 ? 6.066 -2.992 20.516 1 96.69 206 ILE B CA 1
ATOM 4065 C C . ILE B 1 206 ? 5.465 -3.826 21.641 1 96.69 206 ILE B C 1
ATOM 4067 O O . ILE B 1 206 ? 5.148 -3.299 22.703 1 96.69 206 ILE B O 1
ATOM 4071 N N . ILE B 1 207 ? 5.363 -5.113 21.391 1 96.94 207 ILE B N 1
ATOM 4072 C CA . ILE B 1 207 ? 4.785 -6.012 22.375 1 96.94 207 ILE B CA 1
ATOM 4073 C C . ILE B 1 207 ? 5.664 -6.027 23.625 1 96.94 207 ILE B C 1
ATOM 4075 O O . ILE B 1 207 ? 5.164 -5.902 24.75 1 96.94 207 ILE B O 1
ATOM 4079 N N . SER B 1 208 ? 6.938 -6.168 23.422 1 96.25 208 SER B N 1
ATOM 4080 C CA . SER B 1 208 ? 7.875 -6.16 24.547 1 96.25 208 SER B CA 1
ATOM 4081 C C . SER B 1 208 ? 7.816 -4.844 25.312 1 96.25 208 SER B C 1
ATOM 4083 O O . SER B 1 208 ? 7.895 -4.828 26.547 1 96.25 208 SER B O 1
ATOM 4085 N N . PHE B 1 209 ? 7.691 -3.799 24.625 1 96.75 209 PHE B N 1
ATOM 4086 C CA . PHE B 1 209 ? 7.59 -2.473 25.219 1 96.75 209 PHE B CA 1
ATOM 4087 C C . PHE B 1 209 ? 6.367 -2.379 26.125 1 96.75 209 PHE B C 1
ATOM 4089 O O . PHE B 1 209 ? 6.457 -1.896 27.25 1 96.75 209 PHE B O 1
ATOM 4096 N N . CYS B 1 210 ? 5.262 -2.875 25.609 1 97.31 210 CYS B N 1
ATOM 4097 C CA . CYS B 1 210 ? 4.031 -2.889 26.406 1 97.31 210 CYS B CA 1
ATOM 4098 C C . CYS B 1 210 ? 4.18 -3.785 27.625 1 97.31 210 CYS B C 1
ATOM 4100 O O . CYS B 1 210 ? 3.715 -3.439 28.719 1 97.31 210 CYS B O 1
ATOM 4102 N N . GLN B 1 211 ? 4.805 -4.855 27.453 1 95.94 211 GLN B N 1
ATOM 4103 C CA . GLN B 1 211 ? 4.992 -5.809 28.547 1 95.94 211 GLN B CA 1
ATOM 4104 C C . GLN B 1 211 ? 5.848 -5.211 29.656 1 95.94 211 GLN B C 1
ATOM 4106 O O . GLN B 1 211 ? 5.676 -5.547 30.828 1 95.94 211 GLN B O 1
ATOM 4111 N N . GLN B 1 212 ? 6.75 -4.379 29.312 1 94.38 212 GLN B N 1
ATOM 4112 C CA . GLN B 1 212 ? 7.562 -3.682 30.297 1 94.38 212 GLN B CA 1
ATOM 4113 C C . GLN B 1 212 ? 6.699 -2.83 31.219 1 94.38 212 GLN B C 1
ATOM 4115 O O . GLN B 1 212 ? 7.082 -2.547 32.375 1 94.38 212 GLN B O 1
ATOM 4120 N N . ALA B 1 213 ? 5.594 -2.41 30.781 1 94.12 213 ALA B N 1
ATOM 4121 C CA . ALA B 1 213 ? 4.637 -1.656 31.594 1 94.12 213 ALA B CA 1
ATOM 4122 C C . ALA B 1 213 ? 3.592 -2.582 32.219 1 94.12 213 ALA B C 1
ATOM 4124 O O . ALA B 1 213 ? 2.545 -2.125 32.656 1 94.12 213 ALA B O 1
ATOM 4125 N N . ASN B 1 214 ? 3.77 -3.824 32 1 94.31 214 ASN B N 1
ATOM 4126 C CA . ASN B 1 214 ? 3.025 -4.871 32.688 1 94.31 214 ASN B CA 1
ATOM 4127 C C . ASN B 1 214 ? 1.67 -5.121 32.031 1 94.31 214 ASN B C 1
ATOM 4129 O O . ASN B 1 214 ? 0.685 -5.391 32.75 1 94.31 214 ASN B O 1
ATOM 4133 N N . PHE B 1 215 ? 1.613 -5 30.75 1 95.31 215 PHE B N 1
ATOM 4134 C CA . PHE B 1 215 ? 0.398 -5.406 30.062 1 95.31 215 PHE B CA 1
ATOM 4135 C C . PHE B 1 215 ? 0.715 -5.867 28.641 1 95.31 215 PHE B C 1
ATOM 4137 O O . PHE B 1 215 ? 1.815 -5.633 28.141 1 95.31 215 PHE B O 1
ATOM 4144 N N . SER B 1 216 ? -0.273 -6.594 28.062 1 96.06 216 SER B N 1
ATOM 4145 C CA . SER B 1 216 ? -0.283 -6.914 26.641 1 96.06 216 SER B CA 1
ATOM 4146 C C . SER B 1 216 ? -1.396 -6.168 25.906 1 96.06 216 SER B C 1
ATOM 4148 O O . SER B 1 216 ? -2.549 -6.18 26.359 1 96.06 216 SER B O 1
ATOM 4150 N N . PRO B 1 217 ? -1.016 -5.527 24.844 1 96.56 217 PRO B N 1
ATOM 4151 C CA . PRO B 1 217 ? -2.047 -4.746 24.156 1 96.56 217 PRO B CA 1
ATOM 4152 C C . PRO B 1 217 ? -3.148 -5.617 23.562 1 96.56 217 PRO B C 1
ATOM 4154 O O . PRO B 1 217 ? -2.873 -6.711 23.062 1 96.56 217 PRO B O 1
ATOM 4157 N N . THR B 1 218 ? -4.336 -5.188 23.688 1 95.12 218 THR B N 1
ATOM 4158 C CA . THR B 1 218 ? -5.457 -5.805 22.984 1 95.12 218 THR B CA 1
ATOM 4159 C C . THR B 1 218 ? -5.551 -5.281 21.562 1 95.12 218 THR B C 1
ATOM 4161 O O . THR B 1 218 ? -5.863 -4.105 21.344 1 95.12 218 THR B O 1
ATOM 4164 N N . VAL B 1 219 ? -5.359 -6.16 20.641 1 94.94 219 VAL B N 1
ATOM 4165 C CA . VAL B 1 219 ? -5.402 -5.762 19.234 1 94.94 219 VAL B CA 1
ATOM 4166 C C . VAL B 1 219 ? -6.844 -5.809 18.719 1 94.94 219 VAL B C 1
ATOM 4168 O O . VAL B 1 219 ? -7.379 -6.891 18.453 1 94.94 219 VAL B O 1
ATOM 4171 N N . ALA B 1 220 ? -7.43 -4.668 18.578 1 92.75 220 ALA B N 1
ATOM 4172 C CA . ALA B 1 220 ? -8.828 -4.57 18.156 1 92.75 220 ALA B CA 1
ATOM 4173 C C . ALA B 1 220 ? -8.953 -4.609 16.641 1 92.75 220 ALA B C 1
ATOM 4175 O O . ALA B 1 220 ? -9.992 -5 16.109 1 92.75 220 ALA B O 1
ATOM 4176 N N . GLN B 1 221 ? -7.941 -4.152 15.961 1 94.06 221 GLN B N 1
ATOM 4177 C CA . GLN B 1 221 ? -7.938 -4.082 14.508 1 94.06 221 GLN B CA 1
ATOM 4178 C C . GLN B 1 221 ? -6.52 -4.223 13.953 1 94.06 221 GLN B C 1
ATOM 4180 O O . GLN B 1 221 ? -5.586 -3.602 14.453 1 94.06 221 GLN B O 1
ATOM 4185 N N . GLU B 1 222 ? -6.418 -5.051 12.945 1 95.44 222 GLU B N 1
ATOM 4186 C CA . GLU B 1 222 ? -5.156 -5.145 12.219 1 95.44 222 GLU B CA 1
ATOM 4187 C C . GLU B 1 222 ? -5.242 -4.422 10.875 1 95.44 222 GLU B C 1
ATOM 4189 O O . GLU B 1 222 ? -6.301 -4.387 10.25 1 95.44 222 GLU B O 1
ATOM 4194 N N . ALA B 1 223 ? -4.211 -3.775 10.539 1 95.75 223 ALA B N 1
ATOM 4195 C CA . ALA B 1 223 ? -4.012 -3.193 9.211 1 95.75 223 ALA B CA 1
ATOM 4196 C C . ALA B 1 223 ? -2.547 -3.291 8.789 1 95.75 223 ALA B C 1
ATOM 4198 O O . ALA B 1 223 ? -1.652 -3.365 9.633 1 95.75 223 ALA B O 1
ATOM 4199 N N . ILE B 1 224 ? -2.312 -3.252 7.523 1 93.38 224 ILE B N 1
ATOM 4200 C CA . ILE B 1 224 ? -0.979 -3.551 7.016 1 93.38 224 ILE B CA 1
ATOM 4201 C C . ILE B 1 224 ? -0.185 -2.258 6.852 1 93.38 224 ILE B C 1
ATOM 4203 O O . ILE B 1 224 ? 0.894 -2.105 7.43 1 93.38 224 ILE B O 1
ATOM 4207 N N . GLN B 1 225 ? -0.732 -1.309 6.16 1 93.69 225 GLN B N 1
ATOM 4208 C CA . GLN B 1 225 ? -0.007 -0.076 5.871 1 93.69 225 GLN B CA 1
ATOM 4209 C C . GLN B 1 225 ? -0.106 0.906 7.035 1 93.69 225 GLN B C 1
ATOM 4211 O O . GLN B 1 225 ? -1.163 1.036 7.656 1 93.69 225 GLN B O 1
ATOM 4216 N N . MET B 1 226 ? 0.931 1.669 7.266 1 93.88 226 MET B N 1
ATOM 4217 C CA . MET B 1 226 ? 0.967 2.631 8.359 1 93.88 226 MET B CA 1
ATOM 4218 C C . MET B 1 226 ? -0.082 3.719 8.172 1 93.88 226 MET B C 1
ATOM 4220 O O . MET B 1 226 ? -0.703 4.168 9.133 1 93.88 226 MET B O 1
ATOM 4224 N N . GLN B 1 227 ? -0.239 4.152 6.965 1 93.88 227 GLN B N 1
ATOM 4225 C CA . GLN B 1 227 ? -1.226 5.195 6.711 1 93.88 227 GLN B CA 1
ATOM 4226 C C . GLN B 1 227 ? -2.637 4.711 7.031 1 93.88 227 GLN B C 1
ATOM 4228 O O . GLN B 1 227 ? -3.479 5.484 7.488 1 93.88 227 GLN B O 1
ATOM 4233 N N . THR B 1 228 ? -2.895 3.438 6.758 1 95.25 228 THR B N 1
ATOM 4234 C CA . THR B 1 228 ? -4.188 2.857 7.102 1 95.25 228 THR B CA 1
ATOM 4235 C C . THR B 1 228 ? -4.375 2.814 8.617 1 95.25 228 THR B C 1
ATOM 4237 O O . THR B 1 228 ? -5.43 3.195 9.133 1 95.25 228 THR B O 1
ATOM 4240 N N . ILE B 1 229 ? -3.375 2.422 9.281 1 97.25 229 ILE B N 1
ATOM 4241 C CA . ILE B 1 229 ? -3.406 2.348 10.734 1 97.25 229 ILE B CA 1
ATOM 4242 C C . ILE B 1 229 ? -3.713 3.727 11.312 1 97.25 229 ILE B C 1
ATOM 4244 O O . ILE B 1 229 ? -4.621 3.871 12.141 1 97.25 229 ILE B O 1
ATOM 4248 N N . VAL B 1 230 ? -3.059 4.742 10.852 1 97.56 230 VAL B N 1
ATOM 4249 C CA . VAL B 1 230 ? -3.23 6.098 11.359 1 97.56 230 VAL B CA 1
ATOM 4250 C C . VAL B 1 230 ? -4.629 6.605 11.016 1 97.56 230 VAL B C 1
ATOM 4252 O O . VAL B 1 230 ? -5.246 7.328 11.805 1 97.56 230 VAL B O 1
ATOM 4255 N N . SER B 1 231 ? -5.137 6.227 9.867 1 96.56 231 SER B N 1
ATOM 4256 C CA . SER B 1 231 ? -6.477 6.648 9.469 1 96.56 231 SER B CA 1
ATOM 4257 C C . SER B 1 231 ? -7.543 6.016 10.359 1 96.56 231 SER B C 1
ATOM 4259 O O . SER B 1 231 ? -8.562 6.645 10.656 1 96.56 231 SER B O 1
ATOM 4261 N N . LEU B 1 232 ? -7.297 4.781 10.773 1 97.12 232 LEU B N 1
ATOM 4262 C CA . LEU B 1 232 ? -8.219 4.125 11.703 1 97.12 232 LEU B CA 1
ATOM 4263 C C . LEU B 1 232 ? -8.156 4.777 13.078 1 97.12 232 LEU B C 1
ATOM 4265 O O . LEU B 1 232 ? -9.172 4.871 13.766 1 97.12 232 LEU B O 1
ATOM 4269 N N . VAL B 1 233 ? -6.961 5.266 13.469 1 98.25 233 VAL B N 1
ATOM 4270 C CA . VAL B 1 233 ? -6.828 6.047 14.695 1 98.25 233 VAL B CA 1
ATOM 4271 C C . VAL B 1 233 ? -7.676 7.312 14.594 1 98.25 233 VAL B C 1
ATOM 4273 O O . VAL B 1 233 ? -8.406 7.656 15.523 1 98.25 233 VAL B O 1
ATOM 4276 N N . ALA B 1 234 ? -7.617 7.984 13.461 1 96.56 234 ALA B N 1
ATOM 4277 C CA . ALA B 1 234 ? -8.383 9.211 13.234 1 96.56 234 ALA B CA 1
ATOM 4278 C C . ALA B 1 234 ? -9.875 8.961 13.398 1 96.56 234 ALA B C 1
ATOM 4280 O O . ALA B 1 234 ? -10.609 9.844 13.852 1 96.56 234 ALA B O 1
ATOM 4281 N N . ALA B 1 235 ? -10.289 7.766 13.102 1 94.81 235 ALA B N 1
ATOM 4282 C CA . ALA B 1 235 ? -11.703 7.395 13.195 1 94.81 235 ALA B CA 1
ATOM 4283 C C . ALA B 1 235 ? -12.039 6.883 14.586 1 94.81 235 ALA B C 1
ATOM 4285 O O . ALA B 1 235 ? -13.125 6.324 14.805 1 94.81 235 ALA B O 1
ATOM 4286 N N . GLU B 1 236 ? -11.086 6.875 15.5 1 95.69 236 GLU B N 1
ATOM 4287 C CA . GLU B 1 236 ? -11.266 6.559 16.906 1 95.69 236 GLU B CA 1
ATOM 4288 C C . GLU B 1 236 ? -11.531 5.07 17.109 1 95.69 236 GLU B C 1
ATOM 4290 O O . GLU B 1 236 ? -12.32 4.688 17.984 1 95.69 236 GLU B O 1
ATOM 4295 N N . MET B 1 237 ? -10.898 4.301 16.234 1 95.56 237 MET B N 1
ATOM 4296 C CA . MET B 1 237 ? -11.062 2.855 16.359 1 95.56 237 MET B CA 1
ATOM 4297 C C . MET B 1 237 ? -10.055 2.281 17.359 1 95.56 237 MET B C 1
ATOM 4299 O O . MET B 1 237 ? -10.148 1.111 17.734 1 95.56 237 MET B O 1
ATOM 4303 N N . GLY B 1 238 ? -9.07 3.064 17.734 1 97.44 238 GLY B N 1
ATOM 4304 C CA . GLY B 1 238 ? -8.023 2.664 18.672 1 97.44 238 GLY B CA 1
ATOM 4305 C C . GLY B 1 238 ? -6.828 3.594 18.656 1 97.44 238 GLY B C 1
ATOM 4306 O O . GLY B 1 238 ? -6.906 4.711 18.141 1 97.44 238 GLY B O 1
ATOM 4307 N N . VAL B 1 239 ? -5.77 3.109 19.328 1 98.56 239 VAL B N 1
ATOM 4308 C CA . VAL B 1 239 ? -4.496 3.816 19.359 1 98.56 239 VAL B CA 1
ATOM 4309 C C . VAL B 1 239 ? -3.418 2.959 18.688 1 98.56 239 VAL B C 1
ATOM 4311 O O . VAL B 1 239 ? -3.615 1.76 18.484 1 98.56 239 VAL B O 1
ATOM 4314 N N . ALA B 1 240 ? -2.363 3.602 18.312 1 98.56 240 ALA B N 1
ATOM 4315 C CA . ALA B 1 240 ? -1.295 2.846 17.672 1 98.56 240 ALA B CA 1
ATOM 4316 C C . ALA B 1 240 ? 0.077 3.367 18.078 1 98.56 240 ALA B C 1
ATOM 4318 O O . ALA B 1 240 ? 0.272 4.574 18.234 1 98.56 240 ALA B O 1
ATOM 4319 N N . ILE B 1 241 ? 0.993 2.475 18.328 1 97.94 241 ILE B N 1
ATOM 4320 C CA . ILE B 1 241 ? 2.408 2.799 18.469 1 97.94 241 ILE B CA 1
ATOM 4321 C C . ILE B 1 241 ? 3.115 2.656 17.125 1 97.94 241 ILE B C 1
ATOM 4323 O O . ILE B 1 241 ? 3.084 1.586 16.516 1 97.94 241 ILE B O 1
ATOM 4327 N N . VAL B 1 242 ? 3.691 3.75 16.672 1 97.31 242 VAL B N 1
ATOM 4328 C CA . VAL B 1 242 ? 4.242 3.793 15.328 1 97.31 242 VAL B CA 1
ATOM 4329 C C . VAL B 1 242 ? 5.637 4.41 15.359 1 97.31 242 VAL B C 1
ATOM 4331 O O . VAL B 1 242 ? 6.016 5.062 16.328 1 97.31 242 VAL B O 1
ATOM 4334 N N . PRO B 1 243 ? 6.422 4.184 14.289 1 96.19 243 PRO B N 1
ATOM 4335 C CA . PRO B 1 243 ? 7.695 4.898 14.18 1 96.19 243 PRO B CA 1
ATOM 4336 C C . PRO B 1 243 ? 7.523 6.418 14.203 1 96.19 243 PRO B C 1
ATOM 4338 O O . PRO B 1 243 ? 6.562 6.941 13.633 1 96.19 243 PRO B O 1
ATOM 4341 N N . GLU B 1 244 ? 8.445 7.098 14.758 1 95.94 244 GLU B N 1
ATOM 4342 C CA . GLU B 1 244 ? 8.391 8.539 14.984 1 95.94 244 GLU B CA 1
ATOM 4343 C C . GLU B 1 244 ? 8.234 9.297 13.664 1 95.94 244 GLU B C 1
ATOM 4345 O O . GLU B 1 244 ? 7.578 10.336 13.617 1 95.94 244 GLU B O 1
ATOM 4350 N N . SER B 1 245 ? 8.734 8.758 12.625 1 94.06 245 SER B N 1
ATOM 4351 C CA . SER B 1 245 ? 8.695 9.414 11.32 1 94.06 245 SER B CA 1
ATOM 4352 C C . SER B 1 245 ? 7.262 9.586 10.836 1 94.06 245 SER B C 1
ATOM 4354 O O . SER B 1 245 ? 6.984 10.445 9.992 1 94.06 245 SER B O 1
ATOM 4356 N N . LEU B 1 246 ? 6.34 8.836 11.352 1 96.25 246 LEU B N 1
ATOM 4357 C CA . LEU B 1 246 ? 4.949 8.945 10.938 1 96.25 246 LEU B CA 1
ATOM 4358 C C . LEU B 1 246 ? 4.352 10.273 11.367 1 96.25 246 LEU B C 1
ATOM 4360 O O . LEU B 1 246 ? 3.281 10.664 10.891 1 96.25 246 LEU B O 1
ATOM 4364 N N . GLN B 1 247 ? 5.039 10.992 12.195 1 95.75 247 GLN B N 1
ATOM 4365 C CA . GLN B 1 247 ? 4.613 12.344 12.547 1 95.75 247 GLN B CA 1
ATOM 4366 C C . GLN B 1 247 ? 4.559 13.242 11.312 1 95.75 247 GLN B C 1
ATOM 4368 O O . GLN B 1 247 ? 3.863 14.258 11.312 1 95.75 247 GLN B O 1
ATOM 4373 N N . ASN B 1 248 ? 5.293 12.836 10.305 1 95.31 248 ASN B N 1
ATOM 4374 C CA . ASN B 1 248 ? 5.254 13.586 9.055 1 95.31 248 ASN B CA 1
ATOM 4375 C C . ASN B 1 248 ? 3.932 13.383 8.32 1 95.31 248 ASN B C 1
ATOM 4377 O O . ASN B 1 248 ? 3.611 14.117 7.391 1 95.31 248 ASN B O 1
ATOM 4381 N N . LEU B 1 249 ? 3.285 12.312 8.727 1 94.94 249 LEU B N 1
ATOM 4382 C CA . LEU B 1 249 ? 1.923 12.07 8.258 1 94.94 249 LEU B CA 1
ATOM 4383 C C . LEU B 1 249 ? 0.912 12.773 9.156 1 94.94 249 LEU B C 1
ATOM 4385 O O . LEU B 1 249 ? 0.366 12.172 10.078 1 94.94 249 LEU B O 1
ATOM 4389 N N . GLN B 1 250 ? 0.625 13.875 9.156 1 92.62 250 GLN B N 1
ATOM 4390 C CA . GLN B 1 250 ? -0.258 14.711 9.969 1 92.62 250 GLN B CA 1
ATOM 4391 C C . GLN B 1 250 ? -1.719 14.508 9.578 1 92.62 250 GLN B C 1
ATOM 4393 O O . GLN B 1 250 ? -2.412 15.461 9.219 1 92.62 250 GLN B O 1
ATOM 4398 N N . ARG B 1 251 ? -2.098 13.359 9.75 1 94.12 251 ARG B N 1
ATOM 4399 C CA . ARG B 1 251 ? -3.475 13.008 9.414 1 94.12 251 ARG B CA 1
ATOM 4400 C C . ARG B 1 251 ? -4.461 13.812 10.25 1 94.12 251 ARG B C 1
ATOM 4402 O O . ARG B 1 251 ? -4.359 13.844 11.484 1 94.12 251 ARG B O 1
ATOM 4409 N N . THR B 1 252 ? -5.391 14.516 9.578 1 95.19 252 THR B N 1
ATOM 4410 C CA . THR B 1 252 ? -6.449 15.203 10.305 1 95.19 252 THR B CA 1
ATOM 4411 C C . THR B 1 252 ? -7.133 14.258 11.289 1 95.19 252 THR B C 1
ATOM 4413 O O . THR B 1 252 ? -7.473 13.133 10.938 1 95.19 252 THR B O 1
ATOM 4416 N N . GLY B 1 253 ? -7.23 14.695 12.531 1 96 253 GLY B N 1
ATOM 4417 C CA . GLY B 1 253 ? -7.914 13.898 13.539 1 96 253 GLY B CA 1
ATOM 4418 C C . GLY B 1 253 ? -6.969 13.055 14.375 1 96 253 GLY B C 1
ATOM 4419 O O . GLY B 1 253 ? -7.402 12.312 15.258 1 96 253 GLY B O 1
ATOM 4420 N N . VAL B 1 254 ? -5.652 13.164 14.055 1 97.75 254 VAL B N 1
ATOM 4421 C CA . VAL B 1 254 ? -4.676 12.367 14.781 1 97.75 254 VAL B CA 1
ATOM 4422 C C . VAL B 1 254 ? -3.615 13.281 15.398 1 97.75 254 VAL B C 1
ATOM 4424 O O . VAL B 1 254 ? -3.211 14.266 14.781 1 97.75 254 VAL B O 1
ATOM 4427 N N . VAL B 1 255 ? -3.199 13.016 16.609 1 98.12 255 VAL B N 1
ATOM 4428 C CA . VAL B 1 255 ? -2.039 13.648 17.219 1 98.12 255 VAL B CA 1
ATOM 4429 C C . VAL B 1 255 ? -1.019 12.586 17.625 1 98.12 255 VAL B C 1
ATOM 4431 O O . VAL B 1 255 ? -1.387 11.461 17.969 1 98.12 255 VAL B O 1
ATOM 4434 N N . TYR B 1 256 ? 0.199 12.906 17.516 1 98.19 256 TYR B N 1
ATOM 4435 C CA . TYR B 1 256 ? 1.294 12.039 17.938 1 98.19 256 TYR B CA 1
ATOM 4436 C C . TYR B 1 256 ? 1.907 12.539 19.234 1 98.19 256 TYR B C 1
ATOM 4438 O O . TYR B 1 256 ? 2.148 13.734 19.406 1 98.19 256 TYR B O 1
ATOM 4446 N N . LYS B 1 257 ? 2.158 11.625 20.141 1 98.38 257 LYS B N 1
ATOM 4447 C CA . LYS B 1 257 ? 2.752 11.984 21.422 1 98.38 257 LYS B CA 1
ATOM 4448 C C . LYS B 1 257 ? 3.947 11.094 21.734 1 98.38 257 LYS B C 1
ATOM 4450 O O . LYS B 1 257 ? 3.9 9.883 21.516 1 98.38 257 LYS B O 1
ATOM 4455 N N . PRO B 1 258 ? 5.027 11.703 22.219 1 97.81 258 PRO B N 1
ATOM 4456 C CA . PRO B 1 258 ? 6.113 10.859 22.734 1 97.81 258 PRO B CA 1
ATOM 4457 C C . PRO B 1 258 ? 5.715 10.086 23.984 1 97.81 258 PRO B C 1
ATOM 4459 O O . PRO B 1 258 ? 4.793 10.484 24.703 1 97.81 258 PRO B O 1
ATOM 4462 N N . MET B 1 259 ? 6.422 9 24.156 1 96.94 259 MET B N 1
ATOM 4463 C CA . MET B 1 259 ? 6.23 8.227 25.375 1 96.94 259 MET B CA 1
ATOM 4464 C C . MET B 1 259 ? 7.066 8.789 26.516 1 96.94 259 MET B C 1
ATOM 4466 O O . MET B 1 259 ? 8.148 9.328 26.297 1 96.94 259 MET B O 1
ATOM 4470 N N . GLN B 1 260 ? 6.559 8.688 27.688 1 96.88 260 GLN B N 1
ATOM 4471 C CA . GLN B 1 260 ? 7.336 9.078 28.859 1 96.88 260 GLN B CA 1
ATOM 4472 C C . GLN B 1 260 ? 8.516 8.133 29.078 1 96.88 260 GLN B C 1
ATOM 4474 O O . GLN B 1 260 ? 9.586 8.562 29.5 1 96.88 260 GLN B O 1
ATOM 4479 N N . GLU B 1 261 ? 8.273 6.883 28.797 1 96.25 261 GLU B N 1
ATOM 4480 C CA . GLU B 1 261 ? 9.312 5.859 28.922 1 96.25 261 GLU B CA 1
ATOM 4481 C C . GLU B 1 261 ? 10.211 5.832 27.688 1 96.25 261 GLU B C 1
ATOM 4483 O O . GLU B 1 261 ? 9.758 6.129 26.578 1 96.25 261 GLU B O 1
ATOM 4488 N N . PRO B 1 262 ? 11.453 5.488 27.953 1 95.31 262 PRO B N 1
ATOM 4489 C CA . PRO B 1 262 ? 12.289 5.27 26.766 1 95.31 262 PRO B CA 1
ATOM 4490 C C . PRO B 1 262 ? 11.758 4.16 25.859 1 95.31 262 PRO B C 1
ATOM 4492 O O . PRO B 1 262 ? 11.453 3.062 26.328 1 95.31 262 PRO B O 1
ATOM 4495 N N . THR B 1 263 ? 11.617 4.469 24.609 1 96.19 263 THR B N 1
ATOM 4496 C CA . THR B 1 263 ? 11.078 3.492 23.672 1 96.19 263 THR B CA 1
ATOM 4497 C C . THR B 1 263 ? 12.195 2.701 23 1 96.19 263 THR B C 1
ATOM 4499 O O . THR B 1 263 ? 13.32 3.195 22.859 1 96.19 263 THR B O 1
ATOM 4502 N N . PRO B 1 264 ? 11.898 1.485 22.625 1 95 264 PRO B N 1
ATOM 4503 C CA . PRO B 1 264 ? 12.875 0.792 21.781 1 95 264 PRO B CA 1
ATOM 4504 C C . PRO B 1 264 ? 13.125 1.508 20.453 1 95 264 PRO B C 1
ATOM 4506 O O . PRO B 1 264 ? 12.211 2.131 19.906 1 95 264 PRO B O 1
ATOM 4509 N N . LYS B 1 265 ? 14.359 1.358 20.016 1 95.38 265 LYS B N 1
ATOM 4510 C CA . LYS B 1 265 ? 14.695 1.901 18.703 1 95.38 265 LYS B CA 1
ATOM 4511 C C . LYS B 1 265 ? 14.453 0.869 17.609 1 95.38 265 LYS B C 1
ATOM 4513 O O . LYS B 1 265 ? 14.766 -0.312 17.781 1 95.38 265 LYS B O 1
ATOM 4518 N N . VAL B 1 266 ? 13.789 1.392 16.578 1 94.44 266 VAL B N 1
ATOM 4519 C CA . VAL B 1 266 ? 13.578 0.506 15.438 1 94.44 266 VAL B CA 1
ATOM 4520 C C . VAL B 1 266 ? 14.43 0.975 14.25 1 94.44 266 VAL B C 1
ATOM 4522 O O . VAL B 1 266 ? 14.586 2.178 14.031 1 94.44 266 VAL B O 1
ATOM 4525 N N . ALA B 1 267 ? 14.93 0.042 13.523 1 94.81 267 ALA B N 1
ATOM 4526 C CA . ALA B 1 267 ? 15.867 0.357 12.445 1 94.81 267 ALA B CA 1
ATOM 4527 C C . ALA B 1 267 ? 15.172 0.298 11.086 1 94.81 267 ALA B C 1
ATOM 4529 O O . ALA B 1 267 ? 14.195 -0.428 10.914 1 94.81 267 ALA B O 1
ATOM 4530 N N . LEU B 1 268 ? 15.609 1.118 10.195 1 96.19 268 LEU B N 1
ATOM 4531 C CA . LEU B 1 268 ? 15.383 0.966 8.766 1 96.19 268 LEU B CA 1
ATOM 4532 C C . LEU B 1 268 ? 16.672 0.556 8.047 1 96.19 268 LEU B C 1
ATOM 4534 O O . LEU B 1 268 ? 17.719 1.15 8.273 1 96.19 268 LEU B O 1
ATOM 4538 N N . ALA B 1 269 ? 16.547 -0.444 7.254 1 97.19 269 ALA B N 1
ATOM 4539 C CA . ALA B 1 269 ? 17.719 -0.954 6.555 1 97.19 269 ALA B CA 1
ATOM 4540 C C . ALA B 1 269 ? 17.5 -0.958 5.047 1 97.19 269 ALA B C 1
ATOM 4542 O O . ALA B 1 269 ? 16.359 -1.057 4.574 1 97.19 269 ALA B O 1
ATOM 4543 N N . MET B 1 270 ? 18.547 -0.765 4.336 1 97.81 270 MET B N 1
ATOM 4544 C CA . MET B 1 270 ? 18.547 -1.104 2.914 1 97.81 270 MET B CA 1
ATOM 4545 C C . MET B 1 270 ? 19.047 -2.531 2.697 1 97.81 270 MET B C 1
ATOM 4547 O O . MET B 1 270 ? 19.906 -3.006 3.426 1 97.81 270 MET B O 1
ATOM 4551 N N . ILE B 1 271 ? 18.516 -3.227 1.752 1 97.75 271 ILE B N 1
ATOM 4552 C CA . ILE B 1 271 ? 18.844 -4.625 1.486 1 97.75 271 ILE B CA 1
ATOM 4553 C C . ILE B 1 271 ? 18.938 -4.855 -0.02 1 97.75 271 ILE B C 1
ATOM 4555 O O . ILE B 1 271 ? 18.172 -4.266 -0.794 1 97.75 271 ILE B O 1
ATOM 4559 N N . TRP B 1 272 ? 19.891 -5.672 -0.432 1 95.88 272 TRP B N 1
ATOM 4560 C CA . TRP B 1 272 ? 20.078 -6.043 -1.83 1 95.88 272 TRP B CA 1
ATOM 4561 C C . TRP B 1 272 ? 20.719 -7.422 -1.943 1 95.88 272 TRP B C 1
ATOM 4563 O O . TRP B 1 272 ? 21.203 -7.969 -0.952 1 95.88 272 TRP B O 1
ATOM 4573 N N . ARG B 1 273 ? 20.594 -7.969 -3.062 1 92.38 273 ARG B N 1
ATOM 4574 C CA . ARG B 1 273 ? 21.234 -9.266 -3.275 1 92.38 273 ARG B CA 1
ATOM 4575 C C . ARG B 1 273 ? 22.75 -9.133 -3.268 1 92.38 273 ARG B C 1
ATOM 4577 O O . ARG B 1 273 ? 23.312 -8.219 -3.887 1 92.38 273 ARG B O 1
ATOM 4584 N N . ARG B 1 274 ? 23.391 -10.055 -2.654 1 91.75 274 ARG B N 1
ATOM 4585 C CA . ARG B 1 274 ? 24.844 -10.039 -2.518 1 91.75 274 ARG B CA 1
ATOM 4586 C C . ARG B 1 274 ? 25.531 -10.086 -3.881 1 91.75 274 ARG B C 1
ATOM 4588 O O . ARG B 1 274 ? 26.578 -9.477 -4.078 1 91.75 274 ARG B O 1
ATOM 4595 N N . ASP B 1 275 ? 24.922 -10.711 -4.801 1 84.5 275 ASP B N 1
ATOM 4596 C CA . ASP B 1 275 ? 25.547 -10.938 -6.098 1 84.5 275 ASP B CA 1
ATOM 4597 C C . ASP B 1 275 ? 25.188 -9.836 -7.086 1 84.5 275 ASP B C 1
ATOM 4599 O O . ASP B 1 275 ? 25.578 -9.891 -8.258 1 84.5 275 ASP B O 1
ATOM 4603 N N . ASN B 1 276 ? 24.391 -8.875 -6.621 1 83.38 276 ASN B N 1
ATOM 4604 C CA . ASN B 1 276 ? 24.047 -7.777 -7.516 1 83.38 276 ASN B CA 1
ATOM 4605 C C . ASN B 1 276 ? 25.234 -6.852 -7.75 1 83.38 276 ASN B C 1
ATOM 4607 O O . ASN B 1 276 ? 25.656 -6.137 -6.84 1 83.38 276 ASN B O 1
ATOM 4611 N N . THR B 1 277 ? 25.781 -6.848 -8.977 1 78.81 277 THR B N 1
ATOM 4612 C CA . THR B 1 277 ? 26.953 -6.059 -9.297 1 78.81 277 THR B CA 1
ATOM 4613 C C . THR B 1 277 ? 26.625 -4.957 -10.297 1 78.81 277 THR B C 1
ATOM 4615 O O . THR B 1 277 ? 27.516 -4.324 -10.859 1 78.81 277 THR B O 1
ATOM 4618 N N . CYS B 1 278 ? 25.328 -4.801 -10.539 1 79.25 278 CYS B N 1
ATOM 4619 C CA . CYS B 1 278 ? 24.906 -3.76 -11.461 1 79.25 278 CYS B CA 1
ATOM 4620 C C . CYS B 1 278 ? 25.406 -2.393 -11.016 1 79.25 278 CYS B C 1
ATOM 4622 O O . CYS B 1 278 ? 25.219 -2.002 -9.859 1 79.25 278 CYS B O 1
ATOM 4624 N N . ALA B 1 279 ? 26.031 -1.629 -11.898 1 82 279 ALA B N 1
ATOM 4625 C CA . ALA B 1 279 ? 26.672 -0.352 -11.578 1 82 279 ALA B CA 1
ATOM 4626 C C . ALA B 1 279 ? 25.641 0.665 -11.094 1 82 279 ALA B C 1
ATOM 4628 O O . ALA B 1 279 ? 25.906 1.435 -10.172 1 82 279 ALA B O 1
ATOM 4629 N N . THR B 1 280 ? 24.531 0.671 -11.766 1 85.75 280 THR B N 1
ATOM 4630 C CA . THR B 1 280 ? 23.469 1.611 -11.398 1 85.75 280 THR B CA 1
ATOM 4631 C C . THR B 1 280 ? 22.969 1.343 -9.984 1 85.75 280 THR B C 1
ATOM 4633 O O . THR B 1 280 ? 22.734 2.277 -9.219 1 85.75 280 THR B O 1
ATOM 4636 N N . VAL B 1 281 ? 22.844 0.094 -9.578 1 91.12 281 VAL B N 1
ATOM 4637 C CA . VAL B 1 281 ? 22.406 -0.292 -8.242 1 91.12 281 VAL B CA 1
ATOM 4638 C C . VAL B 1 281 ? 23.484 0.096 -7.223 1 91.12 281 VAL B C 1
ATOM 4640 O O . VAL B 1 281 ? 23.172 0.631 -6.156 1 91.12 281 VAL B O 1
ATOM 4643 N N . GLN B 1 282 ? 24.719 -0.13 -7.594 1 89.94 282 GLN B N 1
ATOM 4644 C CA . GLN B 1 282 ? 25.828 0.235 -6.703 1 89.94 282 GLN B CA 1
ATOM 4645 C C . GLN B 1 282 ? 25.859 1.743 -6.469 1 89.94 282 GLN B C 1
ATOM 4647 O O . GLN B 1 282 ? 26.109 2.197 -5.352 1 89.94 282 GLN B O 1
ATOM 4652 N N . ARG B 1 283 ? 25.641 2.471 -7.504 1 90.31 283 ARG B N 1
ATOM 4653 C CA . ARG B 1 283 ? 25.578 3.922 -7.363 1 90.31 283 ARG B CA 1
ATOM 4654 C C . ARG B 1 283 ? 24.422 4.34 -6.473 1 90.31 283 ARG B C 1
ATOM 4656 O O . ARG B 1 283 ? 24.547 5.273 -5.68 1 90.31 283 ARG B O 1
ATOM 4663 N N . PHE B 1 284 ? 23.297 3.705 -6.664 1 94.88 284 PHE B N 1
ATOM 4664 C CA . PHE B 1 284 ? 22.141 3.963 -5.816 1 94.88 284 PHE B CA 1
ATOM 4665 C C . PHE B 1 284 ? 22.469 3.715 -4.352 1 94.88 284 PHE B C 1
ATOM 4667 O O . PHE B 1 284 ? 22.156 4.535 -3.486 1 94.88 284 PHE B O 1
ATOM 4674 N N . LEU B 1 285 ? 23.125 2.621 -4.055 1 95.94 285 LEU B N 1
ATOM 4675 C CA . LEU B 1 285 ? 23.516 2.275 -2.693 1 95.94 285 LEU B CA 1
ATOM 4676 C C . LEU B 1 285 ? 24.453 3.336 -2.107 1 95.94 285 LEU B C 1
ATOM 4678 O O . LEU B 1 285 ? 24.344 3.674 -0.926 1 95.94 285 LEU B O 1
ATOM 4682 N N . GLU B 1 286 ? 25.297 3.838 -2.91 1 95 286 GLU B N 1
ATOM 4683 C CA . GLU B 1 286 ? 26.203 4.887 -2.465 1 95 286 GLU B CA 1
ATOM 4684 C C . GLU B 1 286 ? 25.453 6.16 -2.105 1 95 286 GLU B C 1
ATOM 4686 O O . GLU B 1 286 ? 25.766 6.824 -1.117 1 95 286 GLU B O 1
ATOM 4691 N N . VAL B 1 287 ? 24.5 6.516 -2.898 1 95.44 287 VAL B N 1
ATOM 4692 C CA . VAL B 1 287 ? 23.672 7.688 -2.619 1 95.44 287 VAL B CA 1
ATOM 4693 C C . VAL B 1 287 ? 22.953 7.496 -1.29 1 95.44 287 VAL B C 1
ATOM 4695 O O . VAL B 1 287 ? 22.875 8.43 -0.482 1 95.44 287 VAL B O 1
ATOM 4698 N N . VAL B 1 288 ? 22.406 6.312 -1.054 1 97.12 288 VAL B N 1
ATOM 4699 C CA . VAL B 1 288 ? 21.703 6.016 0.195 1 97.12 288 VAL B CA 1
ATOM 4700 C C . VAL B 1 288 ? 22.641 6.234 1.375 1 97.12 288 VAL B C 1
ATOM 4702 O O . VAL B 1 288 ? 22.281 6.867 2.367 1 97.12 288 VAL B O 1
ATOM 4705 N N . ARG B 1 289 ? 23.875 5.75 1.236 1 96.44 289 ARG B N 1
ATOM 4706 C CA . ARG B 1 289 ? 24.859 5.875 2.303 1 96.44 289 ARG B CA 1
ATOM 4707 C C . ARG B 1 289 ? 25.172 7.344 2.592 1 96.44 289 ARG B C 1
ATOM 4709 O O . ARG B 1 289 ? 25.266 7.742 3.754 1 96.44 289 ARG B O 1
ATOM 4716 N N . GLN B 1 290 ? 25.297 8.117 1.599 1 94.56 290 GLN B N 1
ATOM 4717 C CA . GLN B 1 290 ? 25.594 9.539 1.749 1 94.56 290 GLN B CA 1
ATOM 4718 C C . GLN B 1 290 ? 24.453 10.273 2.449 1 94.56 290 GLN B C 1
ATOM 4720 O O . GLN B 1 290 ? 24.688 11.086 3.342 1 94.56 290 GLN B O 1
ATOM 4725 N N . VAL B 1 291 ? 23.234 9.953 2.025 1 95.12 291 VAL B N 1
ATOM 4726 C CA . VAL B 1 291 ? 22.078 10.602 2.615 1 95.12 291 VAL B CA 1
ATOM 4727 C C . VAL B 1 291 ? 21.938 10.18 4.074 1 95.12 291 VAL B C 1
ATOM 4729 O O . VAL B 1 291 ? 21.594 11 4.938 1 95.12 291 VAL B O 1
ATOM 4732 N N . ALA B 1 292 ? 22.172 8.883 4.328 1 94.19 292 ALA B N 1
ATOM 4733 C CA . ALA B 1 292 ? 22.047 8.352 5.684 1 94.19 292 ALA B CA 1
ATOM 4734 C C . ALA B 1 292 ? 23 9.055 6.641 1 94.19 292 ALA B C 1
ATOM 4736 O O . ALA B 1 292 ? 22.656 9.336 7.785 1 94.19 292 ALA B O 1
ATOM 4737 N N . ILE B 1 293 ? 24.172 9.352 6.219 1 89.81 293 ILE B N 1
ATOM 4738 C CA . ILE B 1 293 ? 25.188 10.031 7.023 1 89.81 293 ILE B CA 1
ATOM 4739 C C . ILE B 1 293 ? 24.703 11.43 7.387 1 89.81 293 ILE B C 1
ATOM 4741 O O . ILE B 1 293 ? 24.797 11.844 8.547 1 89.81 293 ILE B O 1
ATOM 4745 N N . THR B 1 294 ? 24.141 12.102 6.43 1 85.94 294 THR B N 1
ATOM 4746 C CA . THR B 1 294 ? 23.672 13.469 6.652 1 85.94 294 THR B CA 1
ATOM 4747 C C . THR B 1 294 ? 22.422 13.477 7.535 1 85.94 294 THR B C 1
ATOM 4749 O O . THR B 1 294 ? 22.234 14.383 8.352 1 85.94 294 THR B O 1
ATOM 4752 N N . TRP B 1 295 ? 21.672 12.469 7.406 1 83.38 295 TRP B N 1
ATOM 4753 C CA . TRP B 1 295 ? 20.422 12.344 8.156 1 83.38 295 TRP B CA 1
ATOM 4754 C C . TRP B 1 295 ? 20.703 12.125 9.641 1 83.38 295 TRP B C 1
ATOM 4756 O O . TRP B 1 295 ? 20.031 12.703 10.492 1 83.38 295 TRP B O 1
ATOM 4766 N N . GLU B 1 296 ? 21.578 11.25 9.906 1 78.38 296 GLU B N 1
ATOM 4767 C CA . GLU B 1 296 ? 21.953 10.977 11.289 1 78.38 296 GLU B CA 1
ATOM 4768 C C . GLU B 1 296 ? 22.562 12.203 11.953 1 78.38 296 GLU B C 1
ATOM 4770 O O . GLU B 1 296 ? 22.328 12.469 13.125 1 78.38 296 GLU B O 1
ATOM 4775 N N . LYS B 1 297 ? 23.328 12.977 11.219 1 68.81 297 LYS B N 1
ATOM 4776 C CA . LYS B 1 297 ? 23.953 14.18 11.75 1 68.81 297 LYS B CA 1
ATOM 4777 C C . LYS B 1 297 ? 22.906 15.258 12.055 1 68.81 297 LYS B C 1
ATOM 4779 O O . LYS B 1 297 ? 23.016 15.969 13.047 1 68.81 297 LYS B O 1
ATOM 4784 N N . ALA B 1 298 ? 21.969 15.219 11.195 1 65.25 298 ALA B N 1
ATOM 4785 C CA . ALA B 1 298 ? 20.906 16.219 11.398 1 65.25 298 ALA B CA 1
ATOM 4786 C C . ALA B 1 298 ? 20.047 15.859 12.602 1 65.25 298 ALA B C 1
ATOM 4788 O O . ALA B 1 298 ? 19.453 16.734 13.234 1 65.25 298 ALA B O 1
ATOM 4789 N N . ALA B 1 299 ? 19.938 14.617 12.93 1 62.59 299 ALA B N 1
ATOM 4790 C CA . ALA B 1 299 ? 19.094 14.141 14.031 1 62.59 299 ALA B CA 1
ATOM 4791 C C . ALA B 1 299 ? 19.828 14.281 15.367 1 62.59 299 ALA B C 1
ATOM 4793 O O . ALA B 1 299 ? 19.203 14.203 16.422 1 62.59 299 ALA B O 1
ATOM 4794 N N . LEU B 1 300 ? 21.172 14.273 15.281 1 46.56 300 LEU B N 1
ATOM 4795 C CA . LEU B 1 300 ? 21.938 14.477 16.516 1 46.56 300 LEU B CA 1
ATOM 4796 C C . LEU B 1 300 ? 21.703 15.875 17.078 1 46.56 300 LEU B C 1
ATOM 4798 O O . LEU B 1 300 ? 21.688 16.859 16.328 1 46.56 300 LEU B O 1
ATOM 4802 N N . PRO B 1 301 ? 21.188 15.945 18.328 1 45.41 301 PRO B N 1
ATOM 4803 C CA . PRO B 1 301 ? 21.016 17.25 18.984 1 45.41 301 PRO B CA 1
ATOM 4804 C C . PRO B 1 301 ? 22.281 18.094 18.922 1 45.41 301 PRO B C 1
ATOM 4806 O O . PRO B 1 301 ? 23.391 17.562 18.828 1 45.41 301 PRO B O 1
#

Nearest PDB structures (foldseek):
  1ixc-assembly1_B-2  TM=6.284E-01  e=1.207E-28  Cupriavidus necator
  1ixc-assembly1_A-2  TM=6.660E-01  e=7.565E-28  Cupriavidus necator
  7d98-assembly1_P  TM=6.573E-01  e=2.419E-27  Cupriavidus necator
  7d98-assembly1_A  TM=6.666E-01  e=9.508E-26  Cupriavidus necator
  4x6g-assembly1_C  TM=5.853E-01  e=7.565E-28  Pseudomonas aeruginosa PAO1

pLDDT: mean 87.45, std 13.05, range [36.62, 98.62]

Radius of gyration: 25.45 Å; Cα contacts (8 Å, |Δi|>4): 1139; chains: 2; bounding box: 56×72×62 Å

InterPro domains:
  IPR000847 LysR, HTH, N-terminal domain [PF00126] (3-62)
  IPR000847 LysR, HTH, N-terminal domain [PR00039] (18-29)
  IPR000847 LysR, HTH, N-terminal domain [PR00039] (29-39)
  IPR000847 LysR, HTH, N-terminal domain [PR00039] (39-50)
  IPR000847 LysR, HTH, N-terminal domain [PS50931] (1-58)
  IPR005119 LysR, substrate-binding [PF03466] (87-291)
  IPR036388 Winged helix-like DNA-binding domain superfamily [G3DSA:1.10.10.10] (1-88)
  IPR036390 Winged helix DNA-binding domain superfamily [SSF46785] (1-86)

Sequence (602 aa):
MELRHLRYFVTLAEELHFGRAAERLHIAQPPLSQQIRQLEVELGFQLFHRTKRNVELTAAGQVFLGEVQKILKHLEQAVQLGRQTSRGLGGQVVVGFVSSAAYNILPTILRRFRNCIPDVNLELHELTTDQQLQWLRDNRIDVGFLRPPVEEDTFCWEIIFYESLVVALPETHALADQSSVSLFSLQAEPFILFPRPLAPGVYDSIISFCQQANFSPTVAQEAIQMQTIVSLVAAEMGVAIVPESLQNLQRTGVVYKPMQEPTPKVALAMIWRRDNTCATVQRFLEVVRQVAITWEKAALPMELRHLRYFVTLAEELHFGRAAERLHIAQPPLSQQIRQLEVELGFQLFHRTKRNVELTAAGQVFLGEVQKILKHLEQAVQLGRQTSRGLGGQVVVGFVSSAAYNILPTILRRFRNCIPDVNLELHELTTDQQLQWLRDNRIDVGFLRPPVEEDTFCWEIIFYESLVVALPETHALADQSSVSLFSLQAEPFILFPRPLAPGVYDSIISFCQQANFSPTVAQEAIQMQTIVSLVAAEMGVAIVPESLQNLQRTGVVYKPMQEPTPKVALAMIWRRDNTCATVQRFLEVVRQVAITWEKAALP

Secondary structure (DSSP, 8-state):
--HHHHHHHHHHHHH--HHHHHHHHTS-HHHHHHHHHHHHHHHTS-SEEE-SS-EEE-HHHHHHHHHHHHHHHHHHHHHHHHHHHHS--S-EEEEEE-GGGGGTTHHHHHHHHHHH-TT-EEEEEE--HHHHHHHHHTTS-SEEEE-S----TTEEEEEEEEE-EEEEEETTSGGGGSSSB-GGGGTTSEEEE--GGG-HHHHHHHHHHHHHTT---EEEEE-SSHHHHHHHHHTTS-BEEEEGGGGGEEETTEEEEEBSSPPPPEEEEEEEETT---HHHHHHHHHHHHHHHHHHHHH--/--HHHHHHHHHHHHH--HHHHHHHHTS-HHHHHHHHHHHHHHHTS-SEEE-SS-EEE-HHHHHHHHHHHHHHHHHHHHHHHHHHHHS--S-EEEEEE-GGGGGTTHHHHHHHHHHH-TT-EEEEEE--HHHHHHHHHTTS-SEEEE-S----TTEEEEEEEEE-EEEEEETTSGGGGSSSB-GGGGTTSEEEE--GGG-HHHHHHHHHHHHHTT---EEEEE-SSHHHHHHHHHTTS-BEEEEGGGGGEEETTEEEEEBSSPPPPEEEEEEEETT---HHHHHHHHHHHHHHHHHHHHH--

Organism: NCBI:txid741277